Protein AF-A0A259DDN8-F1 (afdb_monomer)

Solvent-accessible surface area (backbone atoms only — not comparable to full-atom values): 17903 Å² total; per-residue (Å²): 86,25,64,41,49,62,50,30,28,42,37,48,50,50,50,39,52,51,39,33,55,50,41,48,50,46,29,45,45,40,40,53,10,26,25,65,38,74,22,71,96,44,23,45,40,29,26,29,70,79,30,34,65,46,43,90,65,46,92,84,32,67,34,80,52,90,50,92,94,44,67,43,50,29,64,57,54,54,55,56,53,42,50,54,56,19,49,27,58,32,50,27,47,35,7,41,55,71,43,56,25,68,71,40,52,55,53,44,46,54,52,41,42,62,68,30,43,27,32,44,37,7,12,51,70,21,88,63,2,48,36,32,73,64,64,37,62,54,54,49,27,6,55,51,30,25,26,27,23,7,34,30,9,44,43,44,8,56,76,70,41,64,60,92,49,68,96,76,50,91,79,64,54,58,32,65,68,53,37,46,52,51,44,52,51,49,56,61,52,40,44,56,50,36,18,47,50,47,71,47,100,46,72,51,17,53,43,6,38,51,21,48,52,45,5,13,52,30,0,17,50,34,16,22,52,52,46,19,74,76,67,77,50,74,46,70,67,45,29,41,52,8,30,53,11,2,44,31,15,32,26,11,19,19,62,35,34,11,62,70,36,28,28,51,48,5,28,50,21,5,47,52,22,51,40,29,56,53,50,50,33,60,75,72,64,57,40,41,63,63,35,27,29,18,30,27,19,48,8,6,50,51,10,25,40,42,25,26,55,26,22,34,53,94,55,52,10,74,53,59,89,89,70,42,55,69,59,37,30,52,35,24,47,50,50,50,50,51,40,49,52,50,21,34,51,44,37,47,52,49,52,50,56,41,37,77,73,75,38,43,58,53,54,72,64,39,46,70,70,13,37,11,44,67,74,66,74,45,66,70,71,83,134

Radius of gyration: 20.17 Å; Cα contacts (8 Å, |Δi|>4): 800; chains: 1; bounding box: 57×42×59 Å

pLDDT: mean 96.9, std 3.03, range [63.84, 98.94]

Foldseek 3Di:
DQFFAQLAVVVLVCLLVVLLVLLLVVLLQALVQFQAACCDVCLQFTGDRCCGNPPPQDQPDWDDAPDPPDTDRVVVVSVLVSVLLSVLLSLLCLLVGLWWASVLSSLLSVLCSVQFLRRLSSLCPYVNHNLVVLVQFQLQPLLNRQQLSLLLSQLNLVLSDDFVCVVNDDGGRNHLVVLVVVLVVCLVVLLCRFLCSNVDPDVLSVQLNLLSVQLLVLQLVLQQVLCCVVPVHGDSVLSSLSSLLSSSLCRSQRSFFGNVLSSVLSNVSSNQLSCLQPPVCVVVVTCRPNSSNSRRNRSSLSNSLSNLQGSDVVNVTPDDPPRDSVSNSVSSVVSSVCSSVSSNVSSNVSQVVSCVPPRTTDDSVCSVSHCQCSVPVHGPDDD

Secondary structure (DSSP, 8-state):
-TTS-GGGHHHHHHHHHHHHHHHHHHIIIIIHHHHHS--GGGTTT---STTGGGTT--TT-EEE-SSTT-EEEHHHHHHHHHHHHHHHHHHTHHHHTTTB-HHHHHHHHHHHIIIIIHHHHHHHHSTT-HHHHTT---SS-IIIIIIHHHHHHHHHHHHH-PPTTTTTS----S-HHHHHHHHHHHHHHHHHHHHHTT-SSSHHHHHHHHHHHHHHHHHHHHHHHHHHHHHSS--HHHHHHHHHHHHHHHGGGTTTS-HHHHHHHHHHHHHHHHHIIIIIHHHHT---TT-HIIIIIHHHHHHHHHHHHHT-GGGT----TT--HHHHHHHHHHHHHHHHHHHHHHHHHHHHHHHHHH-SB--HHHHHH-HHHHHHS--S---

Nearest PDB structures (foldseek):
  2nuu-assembly2_D  TM=9.849E-01  e=1.457E-35  Escherichia coli
  3c1j-assembly1_A  TM=9.682E-01  e=1.665E-28  Escherichia coli
  2npe-assembly1_A  TM=9.739E-01  e=3.542E-28  Escherichia coli
  2now-assembly1_A-3  TM=9.651E-01  e=2.272E-28  Escherichia coli
  6eu6-assembly1_A  TM=9.118E-01  e=1.190E-18  Candidatus Kuenenia stuttgartensis

Mean predicted aligned error: 3.01 Å

Sequence (383 aa):
GGLVRAKNMLSVLTQVMAIFCLISILWAVYGYSLAFGDGGSMNWAIGDLSKMFLAGITGDSTAATFTDGVVIPELTFVAFQLTFAAITVALIVGGLAERVKFSALMVFAALWFTFSYLPIAHMVWATGGYLFEAGDLDFAGGTVVHINAGIAALVGAIVLGKRIGFGRDAMPPHNLAMTMIGASLLWVGWFGFNAGSNLEATGGAALAFMNTILATAAAGLSWMFAEWMMRGKPSMLGLASGVVAGLVAITPAAGLVGTMGGIVLGAVAGVVCLWGVTGLKKMLGYDDSLDVFGIHGIGGIIGAIGTGIFVSPALGGVGVDGYTMGGQVVTQATGVIITIVWSGVVSFVAFKLIDMTMGLRVTEEQEREGLDTASHGERAYNA

Structure (mmCIF, N/CA/C/O backbone):
data_AF-A0A259DDN8-F1
#
_entry.id   AF-A0A259DDN8-F1
#
loop_
_atom_site.group_PDB
_atom_site.id
_atom_site.type_symbol
_atom_site.label_atom_id
_atom_site.label_alt_id
_atom_site.label_comp_id
_atom_site.label_asym_id
_atom_site.label_entity_id
_atom_site.label_seq_id
_atom_site.pdbx_PDB_ins_code
_atom_site.Cartn_x
_atom_site.Cartn_y
_atom_site.Cartn_z
_atom_site.occupancy
_atom_site.B_iso_or_equiv
_atom_site.auth_seq_id
_atom_site.auth_comp_id
_atom_site.auth_asym_id
_atom_site.auth_atom_id
_atom_site.pdbx_PDB_model_num
ATOM 1 N N . GLY A 1 1 ? -4.981 7.297 12.337 1.00 83.75 1 GLY A N 1
ATOM 2 C CA . GLY A 1 1 ? -5.162 8.278 13.422 1.00 83.75 1 GLY A CA 1
ATOM 3 C C . GLY A 1 1 ? -6.516 8.961 13.352 1.00 83.75 1 GLY A C 1
ATOM 4 O O . GLY A 1 1 ? -7.461 8.452 13.930 1.00 83.75 1 GLY A O 1
ATOM 5 N N . GLY A 1 2 ? -6.642 10.077 12.621 1.00 93.00 2 GLY A N 1
ATOM 6 C CA . GLY A 1 2 ? -7.834 10.956 12.608 1.00 93.00 2 GLY A CA 1
ATOM 7 C C . GLY A 1 2 ? -9.215 10.292 12.440 1.00 93.00 2 GLY A C 1
ATOM 8 O O . GLY A 1 2 ? -10.207 10.793 12.968 1.00 93.00 2 GLY A O 1
ATOM 9 N N . LEU A 1 3 ? -9.265 9.152 11.745 1.00 94.25 3 LEU A N 1
ATOM 10 C CA . LEU A 1 3 ? -10.489 8.417 11.413 1.00 94.25 3 LEU A CA 1
ATOM 11 C C . LEU A 1 3 ? -11.004 7.459 12.497 1.00 94.25 3 LEU A C 1
ATOM 13 O O . LEU A 1 3 ? -12.171 7.084 12.444 1.00 94.25 3 LEU A O 1
ATOM 17 N N . VAL A 1 4 ? -10.179 7.059 13.470 1.00 95.25 4 VAL A N 1
ATOM 18 C CA . VAL A 1 4 ? -10.660 6.231 14.593 1.00 95.25 4 VAL A CA 1
ATOM 19 C C . VAL A 1 4 ? -11.265 7.094 15.695 1.00 95.25 4 VAL A C 1
ATOM 21 O O . VAL A 1 4 ? -11.071 8.311 15.713 1.00 95.25 4 VAL A O 1
ATOM 24 N N . ARG A 1 5 ? -11.972 6.470 16.643 1.00 93.94 5 ARG A N 1
ATOM 25 C CA . ARG A 1 5 ? -12.426 7.130 17.880 1.00 93.94 5 ARG A CA 1
ATOM 26 C C . ARG A 1 5 ? -11.233 7.555 18.750 1.00 93.94 5 ARG A C 1
ATOM 28 O O . ARG A 1 5 ? -10.212 6.874 18.776 1.00 93.94 5 ARG A O 1
ATOM 35 N N . ALA A 1 6 ? -11.391 8.641 19.515 1.00 94.06 6 ALA A N 1
ATOM 36 C CA . ALA A 1 6 ? -10.307 9.269 20.286 1.00 94.06 6 ALA A CA 1
ATOM 37 C C . ALA A 1 6 ? -9.573 8.305 21.236 1.00 94.06 6 ALA A C 1
ATOM 39 O O . ALA A 1 6 ? -8.362 8.388 21.367 1.00 94.06 6 ALA A O 1
ATOM 40 N N . LYS A 1 7 ? -10.301 7.351 21.830 1.00 93.81 7 LYS A N 1
ATOM 41 C CA . LYS A 1 7 ? -9.785 6.318 22.748 1.00 93.81 7 LYS A CA 1
ATOM 42 C C . LYS A 1 7 ? -8.867 5.257 22.106 1.00 93.81 7 LYS A C 1
ATOM 44 O O . LYS A 1 7 ? -8.426 4.339 22.791 1.00 93.81 7 LYS A O 1
ATOM 49 N N . ASN A 1 8 ? -8.694 5.315 20.786 1.00 96.12 8 ASN A N 1
ATOM 50 C CA . ASN A 1 8 ? -7.909 4.371 19.985 1.00 96.12 8 ASN A CA 1
ATOM 51 C C . ASN A 1 8 ? -6.828 5.077 19.148 1.00 96.12 8 ASN A C 1
ATOM 53 O O . ASN A 1 8 ? -6.184 4.450 18.303 1.00 96.12 8 ASN A O 1
ATOM 57 N N . MET A 1 9 ? -6.684 6.395 19.306 1.00 94.44 9 MET A N 1
ATOM 58 C CA . MET A 1 9 ? -5.810 7.209 18.473 1.00 94.44 9 MET A CA 1
ATOM 59 C C . MET A 1 9 ? -4.339 6.841 18.692 1.00 94.44 9 MET A C 1
ATOM 61 O O . MET A 1 9 ? -3.621 6.606 17.716 1.00 94.44 9 MET A O 1
ATOM 65 N N . LEU A 1 10 ? -3.907 6.760 19.954 1.00 94.44 10 LEU A N 1
ATOM 66 C CA . LEU A 1 10 ? -2.529 6.424 20.308 1.00 94.44 10 LEU A CA 1
ATOM 67 C C . LEU A 1 10 ? -2.195 5.001 19.868 1.00 94.44 10 LEU A C 1
ATOM 69 O O . LEU A 1 10 ? -1.164 4.786 19.241 1.00 94.44 10 LEU A O 1
ATOM 73 N N . SER A 1 11 ? -3.100 4.049 20.091 1.00 96.75 11 SER A N 1
ATOM 74 C CA . SER A 1 11 ? -2.895 2.655 19.713 1.00 96.75 11 SER A CA 1
ATOM 75 C C . SER A 1 11 ? -2.641 2.501 18.214 1.00 96.75 11 SER A C 1
ATOM 77 O O . SER A 1 11 ? -1.692 1.825 17.828 1.00 96.75 11 SER A O 1
ATOM 79 N N . VAL A 1 12 ? -3.403 3.185 17.350 1.00 97.06 12 VAL A N 1
ATOM 80 C CA . VAL A 1 12 ? -3.161 3.131 15.896 1.00 97.06 12 VAL A CA 1
ATOM 81 C C . VAL A 1 12 ? -1.791 3.704 15.521 1.00 97.06 12 VAL A C 1
ATOM 83 O O . VAL A 1 12 ? -1.122 3.144 14.654 1.00 97.06 12 VAL A O 1
ATOM 86 N N . LEU A 1 13 ? -1.348 4.796 16.156 1.00 96.25 13 LEU A N 1
ATOM 87 C CA . LEU A 1 13 ? -0.009 5.343 15.906 1.00 96.25 13 LEU A CA 1
ATOM 88 C C . LEU A 1 13 ? 1.092 4.374 16.355 1.00 96.25 13 LEU A C 1
ATOM 90 O O . LEU A 1 13 ? 2.026 4.119 15.595 1.00 96.25 13 LEU A O 1
ATOM 94 N N . THR A 1 14 ? 0.951 3.798 17.550 1.00 97.81 14 THR A N 1
ATOM 95 C CA . THR A 1 14 ? 1.889 2.813 18.098 1.00 97.81 14 THR A CA 1
ATOM 96 C C . THR A 1 14 ? 1.974 1.578 17.209 1.00 97.81 14 THR A C 1
ATOM 98 O O . THR A 1 14 ? 3.069 1.108 16.920 1.00 97.81 14 THR A O 1
ATOM 101 N N . GLN A 1 15 ? 0.839 1.076 16.720 1.00 98.31 15 GLN A N 1
ATOM 102 C CA . GLN A 1 15 ? 0.773 -0.068 15.809 1.00 98.31 15 GLN A CA 1
ATOM 103 C C . GLN A 1 15 ? 1.524 0.193 14.501 1.00 98.31 15 GLN A C 1
ATOM 105 O O . GLN A 1 15 ? 2.359 -0.618 14.109 1.00 98.31 15 GLN A O 1
ATOM 110 N N . VAL A 1 16 ? 1.273 1.333 13.850 1.00 98.12 16 VAL A N 1
ATOM 111 C CA . VAL A 1 16 ? 1.953 1.697 12.595 1.00 98.12 16 VAL A CA 1
ATOM 112 C C . VAL A 1 16 ? 3.462 1.841 12.806 1.00 98.12 16 VAL A C 1
ATOM 114 O O . VAL A 1 16 ? 4.239 1.286 12.031 1.00 98.12 16 VAL A O 1
ATOM 117 N N . MET A 1 17 ? 3.889 2.527 13.872 1.00 98.38 17 MET A N 1
ATOM 118 C CA . MET A 1 17 ? 5.312 2.707 14.179 1.00 98.38 17 MET A CA 1
ATOM 119 C C . MET A 1 17 ? 5.999 1.377 14.517 1.00 98.38 17 MET A C 1
ATOM 121 O O . MET A 1 17 ? 7.073 1.080 13.998 1.00 98.38 17 MET A O 1
ATOM 125 N N . ALA A 1 18 ? 5.370 0.543 15.349 1.00 98.69 18 ALA A N 1
ATOM 126 C CA . ALA A 1 18 ? 5.92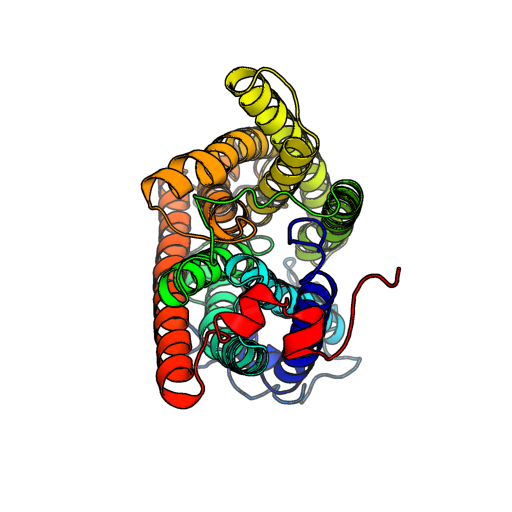0 -0.751 15.737 1.00 98.69 18 ALA A CA 1
ATOM 127 C C . ALA A 1 18 ? 6.062 -1.695 14.537 1.00 98.69 18 ALA A C 1
ATOM 129 O O . ALA A 1 18 ? 7.083 -2.371 14.416 1.00 98.69 18 ALA A O 1
ATOM 130 N N . ILE A 1 19 ? 5.078 -1.716 13.628 1.00 98.81 19 ILE A N 1
ATOM 131 C CA . ILE A 1 19 ? 5.169 -2.478 12.377 1.00 98.81 19 ILE A CA 1
ATOM 132 C C . ILE A 1 19 ? 6.316 -1.953 11.521 1.00 98.81 19 ILE A C 1
ATOM 134 O O . ILE A 1 19 ? 7.113 -2.756 11.047 1.00 98.81 19 ILE A O 1
ATOM 138 N N . PHE A 1 20 ? 6.458 -0.634 11.366 1.00 98.75 20 PHE A N 1
ATOM 139 C CA . PHE A 1 20 ? 7.572 -0.072 10.604 1.00 98.75 20 PHE A CA 1
ATOM 140 C C . PHE A 1 20 ? 8.924 -0.534 11.163 1.00 98.75 20 PHE A C 1
ATOM 142 O O . PHE A 1 20 ? 9.765 -1.029 10.412 1.00 98.75 20 PHE A O 1
ATOM 149 N N . CYS A 1 21 ? 9.119 -0.447 12.483 1.00 98.81 21 CYS A N 1
ATOM 150 C CA . CYS A 1 21 ? 10.328 -0.933 13.149 1.00 98.81 21 CYS A CA 1
ATOM 151 C C . CYS A 1 21 ? 10.549 -2.436 12.932 1.00 98.81 21 CYS A C 1
ATOM 153 O O . CYS A 1 21 ? 11.647 -2.841 12.556 1.00 98.81 21 CYS A O 1
ATOM 155 N N . LEU A 1 22 ? 9.518 -3.263 13.136 1.00 98.88 22 LEU A N 1
ATOM 156 C CA . LEU A 1 22 ? 9.605 -4.710 12.947 1.00 98.88 22 LEU A CA 1
ATOM 157 C C . LEU A 1 22 ? 10.006 -5.057 11.509 1.00 98.88 22 LEU A C 1
ATOM 159 O O . LEU A 1 22 ? 10.971 -5.792 11.305 1.00 98.88 22 LEU A O 1
ATOM 163 N N . ILE A 1 23 ? 9.291 -4.522 10.518 1.00 98.88 23 ILE A N 1
ATOM 164 C CA . ILE A 1 23 ? 9.532 -4.843 9.110 1.00 98.88 23 ILE A CA 1
ATOM 165 C C . ILE A 1 23 ? 10.890 -4.323 8.651 1.00 98.88 23 ILE A C 1
ATOM 167 O O . ILE A 1 23 ? 11.571 -5.025 7.916 1.00 98.88 23 ILE A O 1
ATOM 171 N N . SER A 1 24 ? 11.343 -3.168 9.144 1.00 98.88 24 SER A N 1
ATOM 172 C CA . SER A 1 24 ? 12.691 -2.660 8.848 1.00 98.88 24 SER A CA 1
ATOM 173 C C . SER A 1 24 ? 13.785 -3.638 9.284 1.00 98.88 24 SER A C 1
ATOM 175 O O . SER A 1 24 ? 14.728 -3.893 8.536 1.00 98.88 24 SER A O 1
ATOM 177 N N . ILE A 1 25 ? 13.643 -4.227 10.477 1.00 98.81 25 ILE A N 1
ATOM 178 C CA . ILE A 1 25 ? 14.584 -5.236 10.973 1.00 98.81 25 ILE A CA 1
ATOM 179 C C . ILE A 1 25 ? 14.466 -6.531 10.165 1.00 98.81 25 ILE A C 1
ATOM 181 O O . ILE A 1 25 ? 15.482 -7.050 9.715 1.00 98.81 25 ILE A O 1
ATOM 185 N N . LEU A 1 26 ? 13.254 -7.042 9.926 1.00 98.88 26 LEU A N 1
ATOM 186 C CA . LEU A 1 26 ? 13.069 -8.268 9.137 1.00 98.88 26 LEU A CA 1
ATOM 187 C C . LEU A 1 26 ? 13.558 -8.110 7.688 1.00 98.88 26 LEU A C 1
ATOM 189 O O . LEU A 1 26 ? 14.102 -9.059 7.125 1.00 98.88 26 LEU A O 1
ATOM 193 N N . TRP A 1 27 ? 13.425 -6.917 7.105 1.00 98.88 27 TRP A N 1
ATOM 194 C CA . TRP A 1 27 ? 13.951 -6.572 5.785 1.00 98.88 27 TRP A CA 1
ATOM 195 C C . TRP A 1 27 ? 15.469 -6.716 5.725 1.00 98.88 27 TRP A C 1
ATOM 197 O O . TRP A 1 27 ? 15.979 -7.401 4.842 1.00 98.88 27 TRP A O 1
ATOM 207 N N . ALA A 1 28 ? 16.176 -6.137 6.699 1.00 98.62 28 ALA A N 1
ATOM 208 C CA . ALA A 1 28 ? 17.627 -6.255 6.796 1.00 98.62 28 ALA A CA 1
ATOM 209 C C . ALA A 1 28 ? 18.081 -7.689 7.117 1.00 98.62 28 ALA A C 1
ATOM 211 O O . ALA A 1 28 ? 19.097 -8.142 6.598 1.00 98.62 28 ALA A O 1
ATOM 212 N N . VAL A 1 29 ? 17.333 -8.414 7.958 1.00 98.81 29 VAL A N 1
ATOM 213 C CA . VAL A 1 29 ? 17.660 -9.796 8.331 1.00 98.81 29 VAL A CA 1
ATOM 214 C C . VAL A 1 29 ? 17.507 -10.731 7.135 1.00 98.81 29 VAL A C 1
ATOM 216 O O . VAL A 1 29 ? 18.455 -11.432 6.820 1.00 98.81 29 VAL A O 1
ATOM 219 N N . TYR A 1 30 ? 16.365 -10.761 6.451 1.00 98.81 30 TYR A N 1
ATOM 220 C CA . TYR A 1 30 ? 16.167 -11.683 5.321 1.00 98.81 30 TYR A CA 1
ATOM 221 C C . TYR A 1 30 ? 15.308 -11.120 4.187 1.00 98.81 30 TYR A C 1
ATOM 223 O O . TYR A 1 30 ? 15.367 -11.638 3.075 1.00 98.81 30 TYR A O 1
ATOM 231 N N . GLY A 1 31 ? 14.490 -10.098 4.444 1.00 98.81 31 GLY A N 1
ATOM 232 C CA . GLY A 1 31 ? 13.472 -9.659 3.493 1.00 98.81 31 GLY A CA 1
ATOM 233 C C . GLY A 1 31 ? 14.042 -9.151 2.176 1.00 98.81 31 GLY A C 1
ATOM 234 O O . GLY A 1 31 ? 13.570 -9.568 1.127 1.00 98.81 31 GLY A O 1
ATOM 235 N 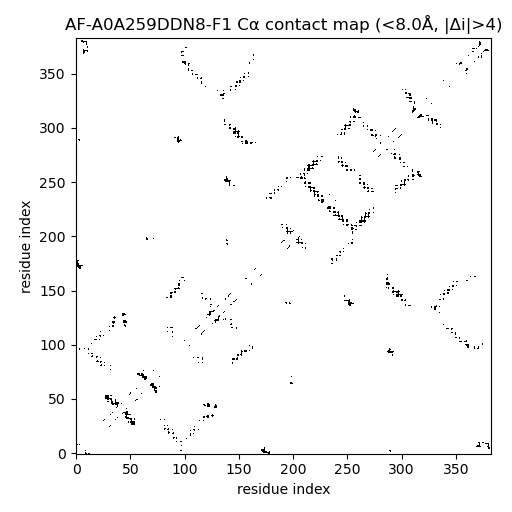N . TYR A 1 32 ? 15.098 -8.335 2.218 1.00 98.81 32 TYR A N 1
ATOM 236 C CA . TYR A 1 32 ? 15.747 -7.857 0.997 1.00 98.81 32 TYR A CA 1
ATOM 237 C C . TYR A 1 32 ? 16.252 -9.017 0.127 1.00 98.81 32 TYR A C 1
ATOM 239 O O . TYR A 1 32 ? 16.003 -9.047 -1.075 1.00 98.81 32 TYR A O 1
ATOM 247 N N . SER A 1 33 ? 16.897 -10.007 0.752 1.00 98.62 33 SER A N 1
ATOM 248 C CA . SER A 1 33 ? 17.417 -11.193 0.062 1.00 98.62 33 SER A CA 1
ATOM 249 C C . SER A 1 33 ? 16.301 -12.017 -0.581 1.00 98.62 33 SER A C 1
ATOM 251 O O . SER A 1 33 ? 16.396 -12.379 -1.745 1.00 98.62 33 SER A O 1
ATOM 253 N N . LEU A 1 34 ? 15.204 -12.261 0.139 1.00 98.75 34 LEU A N 1
ATOM 254 C CA . LEU A 1 34 ? 14.088 -13.052 -0.388 1.00 98.75 34 LEU A CA 1
ATOM 255 C C . LEU A 1 34 ? 13.237 -12.305 -1.427 1.00 98.75 34 LEU A C 1
ATOM 257 O O . LEU A 1 34 ? 12.504 -12.958 -2.162 1.00 98.75 34 LEU A O 1
ATOM 261 N N . ALA A 1 35 ? 13.288 -10.971 -1.472 1.00 98.62 35 ALA A N 1
ATOM 262 C CA . ALA A 1 35 ? 12.562 -10.175 -2.464 1.00 98.62 35 ALA A CA 1
ATOM 263 C C . ALA A 1 35 ? 13.371 -9.885 -3.739 1.00 98.62 35 ALA A C 1
ATOM 265 O O . ALA A 1 35 ? 12.761 -9.643 -4.773 1.00 98.62 35 ALA A O 1
ATOM 266 N N . PHE A 1 36 ? 14.709 -9.838 -3.658 1.00 98.19 36 PHE A N 1
ATOM 267 C CA . PHE A 1 36 ? 15.575 -9.377 -4.758 1.00 98.19 36 PHE A CA 1
ATOM 268 C C . PHE A 1 36 ? 16.856 -10.211 -4.968 1.00 98.19 36 PHE A C 1
ATOM 270 O O . PHE A 1 36 ? 17.714 -9.833 -5.767 1.00 98.19 36 PHE A O 1
ATOM 277 N N . GLY A 1 37 ? 17.041 -11.310 -4.234 1.00 96.50 37 GLY A N 1
ATOM 278 C CA . GLY A 1 37 ? 18.105 -12.293 -4.473 1.00 96.50 37 GLY A CA 1
ATOM 279 C C . GLY A 1 37 ? 17.742 -13.277 -5.589 1.00 96.50 37 GLY A C 1
ATOM 280 O O . GLY A 1 37 ? 16.603 -13.313 -6.036 1.00 96.50 37 GLY A O 1
ATOM 281 N N . ASP A 1 38 ? 18.691 -14.105 -6.025 1.00 95.75 38 ASP A N 1
ATOM 282 C CA . ASP A 1 38 ? 18.448 -15.117 -7.064 1.00 95.75 38 ASP A CA 1
ATOM 283 C C . ASP A 1 38 ? 17.903 -16.406 -6.438 1.00 95.75 38 ASP A C 1
ATOM 285 O O . ASP A 1 38 ? 18.618 -17.132 -5.753 1.00 95.75 38 ASP A O 1
ATOM 289 N N . GLY A 1 39 ? 16.628 -16.709 -6.674 1.00 96.25 39 GLY A N 1
ATOM 290 C CA . GLY A 1 39 ? 15.966 -17.897 -6.133 1.00 96.25 39 GLY A CA 1
ATOM 291 C C . GLY A 1 39 ? 16.354 -19.227 -6.786 1.00 96.25 39 GLY A C 1
ATOM 292 O O . GLY A 1 39 ? 15.803 -20.270 -6.415 1.00 96.25 39 GLY A O 1
ATOM 293 N N . GLY A 1 40 ? 17.229 -19.233 -7.797 1.00 96.00 40 GLY A N 1
ATOM 294 C CA . GLY A 1 40 ? 17.564 -20.425 -8.572 1.00 96.00 40 GLY A CA 1
ATOM 295 C C . GLY A 1 40 ? 16.314 -21.073 -9.179 1.00 96.00 40 GLY A C 1
ATOM 296 O O . GLY A 1 40 ? 15.573 -20.453 -9.937 1.00 96.00 40 GLY A O 1
ATOM 297 N N . SER A 1 41 ? 16.021 -22.327 -8.819 1.00 95.62 41 SER A N 1
ATOM 298 C CA . SER A 1 41 ? 14.815 -23.023 -9.304 1.00 95.62 41 SER A CA 1
ATOM 299 C C . SER A 1 41 ? 13.496 -22.421 -8.802 1.00 95.62 41 SER A C 1
ATOM 301 O O . SER A 1 41 ? 12.447 -22.672 -9.395 1.00 95.62 41 SER A O 1
ATOM 303 N N . MET A 1 42 ? 13.536 -21.629 -7.728 1.00 96.88 42 MET A N 1
ATOM 304 C CA . MET A 1 42 ? 12.381 -20.944 -7.143 1.00 96.88 42 MET A CA 1
ATOM 305 C C . MET A 1 42 ? 12.303 -19.465 -7.529 1.00 96.88 42 MET A C 1
ATOM 307 O O . MET A 1 42 ? 11.399 -18.777 -7.054 1.00 96.88 42 MET A O 1
ATOM 311 N N . ASN A 1 43 ? 13.181 -18.988 -8.422 1.00 97.31 43 ASN A N 1
ATOM 312 C CA . ASN A 1 43 ? 13.267 -17.571 -8.781 1.00 97.31 43 ASN A CA 1
ATOM 313 C C . ASN A 1 43 ? 11.966 -17.005 -9.376 1.00 97.31 43 ASN A C 1
ATOM 315 O O . ASN A 1 43 ? 11.746 -15.802 -9.345 1.00 97.31 43 ASN A O 1
ATOM 319 N N . TRP A 1 44 ? 11.060 -17.873 -9.837 1.00 97.38 44 TRP A N 1
ATOM 320 C CA . TRP A 1 44 ? 9.721 -17.478 -10.262 1.00 97.38 44 TRP A CA 1
ATOM 321 C C . TRP A 1 44 ? 8.874 -16.868 -9.130 1.00 97.38 44 TRP A C 1
ATOM 323 O O . TRP A 1 44 ? 7.957 -16.117 -9.436 1.00 97.38 44 TRP A O 1
ATOM 333 N N . ALA A 1 45 ? 9.144 -17.162 -7.850 1.00 97.25 45 ALA A N 1
ATOM 334 C CA . ALA A 1 45 ? 8.323 -16.707 -6.719 1.00 97.25 45 ALA A CA 1
ATOM 335 C C . ALA A 1 45 ? 9.079 -16.102 -5.537 1.00 97.25 45 ALA A C 1
ATOM 337 O O . ALA A 1 45 ? 8.470 -15.351 -4.780 1.00 97.25 45 ALA A O 1
ATOM 338 N N . ILE A 1 46 ? 10.339 -16.463 -5.305 1.00 98.50 46 ILE A N 1
ATOM 339 C CA . ILE A 1 46 ? 11.086 -15.985 -4.138 1.00 98.50 46 ILE A CA 1
ATOM 340 C C . ILE A 1 46 ? 12.589 -16.043 -4.404 1.00 98.50 46 ILE A C 1
ATOM 342 O O . ILE A 1 46 ? 13.056 -16.958 -5.082 1.00 98.50 46 ILE A O 1
ATOM 346 N N . GLY A 1 47 ? 13.330 -15.092 -3.843 1.00 98.25 47 GLY A N 1
ATOM 347 C CA . GLY A 1 47 ? 14.787 -15.063 -3.861 1.00 98.25 47 GLY A CA 1
ATOM 348 C C . GLY A 1 47 ? 15.414 -16.063 -2.889 1.00 98.25 47 GLY A C 1
ATOM 349 O O . GLY A 1 47 ? 14.737 -16.870 -2.244 1.00 98.25 47 GLY A O 1
ATOM 350 N N . ASP A 1 48 ? 16.736 -15.998 -2.764 1.00 97.12 48 ASP A N 1
ATOM 351 C CA . ASP A 1 48 ? 17.509 -16.829 -1.844 1.00 97.12 48 ASP A CA 1
ATOM 352 C C . ASP A 1 48 ? 17.884 -16.095 -0.545 1.00 97.12 48 ASP A C 1
ATOM 354 O O . ASP A 1 48 ? 17.409 -15.002 -0.229 1.00 97.12 48 ASP A O 1
ATOM 358 N N . LEU A 1 49 ? 18.754 -16.719 0.247 1.00 98.00 49 LEU A N 1
ATOM 359 C CA . LEU A 1 49 ? 19.280 -16.174 1.498 1.00 98.00 49 LEU A CA 1
ATOM 360 C C . LEU A 1 49 ? 20.729 -15.674 1.369 1.00 98.00 49 LEU A C 1
ATOM 362 O O . LEU A 1 49 ? 21.397 -15.483 2.386 1.00 98.00 49 LEU A O 1
ATOM 366 N N . SER A 1 50 ? 21.234 -15.470 0.148 1.00 97.12 50 SER A N 1
ATOM 367 C CA . SER A 1 50 ? 22.630 -15.073 -0.089 1.00 97.12 50 SER A CA 1
ATOM 368 C C . SER A 1 50 ? 22.971 -13.688 0.472 1.00 97.12 50 SER A C 1
ATOM 370 O O . SER A 1 50 ? 24.104 -13.462 0.894 1.00 97.12 50 SER A O 1
ATOM 372 N N . LYS A 1 51 ? 21.981 -12.787 0.544 1.00 97.38 51 LYS A N 1
ATOM 373 C CA . LYS A 1 51 ? 22.100 -11.415 1.067 1.00 97.38 51 LYS A CA 1
ATOM 374 C C . LYS A 1 51 ? 21.444 -11.238 2.440 1.00 97.38 51 LYS A C 1
ATOM 376 O O . LYS A 1 51 ? 21.131 -10.119 2.848 1.00 97.38 51 LYS A O 1
ATOM 381 N N . MET A 1 52 ? 21.199 -12.329 3.166 1.00 98.00 52 MET A N 1
ATOM 382 C CA . MET A 1 52 ? 20.723 -12.281 4.552 1.00 98.00 52 MET A CA 1
ATOM 383 C C . MET A 1 52 ? 21.682 -11.452 5.422 1.00 98.00 52 MET A C 1
ATOM 385 O O . MET A 1 52 ? 22.896 -11.505 5.248 1.00 98.00 52 MET A O 1
ATOM 389 N N . PHE A 1 53 ? 21.133 -10.649 6.336 1.00 98.31 53 PHE A N 1
ATOM 390 C CA . PHE A 1 53 ? 21.854 -9.626 7.110 1.00 98.31 53 PHE A CA 1
ATOM 391 C C . PHE A 1 53 ? 22.555 -8.563 6.251 1.00 98.31 53 PHE A C 1
ATOM 393 O O . PHE A 1 53 ? 23.538 -7.968 6.691 1.00 98.31 53 PHE A O 1
ATOM 400 N N . LEU A 1 54 ? 22.062 -8.334 5.028 1.00 97.94 54 LEU A N 1
ATOM 401 C CA . LEU A 1 54 ? 22.701 -7.494 4.010 1.00 97.94 54 LEU A CA 1
ATOM 402 C C . LEU A 1 54 ? 24.128 -7.964 3.666 1.00 97.94 54 LEU A C 1
ATOM 404 O O . LEU A 1 54 ? 24.992 -7.161 3.310 1.00 97.94 54 LEU A O 1
ATOM 408 N N . ALA A 1 55 ? 24.392 -9.271 3.788 1.00 98.06 55 ALA A N 1
ATOM 409 C CA . ALA A 1 55 ? 25.694 -9.851 3.493 1.00 98.06 55 ALA A CA 1
ATOM 410 C C . ALA A 1 55 ? 26.136 -9.530 2.056 1.00 98.06 55 ALA A C 1
ATOM 412 O O . ALA A 1 55 ? 25.367 -9.658 1.105 1.00 98.06 55 ALA A O 1
ATOM 413 N N . GLY A 1 56 ? 27.392 -9.104 1.910 1.00 95.56 56 GLY A N 1
ATOM 414 C CA . GLY A 1 56 ? 27.976 -8.740 0.615 1.00 95.56 56 GLY A CA 1
ATOM 415 C C . GLY A 1 56 ? 27.575 -7.360 0.081 1.00 95.56 56 GLY A C 1
ATOM 416 O O . GLY A 1 56 ? 28.114 -6.949 -0.944 1.00 95.56 56 GLY A O 1
ATOM 417 N N . ILE A 1 57 ? 26.695 -6.621 0.768 1.00 96.94 57 ILE A N 1
ATOM 418 C CA . ILE A 1 57 ? 26.315 -5.258 0.384 1.00 96.94 57 ILE A CA 1
ATOM 419 C C . ILE A 1 57 ? 27.234 -4.261 1.096 1.00 96.94 57 ILE A C 1
ATOM 421 O O . ILE A 1 57 ? 27.209 -4.124 2.320 1.00 96.94 57 ILE A O 1
ATOM 425 N N . THR A 1 58 ? 28.059 -3.559 0.326 1.00 94.81 58 THR A N 1
ATOM 426 C CA . THR A 1 58 ? 28.988 -2.531 0.808 1.00 94.81 58 THR A CA 1
ATOM 427 C C . THR A 1 58 ? 28.639 -1.167 0.207 1.00 94.81 58 THR A C 1
ATOM 429 O O . THR A 1 58 ? 27.684 -1.038 -0.559 1.00 94.81 58 THR A O 1
ATOM 432 N N . GLY A 1 59 ? 29.416 -0.131 0.542 1.00 91.88 59 GLY A N 1
ATOM 433 C CA . GLY A 1 59 ? 29.272 1.191 -0.078 1.00 91.88 59 GLY A CA 1
ATOM 434 C C . GLY A 1 59 ? 29.555 1.209 -1.586 1.00 91.88 59 GLY A C 1
ATOM 435 O O . GLY A 1 59 ? 29.080 2.115 -2.264 1.00 91.88 59 GLY A O 1
ATOM 436 N N . ASP A 1 60 ? 30.269 0.203 -2.099 1.00 94.94 60 ASP A N 1
ATOM 437 C CA . ASP A 1 60 ? 30.611 0.068 -3.520 1.00 94.94 60 ASP A CA 1
ATOM 438 C C . ASP A 1 60 ? 29.656 -0.879 -4.268 1.00 94.94 60 ASP A C 1
ATOM 440 O O . ASP A 1 60 ? 29.697 -0.960 -5.496 1.00 94.94 60 ASP A O 1
ATOM 444 N N . SER A 1 61 ? 28.796 -1.611 -3.549 1.00 97.06 61 SER A N 1
ATOM 445 C CA . SER A 1 61 ? 27.791 -2.478 -4.163 1.00 97.06 61 SER A CA 1
ATOM 446 C C . SER A 1 61 ? 26.756 -1.642 -4.907 1.00 97.06 61 SER A C 1
ATOM 448 O O . SER A 1 61 ? 26.324 -0.586 -4.435 1.00 97.06 61 SER A O 1
ATOM 450 N N . THR A 1 62 ? 26.331 -2.125 -6.069 1.00 97.31 62 THR A N 1
ATOM 451 C CA . THR A 1 62 ? 25.411 -1.406 -6.952 1.00 97.31 62 THR A CA 1
ATOM 452 C C . THR A 1 62 ? 24.209 -2.266 -7.328 1.00 97.31 62 THR A C 1
ATOM 454 O O . THR A 1 62 ? 24.302 -3.489 -7.397 1.00 97.31 62 THR A O 1
ATOM 457 N N . ALA A 1 63 ? 23.072 -1.612 -7.548 1.00 96.12 63 ALA A N 1
ATOM 458 C CA . ALA A 1 63 ? 21.851 -2.198 -8.080 1.00 96.12 63 ALA A CA 1
ATOM 459 C C . ALA A 1 63 ? 21.568 -1.599 -9.463 1.00 96.12 63 ALA A C 1
ATOM 461 O O . ALA A 1 63 ? 21.741 -0.393 -9.667 1.00 96.12 63 ALA A O 1
ATOM 462 N N . ALA A 1 64 ? 21.145 -2.446 -10.400 1.00 94.19 64 ALA A N 1
ATOM 463 C CA . ALA A 1 64 ? 20.749 -2.013 -11.734 1.00 94.19 64 ALA A CA 1
ATOM 464 C C . ALA A 1 64 ? 19.484 -1.143 -11.684 1.00 94.19 64 ALA A C 1
ATOM 466 O O . ALA A 1 64 ? 18.631 -1.314 -10.810 1.00 94.19 64 ALA A O 1
ATOM 467 N N . THR A 1 65 ? 19.378 -0.217 -12.632 1.00 93.75 65 THR A N 1
ATOM 468 C CA . THR A 1 65 ? 18.152 0.540 -12.904 1.00 93.75 65 THR A CA 1
ATOM 469 C C . THR A 1 65 ? 17.521 0.053 -14.215 1.00 93.75 65 THR A C 1
ATOM 471 O O . THR A 1 65 ? 17.807 -1.054 -14.668 1.00 93.75 65 THR A O 1
ATOM 474 N N . PHE A 1 66 ? 16.632 0.844 -14.821 1.00 86.12 66 PHE A N 1
ATOM 475 C CA . PHE A 1 66 ? 15.930 0.465 -16.054 1.00 86.12 66 PHE A CA 1
ATOM 476 C C . PHE A 1 66 ? 16.764 0.676 -17.320 1.00 86.12 66 PHE A C 1
ATOM 478 O O . PHE A 1 66 ? 16.435 0.123 -18.367 1.00 86.12 66 PHE A O 1
ATOM 485 N N . THR A 1 67 ? 17.817 1.491 -17.244 1.00 90.12 67 THR A N 1
ATOM 486 C CA . THR A 1 67 ? 18.722 1.745 -18.365 1.00 90.12 67 THR A CA 1
ATOM 487 C C . THR A 1 67 ? 19.948 0.839 -18.272 1.00 90.12 67 THR A C 1
ATOM 489 O O . THR A 1 67 ? 20.676 0.874 -17.280 1.00 90.12 67 THR A O 1
ATOM 492 N N . ASP A 1 68 ? 20.226 0.076 -19.332 1.00 89.88 68 ASP A N 1
ATOM 493 C CA . ASP A 1 68 ? 21.401 -0.798 -19.399 1.00 89.88 68 ASP A CA 1
ATOM 494 C C . ASP A 1 68 ? 22.701 -0.039 -19.085 1.00 89.88 68 ASP A C 1
ATOM 496 O O . ASP A 1 68 ? 23.042 0.967 -19.713 1.00 89.88 68 ASP A O 1
ATOM 500 N N . GLY A 1 69 ? 23.447 -0.542 -18.100 1.00 92.69 69 GLY A N 1
ATOM 501 C CA . GLY A 1 69 ? 24.707 0.052 -17.647 1.00 92.69 69 GLY A CA 1
ATOM 502 C C . GLY A 1 69 ? 24.560 1.244 -16.694 1.00 92.69 69 GLY A C 1
ATOM 503 O O . GLY A 1 69 ? 25.577 1.764 -16.232 1.00 92.69 69 GLY A O 1
ATOM 504 N N . VAL A 1 70 ? 23.336 1.661 -16.360 1.00 95.31 70 VAL A N 1
ATOM 505 C CA . VAL A 1 70 ? 23.065 2.639 -15.301 1.00 95.31 70 VAL A CA 1
ATOM 506 C C . VAL A 1 70 ? 22.771 1.898 -13.999 1.00 95.31 70 VAL A C 1
ATOM 508 O O . VAL A 1 70 ? 22.054 0.899 -13.960 1.00 95.31 70 VAL A O 1
ATOM 511 N N . VAL A 1 71 ? 23.392 2.369 -12.918 1.00 96.62 71 VAL A N 1
ATOM 512 C CA . VAL A 1 71 ? 23.305 1.742 -11.599 1.00 96.62 71 VAL A CA 1
ATOM 513 C C . VAL A 1 71 ? 23.196 2.790 -10.497 1.00 96.62 71 VAL A C 1
ATOM 515 O O . VAL A 1 71 ? 23.670 3.920 -10.639 1.00 96.62 71 VAL A O 1
ATOM 518 N N . ILE A 1 72 ? 22.619 2.389 -9.367 1.00 97.38 72 ILE A N 1
ATOM 519 C CA . ILE A 1 72 ? 22.591 3.153 -8.114 1.00 97.38 72 ILE A CA 1
ATOM 520 C C . ILE A 1 72 ? 23.288 2.365 -6.999 1.00 97.38 72 ILE A C 1
ATOM 522 O O . ILE A 1 72 ? 23.408 1.144 -7.110 1.00 97.38 72 ILE A O 1
ATOM 526 N N . PRO A 1 73 ? 23.735 3.007 -5.903 1.00 97.81 73 PRO A N 1
ATOM 527 C CA . PRO A 1 73 ? 24.231 2.276 -4.741 1.00 97.81 73 PRO A CA 1
ATOM 528 C C . PRO A 1 73 ? 23.182 1.282 -4.234 1.00 97.81 73 PRO A C 1
ATOM 530 O O . PRO A 1 73 ? 22.025 1.647 -4.016 1.00 97.81 73 PRO A O 1
ATOM 533 N N . GLU A 1 74 ? 23.580 0.032 -4.010 1.00 97.81 74 GLU A N 1
ATOM 534 C CA . GLU A 1 74 ? 22.648 -1.030 -3.624 1.00 97.81 74 GLU A CA 1
ATOM 535 C C . GLU A 1 74 ? 21.982 -0.725 -2.276 1.00 97.81 74 GLU A C 1
ATOM 537 O O . GLU A 1 74 ? 20.784 -0.938 -2.120 1.00 97.81 74 GLU A O 1
ATOM 542 N N . LEU A 1 75 ? 22.703 -0.111 -1.329 1.00 97.44 75 LEU A N 1
ATOM 543 C CA . LEU A 1 75 ? 22.118 0.350 -0.062 1.00 97.44 75 LEU A CA 1
ATOM 544 C C . LEU A 1 75 ? 20.985 1.370 -0.253 1.00 97.44 75 LEU A C 1
ATOM 546 O O . LEU A 1 75 ? 20.038 1.378 0.534 1.00 97.44 75 LEU A O 1
ATOM 550 N N . THR A 1 76 ? 21.044 2.203 -1.296 1.00 97.56 76 THR A N 1
ATOM 551 C CA . THR A 1 76 ? 19.944 3.119 -1.633 1.00 97.56 76 THR A CA 1
ATOM 552 C C . THR A 1 76 ? 18.720 2.332 -2.088 1.00 97.56 76 THR A C 1
ATOM 554 O O . THR A 1 76 ? 17.615 2.628 -1.637 1.00 97.56 76 THR A O 1
ATOM 557 N N . PHE A 1 77 ? 18.902 1.298 -2.915 1.00 98.38 77 PHE A N 1
ATOM 558 C CA . PHE A 1 77 ? 17.809 0.423 -3.347 1.00 98.38 77 PHE A CA 1
ATOM 559 C C . PHE A 1 77 ? 17.215 -0.377 -2.175 1.00 98.38 77 PHE A C 1
ATOM 561 O O . PHE A 1 77 ? 15.995 -0.403 -2.008 1.00 98.38 77 PHE A O 1
ATOM 568 N N . VAL A 1 78 ? 18.065 -0.931 -1.299 1.00 98.50 78 VAL A N 1
ATOM 569 C CA . VAL A 1 78 ? 17.660 -1.609 -0.054 1.00 98.50 78 VAL A CA 1
ATOM 570 C C . VAL A 1 78 ? 16.772 -0.698 0.790 1.00 98.50 78 VAL A C 1
ATOM 572 O O . VAL A 1 78 ? 15.700 -1.120 1.227 1.00 98.50 78 VAL A O 1
ATOM 575 N N . ALA A 1 79 ? 17.210 0.542 1.027 1.00 98.19 79 ALA A N 1
ATOM 576 C CA . ALA A 1 79 ? 16.487 1.505 1.850 1.00 98.19 79 ALA A CA 1
ATOM 577 C C . ALA A 1 79 ? 15.187 1.973 1.184 1.00 98.19 79 ALA A C 1
ATOM 579 O O . ALA A 1 79 ? 14.167 2.089 1.860 1.00 98.19 79 ALA A O 1
ATOM 580 N N . PHE A 1 80 ? 15.203 2.203 -0.131 1.00 98.50 80 PHE A N 1
ATOM 581 C CA . PHE A 1 80 ? 14.018 2.584 -0.892 1.00 98.50 80 PHE A CA 1
ATOM 582 C C . PHE A 1 80 ? 12.936 1.505 -0.779 1.00 98.50 80 PHE A C 1
ATOM 584 O O . PHE A 1 80 ? 11.845 1.784 -0.282 1.00 98.50 80 PHE A O 1
ATOM 591 N N . GLN A 1 81 ? 13.264 0.254 -1.102 1.00 98.69 81 GLN A N 1
ATOM 592 C CA . GLN A 1 81 ? 12.316 -0.863 -1.079 1.00 98.69 81 GLN A CA 1
ATOM 593 C C . GLN A 1 81 ? 11.842 -1.247 0.331 1.00 98.69 81 GLN A C 1
ATOM 595 O O . GLN A 1 81 ? 10.690 -1.651 0.513 1.00 98.69 81 GLN A O 1
ATOM 600 N N . LEU A 1 82 ? 12.677 -1.042 1.358 1.00 98.69 82 LEU A N 1
ATOM 601 C CA . LEU A 1 82 ? 12.273 -1.191 2.761 1.00 98.69 82 LEU A CA 1
ATOM 602 C C . LEU A 1 82 ? 11.044 -0.337 3.079 1.00 98.69 82 LEU A C 1
ATOM 604 O O . LEU A 1 82 ? 10.143 -0.797 3.784 1.00 98.69 82 LEU A O 1
ATOM 608 N N . THR A 1 83 ? 10.985 0.897 2.565 1.00 98.00 83 THR A N 1
ATOM 609 C CA . THR A 1 83 ? 9.856 1.791 2.856 1.00 98.00 83 THR A CA 1
ATOM 610 C C . THR A 1 83 ? 8.543 1.253 2.290 1.00 98.00 83 THR A C 1
ATOM 612 O O . THR A 1 83 ? 7.531 1.295 2.992 1.00 98.00 83 THR A O 1
ATOM 615 N N . PHE A 1 84 ? 8.560 0.654 1.093 1.00 98.62 84 PHE A N 1
ATOM 616 C CA . PHE A 1 84 ? 7.397 -0.008 0.493 1.00 98.62 84 PHE A CA 1
ATOM 617 C C . PHE A 1 84 ? 6.962 -1.186 1.358 1.00 98.62 84 PHE A C 1
ATOM 619 O O . PHE A 1 84 ? 5.788 -1.275 1.722 1.00 98.62 84 PHE A O 1
ATOM 626 N N . ALA A 1 85 ? 7.906 -2.029 1.781 1.00 98.75 85 ALA A N 1
ATOM 627 C CA . ALA A 1 85 ? 7.624 -3.173 2.641 1.00 98.75 85 ALA A CA 1
ATOM 628 C C . ALA A 1 85 ? 6.950 -2.759 3.951 1.00 98.75 85 ALA A C 1
ATOM 630 O O . ALA A 1 85 ? 5.875 -3.254 4.298 1.00 98.75 85 ALA A O 1
ATOM 631 N N . ALA A 1 86 ? 7.556 -1.811 4.663 1.00 98.62 86 ALA A N 1
ATOM 632 C CA . ALA A 1 86 ? 7.070 -1.359 5.955 1.00 98.62 86 ALA A CA 1
ATOM 633 C C . ALA A 1 86 ? 5.696 -0.674 5.856 1.00 98.62 86 ALA A C 1
ATOM 635 O O . ALA A 1 86 ? 4.803 -0.966 6.655 1.00 98.62 86 ALA A O 1
ATOM 636 N N . ILE A 1 87 ? 5.498 0.193 4.854 1.00 97.75 87 ILE A N 1
ATOM 637 C CA . ILE A 1 87 ? 4.217 0.875 4.626 1.00 97.75 87 ILE A CA 1
ATOM 638 C C . ILE A 1 87 ? 3.127 -0.133 4.259 1.00 97.75 87 ILE A C 1
ATOM 640 O O . ILE A 1 87 ? 2.030 -0.054 4.809 1.00 97.75 87 ILE A O 1
ATOM 644 N N . THR A 1 88 ? 3.419 -1.110 3.396 1.00 98.75 88 THR A N 1
ATOM 645 C CA . THR A 1 88 ? 2.436 -2.114 2.956 1.00 98.75 88 THR A CA 1
ATOM 646 C C . THR A 1 88 ? 1.836 -2.871 4.131 1.00 98.75 88 THR A C 1
ATOM 648 O O . THR A 1 88 ? 0.617 -2.970 4.256 1.00 98.75 88 THR A O 1
ATOM 651 N N . VAL A 1 89 ? 2.682 -3.367 5.036 1.00 98.75 89 VAL A N 1
ATOM 652 C CA . VAL A 1 89 ? 2.210 -4.111 6.209 1.00 98.75 89 VAL A CA 1
ATOM 653 C C . VAL A 1 89 ? 1.452 -3.186 7.167 1.00 98.75 89 VAL A C 1
ATOM 655 O O . VAL A 1 89 ? 0.419 -3.570 7.717 1.00 98.75 89 VAL A O 1
ATOM 658 N N . ALA A 1 90 ? 1.912 -1.942 7.335 1.00 98.38 90 ALA A N 1
ATOM 659 C CA . ALA A 1 90 ? 1.254 -0.964 8.195 1.00 98.38 90 ALA A CA 1
ATOM 660 C C . ALA A 1 90 ? -0.138 -0.543 7.684 1.00 98.38 90 ALA A C 1
ATOM 662 O O . ALA A 1 90 ? -1.022 -0.271 8.498 1.00 98.38 90 ALA A O 1
ATOM 663 N N . LEU A 1 91 ? -0.375 -0.536 6.365 1.00 98.19 91 LEU A N 1
ATOM 664 C CA . LEU A 1 91 ? -1.691 -0.230 5.783 1.00 98.19 91 LEU A CA 1
ATOM 665 C C . LEU A 1 91 ? -2.781 -1.189 6.282 1.00 98.19 91 LEU A C 1
ATOM 667 O O . LEU A 1 91 ? -3.914 -0.763 6.516 1.00 98.19 91 LEU A O 1
ATOM 671 N N . ILE A 1 92 ? -2.438 -2.459 6.519 1.00 98.62 92 ILE A N 1
ATOM 672 C CA . ILE A 1 92 ? -3.389 -3.501 6.939 1.00 98.62 92 ILE A CA 1
ATOM 673 C C . ILE A 1 92 ? -4.062 -3.146 8.274 1.00 98.62 92 ILE A C 1
ATOM 675 O O . ILE A 1 92 ? -5.234 -3.471 8.486 1.00 98.62 92 ILE A O 1
ATOM 679 N N . VAL A 1 93 ? -3.368 -2.405 9.148 1.00 98.12 93 VAL A N 1
ATOM 680 C CA . VAL A 1 93 ? -3.892 -1.928 10.441 1.00 98.12 93 VAL A CA 1
ATOM 681 C C . VAL A 1 93 ? -5.225 -1.205 10.280 1.00 98.12 93 VAL A C 1
ATOM 683 O O . VAL A 1 93 ? -6.109 -1.347 11.127 1.00 98.12 93 VAL A O 1
ATOM 686 N N . GLY A 1 94 ? -5.414 -0.469 9.182 1.00 97.25 94 GLY A N 1
ATOM 687 C CA . GLY A 1 94 ? -6.648 0.271 8.944 1.00 97.25 94 GLY A CA 1
ATOM 688 C C . GLY A 1 94 ? -7.895 -0.616 8.875 1.00 97.25 94 GLY A C 1
ATOM 689 O O . GLY A 1 94 ? -8.949 -0.186 9.334 1.00 97.25 94 GLY A O 1
ATOM 690 N N . GLY A 1 95 ? -7.788 -1.868 8.417 1.00 97.12 95 GLY A N 1
ATOM 691 C CA . GLY A 1 95 ? -8.916 -2.810 8.420 1.00 97.12 95 GLY A CA 1
ATOM 692 C C . GLY A 1 95 ? -9.210 -3.411 9.794 1.00 97.12 95 GLY A C 1
ATOM 693 O O . GLY A 1 95 ? -10.351 -3.768 10.104 1.00 97.12 95 GLY A O 1
ATOM 694 N N . LEU A 1 96 ? -8.194 -3.462 10.655 1.00 97.81 96 LEU A N 1
ATOM 695 C CA . LEU A 1 96 ? -8.211 -4.135 11.957 1.00 97.81 96 LEU A CA 1
ATOM 696 C C . LEU A 1 96 ? -8.419 -3.174 13.136 1.00 97.81 96 LEU A C 1
ATOM 698 O O . LEU A 1 96 ? -8.588 -3.608 14.280 1.00 97.81 96 LEU A O 1
ATOM 702 N N . ALA A 1 97 ? -8.417 -1.870 12.857 1.00 96.31 97 ALA A N 1
ATOM 703 C CA . ALA A 1 97 ? -8.375 -0.826 13.864 1.00 96.31 97 ALA A CA 1
ATOM 704 C C . ALA A 1 97 ? -9.473 -0.981 14.929 1.00 96.31 97 ALA A C 1
ATOM 706 O O . ALA A 1 97 ? -10.602 -1.401 14.642 1.00 96.31 97 ALA A O 1
ATOM 707 N N . GLU A 1 98 ? -9.115 -0.574 16.149 1.00 96.56 98 GLU A N 1
ATOM 708 C CA . GLU A 1 98 ? -9.950 -0.502 17.356 1.00 96.56 98 GLU A CA 1
ATOM 709 C C . GLU A 1 98 ? -10.324 -1.825 18.036 1.00 96.56 98 GLU A C 1
ATOM 711 O O . GLU A 1 98 ? -10.927 -1.772 19.104 1.00 96.56 98 GLU A O 1
ATOM 716 N N . ARG A 1 99 ? -9.976 -2.991 17.472 1.00 97.56 99 ARG A N 1
ATOM 717 C CA . ARG A 1 99 ? -10.338 -4.286 18.088 1.00 97.56 99 ARG A CA 1
ATOM 718 C C . ARG A 1 99 ? -9.285 -5.392 18.008 1.00 97.56 99 ARG A C 1
ATOM 720 O O . ARG A 1 99 ? -9.480 -6.460 18.586 1.00 97.56 99 ARG A O 1
ATOM 727 N N . VAL A 1 100 ? -8.189 -5.174 17.288 1.00 98.31 100 VAL A N 1
ATOM 728 C CA . VAL A 1 100 ? -7.111 -6.165 17.185 1.00 98.31 100 VAL A CA 1
ATOM 729 C C . VAL A 1 100 ? -6.230 -6.147 18.431 1.00 98.31 100 VAL A C 1
ATOM 731 O O . VAL A 1 100 ? -5.889 -5.086 18.952 1.00 98.31 100 VAL A O 1
ATOM 734 N N . LYS A 1 101 ? -5.840 -7.330 18.903 1.00 98.31 101 LYS A N 1
ATOM 735 C CA . LYS A 1 101 ? -4.860 -7.489 19.978 1.00 98.31 101 LYS A CA 1
ATOM 736 C C . LYS A 1 101 ? -3.465 -7.141 19.453 1.00 98.31 101 LYS A C 1
ATOM 738 O O . LYS A 1 101 ? -3.014 -7.717 18.466 1.00 98.31 101 LYS A O 1
ATOM 743 N N . PHE A 1 102 ? -2.754 -6.244 20.137 1.00 98.50 102 PHE A N 1
ATOM 744 C CA . PHE A 1 102 ? -1.450 -5.740 19.681 1.00 98.50 102 PHE A CA 1
ATOM 745 C C . PHE A 1 102 ? -0.423 -6.855 19.409 1.00 98.50 102 PHE A C 1
ATOM 747 O O . PHE A 1 102 ? 0.184 -6.885 18.343 1.00 98.50 102 PHE A O 1
ATOM 754 N N . SER A 1 103 ? -0.275 -7.825 20.317 1.00 98.31 103 SER A N 1
ATOM 755 C CA . SER A 1 103 ? 0.664 -8.943 20.122 1.00 98.31 103 SER A CA 1
ATOM 756 C C . SER A 1 103 ? 0.325 -9.789 18.889 1.00 98.31 103 SER A C 1
ATOM 758 O O . SER A 1 103 ? 1.220 -10.193 18.154 1.00 98.31 103 SER A O 1
ATOM 760 N N . ALA A 1 104 ? -0.968 -10.026 18.647 1.00 98.50 104 ALA A N 1
ATOM 761 C CA . ALA A 1 104 ? -1.453 -10.777 17.495 1.00 98.50 104 ALA A CA 1
ATOM 762 C C . ALA A 1 104 ? -1.167 -10.036 16.186 1.00 98.50 104 ALA A C 1
ATOM 764 O O . ALA A 1 104 ? -0.735 -10.650 15.214 1.00 98.50 104 ALA A O 1
ATOM 765 N N . LEU A 1 105 ? -1.329 -8.710 16.182 1.00 98.69 105 LEU A N 1
ATOM 766 C CA . LEU A 1 105 ? -0.978 -7.865 15.046 1.00 98.69 105 LEU A CA 1
ATOM 767 C C . LEU A 1 105 ? 0.521 -7.931 14.719 1.00 98.69 105 LEU A C 1
ATOM 769 O O . LEU A 1 105 ? 0.870 -8.033 13.549 1.00 98.69 105 LEU A O 1
ATOM 773 N N . MET A 1 106 ? 1.403 -7.918 15.724 1.00 98.81 106 MET A N 1
ATOM 774 C CA . MET A 1 106 ? 2.853 -8.003 15.497 1.00 98.81 106 MET A CA 1
ATOM 775 C C . MET A 1 106 ? 3.275 -9.360 14.916 1.00 98.81 106 MET A C 1
ATOM 777 O O . MET A 1 106 ? 4.095 -9.410 14.001 1.00 98.81 106 MET A O 1
ATOM 781 N N . VAL A 1 107 ? 2.684 -10.460 15.398 1.00 98.81 107 VAL A N 1
ATOM 782 C CA . VAL A 1 107 ? 2.921 -11.801 14.832 1.00 98.81 107 VAL A CA 1
ATOM 783 C C . VAL A 1 107 ? 2.370 -11.892 13.409 1.00 98.81 107 VAL A C 1
ATOM 785 O O . VAL A 1 107 ? 3.057 -12.384 12.516 1.00 98.81 107 VAL A O 1
ATOM 788 N N . PHE A 1 108 ? 1.163 -11.371 13.173 1.00 98.81 108 PHE A N 1
ATOM 789 C CA . PHE A 1 108 ? 0.576 -11.311 11.836 1.00 98.81 108 PHE A CA 1
ATOM 790 C C . PHE A 1 108 ? 1.456 -10.512 10.872 1.00 98.81 108 PHE A C 1
ATOM 792 O O . PHE A 1 108 ? 1.711 -10.982 9.770 1.00 98.81 108 PHE A O 1
ATOM 799 N N . ALA A 1 109 ? 1.952 -9.346 11.292 1.00 98.88 109 ALA A N 1
ATOM 800 C CA . ALA A 1 109 ? 2.817 -8.496 10.484 1.00 98.88 109 ALA A CA 1
ATOM 801 C C . ALA A 1 109 ? 4.072 -9.246 10.021 1.00 98.88 109 ALA A C 1
ATOM 803 O O . ALA A 1 109 ? 4.389 -9.202 8.836 1.00 98.88 109 ALA A O 1
ATOM 804 N N . ALA A 1 110 ? 4.735 -9.987 10.918 1.00 98.88 110 ALA A N 1
ATOM 805 C CA . ALA A 1 110 ? 5.889 -10.809 10.559 1.00 98.88 110 ALA A CA 1
ATOM 806 C C . ALA A 1 110 ? 5.517 -11.923 9.567 1.00 98.88 110 ALA A C 1
ATOM 808 O O . ALA A 1 110 ? 6.136 -12.030 8.515 1.00 98.88 110 ALA A O 1
ATOM 809 N N . LEU A 1 111 ? 4.483 -12.720 9.866 1.00 98.88 111 LEU A N 1
ATOM 810 C CA . LEU A 1 111 ? 4.074 -13.842 9.012 1.00 98.88 111 LEU A CA 1
ATOM 811 C C . LEU A 1 111 ? 3.625 -13.374 7.625 1.00 98.88 111 LEU A C 1
ATOM 813 O O . LEU A 1 111 ? 4.038 -13.925 6.609 1.00 98.88 111 LEU A O 1
ATOM 817 N N . TRP A 1 112 ? 2.777 -12.352 7.572 1.00 98.88 112 TRP A N 1
ATOM 818 C CA . TRP A 1 112 ? 2.244 -11.841 6.318 1.00 98.88 112 TRP A CA 1
ATOM 819 C C . TRP A 1 112 ? 3.326 -11.158 5.481 1.00 98.88 112 TRP A C 1
ATOM 821 O O . TRP A 1 112 ? 3.356 -11.334 4.266 1.00 98.88 112 TRP A O 1
ATOM 831 N N . PHE A 1 113 ? 4.256 -10.440 6.115 1.00 98.94 113 PHE A N 1
ATOM 832 C CA . PHE A 1 113 ? 5.437 -9.926 5.432 1.00 98.94 113 PHE A CA 1
ATOM 833 C C . PHE A 1 113 ? 6.220 -11.060 4.761 1.00 98.94 113 PHE A C 1
ATOM 835 O O . PHE A 1 113 ? 6.449 -11.006 3.556 1.00 98.94 113 PHE A O 1
ATOM 842 N N . THR A 1 114 ? 6.551 -12.123 5.501 1.00 98.88 114 THR A N 1
ATOM 843 C CA . THR A 1 114 ? 7.341 -13.239 4.967 1.00 98.88 114 THR A CA 1
ATOM 844 C C . THR A 1 114 ? 6.629 -13.990 3.846 1.00 98.88 114 THR A C 1
ATOM 846 O O . THR A 1 114 ? 7.242 -14.293 2.829 1.00 98.88 114 THR A O 1
ATOM 849 N N . PHE A 1 115 ? 5.349 -14.316 4.032 1.00 98.81 115 PHE A N 1
ATOM 850 C CA . PHE A 1 115 ? 4.644 -15.258 3.159 1.00 98.81 115 PHE A CA 1
ATOM 851 C C . PHE A 1 115 ? 3.757 -14.593 2.103 1.00 98.81 115 PHE A C 1
ATOM 853 O O . PHE A 1 115 ? 3.386 -15.254 1.139 1.00 98.81 115 PHE A O 1
ATOM 860 N N . SER A 1 116 ? 3.412 -13.311 2.255 1.00 98.75 116 SER A N 1
ATOM 861 C CA . SER A 1 116 ? 2.608 -12.564 1.278 1.00 98.75 116 SER A CA 1
ATOM 862 C C . SER A 1 116 ? 3.406 -11.448 0.622 1.00 98.75 116 SER A C 1
ATOM 864 O O . SER A 1 116 ? 3.497 -11.413 -0.599 1.00 98.75 116 SER A O 1
ATOM 866 N N . TYR A 1 117 ? 3.997 -10.536 1.401 1.00 98.94 117 TYR A N 1
ATOM 867 C CA . TYR A 1 117 ? 4.693 -9.388 0.816 1.00 98.94 117 TYR A CA 1
ATOM 868 C C . TYR A 1 117 ? 5.898 -9.816 -0.025 1.00 98.94 117 TYR A C 1
ATOM 870 O O . TYR A 1 117 ? 5.964 -9.449 -1.193 1.00 98.94 117 TYR A O 1
ATOM 878 N N . LEU A 1 118 ? 6.814 -10.613 0.540 1.00 98.88 118 LEU A N 1
ATOM 879 C CA . LEU A 1 118 ? 8.054 -10.985 -0.151 1.00 98.88 118 LEU A CA 1
ATOM 880 C C . LEU A 1 118 ? 7.806 -11.760 -1.455 1.00 98.88 118 LEU A C 1
ATOM 882 O O . LEU A 1 118 ? 8.371 -11.347 -2.464 1.00 98.88 118 LEU A O 1
ATOM 886 N N . PRO A 1 119 ? 6.933 -12.791 -1.508 1.00 98.81 119 PRO A N 1
ATOM 887 C CA . PRO A 1 119 ? 6.691 -13.497 -2.763 1.00 98.81 119 PRO A CA 1
ATOM 888 C C . PRO A 1 119 ? 6.009 -12.634 -3.826 1.00 98.81 119 PRO A C 1
ATOM 890 O O . PRO A 1 119 ? 6.353 -12.721 -4.999 1.00 98.81 119 PRO A O 1
ATOM 893 N N . ILE A 1 120 ? 5.057 -11.774 -3.438 1.00 98.81 120 ILE A N 1
ATOM 894 C CA . ILE A 1 120 ? 4.428 -10.851 -4.393 1.00 98.81 120 ILE A CA 1
ATOM 895 C C . ILE A 1 120 ? 5.452 -9.830 -4.909 1.00 98.81 120 ILE A C 1
ATOM 897 O O . ILE A 1 120 ? 5.506 -9.598 -6.112 1.00 98.81 120 ILE A O 1
ATOM 901 N N . ALA A 1 121 ? 6.276 -9.245 -4.034 1.00 98.81 121 ALA A N 1
ATOM 902 C CA . ALA A 1 121 ? 7.316 -8.302 -4.441 1.00 98.81 121 ALA A CA 1
ATOM 903 C C . ALA A 1 121 ? 8.321 -8.956 -5.401 1.00 98.81 121 ALA A C 1
ATOM 905 O O . ALA A 1 121 ? 8.630 -8.379 -6.438 1.00 98.81 121 ALA A O 1
ATOM 906 N N . HIS A 1 122 ? 8.761 -10.182 -5.103 1.00 98.81 122 HIS A N 1
ATOM 907 C CA . HIS A 1 122 ? 9.670 -10.934 -5.967 1.00 98.81 122 HIS A CA 1
ATOM 908 C C . HIS A 1 122 ? 9.032 -11.249 -7.322 1.00 98.81 122 HIS A C 1
ATOM 910 O O . HIS A 1 122 ? 9.615 -10.954 -8.359 1.00 98.81 122 HIS A O 1
ATOM 916 N N . MET A 1 123 ? 7.805 -11.785 -7.332 1.00 98.69 123 MET A N 1
ATOM 917 C CA . MET A 1 123 ? 7.099 -12.111 -8.576 1.00 98.69 123 MET A CA 1
ATOM 918 C C . MET A 1 123 ? 6.942 -10.907 -9.502 1.00 98.69 123 MET A C 1
ATOM 920 O O . MET A 1 123 ? 7.007 -11.092 -10.713 1.00 98.69 123 MET A O 1
ATOM 924 N N . VAL A 1 124 ? 6.689 -9.720 -8.948 1.00 98.50 124 VAL A N 1
ATOM 925 C CA . VAL A 1 124 ? 6.350 -8.517 -9.720 1.00 98.50 124 VAL A CA 1
ATOM 926 C C . VAL A 1 124 ? 7.581 -7.681 -10.080 1.00 98.50 124 VAL A C 1
ATOM 928 O O . VAL A 1 124 ? 7.611 -7.101 -11.160 1.00 98.50 124 VAL A O 1
ATOM 931 N N . TRP A 1 125 ? 8.592 -7.595 -9.208 1.00 98.12 125 TRP A N 1
ATOM 932 C CA . TRP A 1 125 ? 9.702 -6.646 -9.375 1.00 98.12 125 TRP A CA 1
ATOM 933 C C . TRP A 1 125 ? 11.083 -7.268 -9.561 1.00 98.12 125 TRP A C 1
ATOM 935 O O . TRP A 1 125 ? 11.981 -6.570 -10.032 1.00 98.12 125 TRP A O 1
ATOM 945 N N . ALA A 1 126 ? 11.298 -8.526 -9.174 1.00 96.88 126 ALA A N 1
ATOM 946 C CA . ALA A 1 126 ? 12.604 -9.152 -9.346 1.00 96.88 126 ALA A CA 1
ATOM 947 C C . ALA A 1 126 ? 12.754 -9.713 -10.764 1.00 96.88 126 ALA A C 1
ATOM 949 O O . ALA A 1 126 ? 11.829 -10.319 -11.309 1.00 96.88 126 ALA A O 1
ATOM 950 N N . THR A 1 127 ? 13.948 -9.573 -11.344 1.00 93.69 127 THR A N 1
ATOM 951 C CA . THR A 1 127 ? 14.303 -10.255 -12.595 1.00 93.69 127 THR A CA 1
ATOM 952 C C . THR A 1 127 ? 14.115 -11.768 -12.442 1.00 93.69 127 THR A C 1
ATOM 954 O O . THR A 1 127 ? 14.608 -12.371 -11.486 1.00 93.69 127 THR A O 1
ATOM 957 N N . GLY A 1 128 ? 13.407 -12.398 -13.383 1.00 95.31 128 GLY A N 1
ATOM 958 C CA . GLY A 1 128 ? 13.031 -13.811 -13.322 1.00 95.31 128 GLY A CA 1
ATOM 959 C C . GLY A 1 128 ? 11.809 -14.129 -12.450 1.00 95.31 128 GLY A C 1
ATOM 960 O O . GLY A 1 128 ? 11.394 -15.291 -12.405 1.00 95.31 128 GLY A O 1
ATOM 961 N N . GLY A 1 129 ? 11.208 -13.130 -11.795 1.00 98.12 129 GLY A N 1
ATOM 962 C CA . GLY A 1 129 ? 9.922 -13.256 -11.114 1.00 98.12 129 GLY A CA 1
ATOM 963 C C . GLY A 1 129 ? 8.788 -13.543 -12.101 1.00 98.12 129 GLY A C 1
ATOM 964 O O . GLY A 1 129 ? 8.763 -13.030 -13.215 1.00 98.12 129 GLY A O 1
ATOM 965 N N . TYR A 1 130 ? 7.821 -14.373 -11.709 1.00 98.50 130 TYR A N 1
ATOM 966 C CA . TYR A 1 130 ? 6.801 -14.882 -12.632 1.00 98.50 130 TYR A CA 1
ATOM 967 C C . TYR A 1 130 ? 5.977 -13.789 -13.333 1.00 98.50 130 TYR A C 1
ATOM 969 O O . TYR A 1 130 ? 5.728 -13.890 -14.532 1.00 98.50 130 TYR A O 1
ATOM 977 N N . LEU A 1 131 ? 5.537 -12.760 -12.600 1.00 98.38 131 LEU A N 1
ATOM 978 C CA . LEU A 1 131 ? 4.725 -11.675 -13.161 1.00 98.38 131 LEU A CA 1
ATOM 979 C C . LEU A 1 131 ? 5.579 -10.685 -13.954 1.00 98.38 131 LEU A C 1
ATOM 981 O O . LEU A 1 131 ? 5.143 -10.235 -15.012 1.00 98.38 131 LEU A O 1
ATOM 985 N N . PHE A 1 132 ? 6.805 -10.430 -13.496 1.00 97.44 132 PHE A N 1
ATOM 986 C CA . PHE A 1 132 ? 7.800 -9.649 -14.223 1.00 97.44 132 PHE A CA 1
ATOM 987 C C . PHE A 1 132 ? 8.050 -10.243 -15.620 1.00 97.44 132 PHE A C 1
ATOM 989 O O . PHE A 1 132 ? 7.867 -9.566 -16.629 1.00 97.44 132 PHE A O 1
ATOM 996 N N . GLU A 1 133 ? 8.355 -11.542 -15.700 1.00 97.38 133 GLU A N 1
ATOM 997 C CA . GLU A 1 133 ? 8.607 -12.243 -16.970 1.00 97.38 133 GLU A CA 1
ATOM 998 C C . GLU A 1 133 ? 7.343 -12.410 -17.831 1.00 97.38 133 GLU A C 1
ATOM 1000 O O . GLU A 1 133 ? 7.422 -12.516 -19.055 1.00 97.38 133 GLU A O 1
ATOM 1005 N N . ALA A 1 134 ? 6.156 -12.414 -17.216 1.00 97.12 134 ALA A N 1
ATOM 1006 C CA . ALA A 1 134 ? 4.883 -12.420 -17.939 1.00 97.12 134 ALA A CA 1
ATOM 1007 C C . ALA A 1 134 ? 4.530 -11.055 -18.565 1.00 97.12 134 ALA A C 1
ATOM 1009 O O . ALA A 1 134 ? 3.554 -10.970 -19.318 1.00 97.12 134 ALA A O 1
ATOM 1010 N N . GLY A 1 135 ? 5.299 -10.000 -18.269 1.00 97.19 135 GLY A N 1
ATOM 1011 C CA . GLY A 1 135 ? 5.068 -8.638 -18.751 1.00 97.19 135 GLY A CA 1
ATOM 1012 C C . GLY A 1 135 ? 4.016 -7.863 -17.954 1.00 97.19 135 GLY A C 1
ATOM 1013 O O . GLY A 1 135 ? 3.376 -6.966 -18.509 1.00 97.19 135 GLY A O 1
ATOM 1014 N N . ASP A 1 136 ? 3.781 -8.226 -16.687 1.00 98.06 136 ASP A N 1
ATOM 1015 C CA . ASP A 1 136 ? 2.941 -7.439 -15.779 1.00 98.06 136 ASP A CA 1
ATOM 1016 C C . ASP A 1 136 ? 3.596 -6.083 -15.499 1.00 98.06 136 ASP A C 1
ATOM 1018 O O . ASP A 1 136 ? 4.790 -5.980 -15.225 1.00 98.06 136 ASP A O 1
ATOM 1022 N N . LEU A 1 137 ? 2.801 -5.022 -15.591 1.00 98.38 137 LEU A N 1
ATOM 1023 C CA . LEU A 1 137 ? 3.247 -3.653 -15.394 1.00 98.38 137 LEU A CA 1
ATOM 1024 C C . LEU A 1 137 ? 2.784 -3.149 -14.034 1.00 98.38 137 LEU A C 1
ATOM 1026 O O . LEU A 1 137 ? 1.607 -2.830 -13.840 1.00 98.38 137 LEU A O 1
ATOM 1030 N N . ASP A 1 138 ? 3.733 -3.008 -13.115 1.00 98.38 138 ASP A N 1
ATOM 1031 C CA . ASP A 1 138 ? 3.495 -2.408 -11.810 1.00 98.38 138 ASP A CA 1
ATOM 1032 C C . ASP A 1 138 ? 4.629 -1.452 -11.421 1.00 98.38 138 ASP A C 1
ATOM 1034 O O . ASP A 1 138 ? 5.571 -1.809 -10.711 1.00 98.38 138 ASP A O 1
ATOM 1038 N N . PHE A 1 139 ? 4.514 -0.209 -11.893 1.00 98.50 139 PHE A N 1
ATOM 1039 C CA . PHE A 1 139 ? 5.570 0.797 -11.788 1.00 98.50 139 PHE A CA 1
ATOM 1040 C C . PHE A 1 139 ? 6.007 1.100 -10.347 1.00 98.50 139 PHE A C 1
ATOM 1042 O O . PHE A 1 139 ? 7.194 1.261 -10.088 1.00 98.50 139 PHE A O 1
ATOM 1049 N N . ALA A 1 140 ? 5.066 1.197 -9.405 1.00 98.19 140 ALA A N 1
ATOM 1050 C CA . ALA A 1 140 ? 5.370 1.550 -8.017 1.00 98.19 140 ALA A CA 1
ATOM 1051 C C . ALA A 1 140 ? 4.563 0.752 -6.977 1.00 98.19 140 ALA A C 1
ATOM 1053 O O . ALA A 1 140 ? 4.518 1.126 -5.815 1.00 98.19 140 ALA A O 1
ATOM 1054 N N . GLY A 1 141 ? 3.906 -0.353 -7.333 1.00 97.06 141 GLY A N 1
ATOM 1055 C CA . GLY A 1 141 ? 3.289 -1.242 -6.341 1.00 97.06 141 GLY A CA 1
ATOM 1056 C C . GLY A 1 141 ? 1.776 -1.116 -6.203 1.00 97.06 141 GLY A C 1
ATOM 1057 O O . GLY A 1 141 ? 1.239 -1.246 -5.103 1.00 97.06 141 GLY A O 1
ATOM 1058 N N . GLY A 1 142 ? 1.052 -0.903 -7.299 1.00 96.50 142 GLY A N 1
ATOM 1059 C CA . GLY A 1 142 ? -0.392 -1.117 -7.333 1.00 96.50 142 GLY A CA 1
ATOM 1060 C C . GLY A 1 142 ? -0.746 -2.528 -6.874 1.00 96.50 142 GLY A C 1
ATOM 1061 O O . GLY A 1 142 ? -1.568 -2.695 -5.972 1.00 96.50 142 GLY A O 1
ATOM 1062 N N . THR A 1 143 ? -0.056 -3.523 -7.421 1.00 96.94 143 THR A N 1
ATOM 1063 C CA . THR A 1 143 ? -0.211 -4.937 -7.089 1.00 96.94 143 THR A CA 1
ATOM 1064 C C . THR A 1 143 ? 0.523 -5.263 -5.789 1.00 96.94 143 THR A C 1
ATOM 1066 O O . THR A 1 143 ? -0.098 -5.754 -4.842 1.00 96.94 143 THR A O 1
ATOM 1069 N N . VAL A 1 144 ? 1.815 -4.920 -5.699 1.00 98.50 144 VAL A N 1
ATOM 1070 C CA . VAL A 1 144 ? 2.679 -5.307 -4.564 1.00 98.50 144 VAL A CA 1
ATOM 1071 C C . VAL A 1 144 ? 2.240 -4.704 -3.232 1.00 98.50 144 VAL A C 1
ATOM 1073 O O . VAL A 1 144 ? 2.249 -5.400 -2.210 1.00 98.50 144 VAL A O 1
ATOM 1076 N N . VAL A 1 145 ? 1.821 -3.435 -3.239 1.00 98.75 145 VAL A N 1
ATOM 1077 C CA . VAL A 1 145 ? 1.455 -2.687 -2.031 1.00 98.75 145 VAL A CA 1
ATOM 1078 C C . VAL A 1 145 ? -0.056 -2.647 -1.853 1.00 98.75 145 VAL A C 1
ATOM 1080 O O . VAL A 1 145 ? -0.582 -3.127 -0.848 1.00 98.75 145 VAL A O 1
ATOM 1083 N N . HIS A 1 146 ? -0.782 -2.059 -2.803 1.00 98.81 146 HIS A N 1
ATOM 1084 C CA . HIS A 1 146 ? -2.161 -1.641 -2.550 1.00 98.81 146 HIS A CA 1
ATOM 1085 C C . HIS A 1 146 ? -3.176 -2.782 -2.626 1.00 98.81 146 HIS A C 1
ATOM 1087 O O . HIS A 1 146 ? -3.956 -2.952 -1.686 1.00 98.81 146 HIS A O 1
ATOM 1093 N N . ILE A 1 147 ? -3.150 -3.591 -3.691 1.00 98.88 147 ILE A N 1
ATOM 1094 C CA . ILE A 1 147 ? -4.024 -4.769 -3.799 1.00 98.88 147 ILE A CA 1
ATOM 1095 C C . ILE A 1 147 ? -3.685 -5.753 -2.682 1.00 98.88 147 ILE A C 1
ATOM 1097 O O . ILE A 1 147 ? -4.581 -6.195 -1.964 1.00 98.88 147 ILE A O 1
ATOM 1101 N N . ASN A 1 148 ? -2.397 -6.038 -2.484 1.00 98.75 148 ASN A N 1
ATOM 1102 C CA . ASN A 1 148 ? -1.920 -6.959 -1.459 1.00 98.75 148 ASN A CA 1
ATOM 1103 C C . ASN A 1 148 ? -2.411 -6.556 -0.052 1.00 98.75 148 ASN A C 1
ATOM 1105 O O . ASN A 1 148 ? -3.129 -7.316 0.598 1.00 98.75 148 ASN A O 1
ATOM 1109 N N . ALA A 1 149 ? -2.117 -5.333 0.406 1.00 98.81 149 ALA A N 1
ATOM 1110 C CA . ALA A 1 149 ? -2.571 -4.866 1.718 1.00 98.81 149 ALA A CA 1
ATOM 1111 C C . ALA A 1 149 ? -4.099 -4.719 1.804 1.00 98.81 149 ALA A C 1
ATOM 1113 O O . ALA A 1 149 ? -4.690 -5.015 2.843 1.00 98.81 149 ALA A O 1
ATOM 1114 N N . GLY A 1 150 ? -4.754 -4.285 0.721 1.00 98.75 150 GLY A N 1
ATOM 1115 C CA . GLY A 1 150 ? -6.207 -4.131 0.657 1.00 98.75 150 GLY A CA 1
ATOM 1116 C C . GLY A 1 150 ? -6.949 -5.451 0.853 1.00 98.75 150 GLY A C 1
ATOM 1117 O O . GLY A 1 150 ? -7.919 -5.512 1.609 1.00 98.75 150 GLY A O 1
ATOM 1118 N N . ILE A 1 151 ? -6.471 -6.524 0.224 1.00 98.81 151 ILE A N 1
ATOM 1119 C CA . ILE A 1 151 ? -7.035 -7.867 0.382 1.00 98.81 151 ILE A CA 1
ATOM 1120 C C . ILE A 1 151 ? -6.751 -8.423 1.775 1.00 98.81 151 ILE A C 1
ATOM 1122 O O . ILE A 1 151 ? -7.663 -8.950 2.416 1.00 98.81 151 ILE A O 1
ATOM 1126 N N . ALA A 1 152 ? -5.538 -8.233 2.295 1.00 98.88 152 ALA A N 1
ATOM 1127 C CA . ALA A 1 152 ? -5.205 -8.636 3.656 1.00 98.88 152 ALA A CA 1
ATOM 1128 C C . ALA A 1 152 ? -6.087 -7.941 4.707 1.00 98.88 152 ALA A C 1
ATOM 1130 O O . ALA A 1 152 ? -6.582 -8.586 5.636 1.00 98.88 152 ALA A O 1
ATOM 1131 N N . ALA A 1 153 ? -6.346 -6.642 4.531 1.00 98.69 153 ALA A N 1
ATOM 1132 C CA . ALA A 1 153 ? -7.244 -5.869 5.379 1.00 98.69 153 ALA A CA 1
ATOM 1133 C C . ALA A 1 153 ? -8.697 -6.354 5.282 1.00 98.69 153 ALA A C 1
ATOM 1135 O O . ALA A 1 153 ? -9.356 -6.483 6.314 1.00 98.69 153 ALA A O 1
ATOM 1136 N N . LEU A 1 154 ? -9.188 -6.677 4.078 1.00 98.62 154 LEU A N 1
ATOM 1137 C CA . LEU A 1 154 ? -10.527 -7.239 3.884 1.00 98.62 154 LEU A CA 1
ATOM 1138 C C . LEU A 1 154 ? -10.682 -8.581 4.606 1.00 98.62 154 LEU A C 1
ATOM 1140 O O . LEU A 1 154 ? -11.619 -8.764 5.384 1.00 98.62 154 LEU A O 1
ATOM 1144 N N . VAL A 1 155 ? -9.757 -9.513 4.367 1.00 98.69 155 VAL A N 1
ATOM 1145 C CA . VAL A 1 155 ? -9.782 -10.838 4.998 1.00 98.69 155 VAL A CA 1
ATOM 1146 C C . VAL A 1 155 ? -9.700 -10.702 6.512 1.00 98.69 155 VAL A C 1
ATOM 1148 O O . VAL A 1 155 ? -10.496 -11.307 7.228 1.00 98.69 155 VAL A O 1
ATOM 1151 N N . GLY A 1 156 ? -8.799 -9.858 7.009 1.00 98.25 156 GLY A N 1
ATOM 1152 C CA . GLY A 1 156 ? -8.671 -9.595 8.434 1.00 98.25 156 GLY A CA 1
ATOM 1153 C C . GLY A 1 156 ? -9.925 -8.977 9.045 1.00 98.25 156 GLY A C 1
ATOM 1154 O O . GLY A 1 156 ? -10.369 -9.423 10.099 1.00 98.25 156 GLY A O 1
ATOM 1155 N N . ALA A 1 157 ? -10.56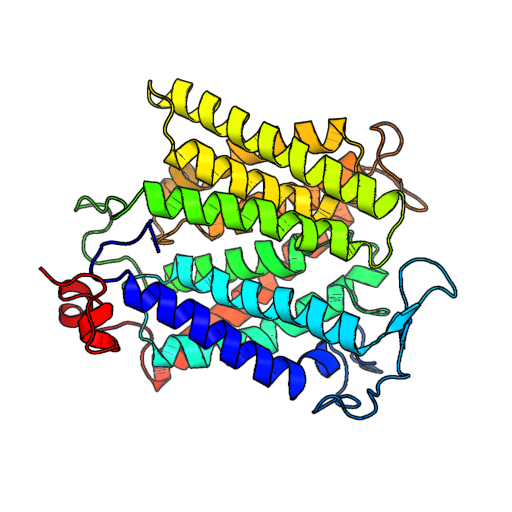5 -8.022 8.367 1.00 97.94 157 ALA A N 1
ATOM 1156 C CA . ALA A 1 157 ? -11.819 -7.426 8.820 1.00 97.94 157 ALA A CA 1
ATOM 1157 C C . ALA A 1 157 ? -12.961 -8.453 8.912 1.00 97.94 157 ALA A C 1
ATOM 1159 O O . ALA A 1 157 ? -13.774 -8.387 9.838 1.00 97.94 157 ALA A O 1
ATOM 1160 N N . ILE A 1 158 ? -13.009 -9.413 7.982 1.00 98.00 158 ILE A N 1
ATOM 1161 C CA . ILE A 1 158 ? -13.985 -10.510 7.986 1.00 98.00 158 ILE A CA 1
ATOM 1162 C C . ILE A 1 158 ? -13.686 -11.498 9.120 1.00 98.00 158 ILE A C 1
ATOM 1164 O O . ILE A 1 158 ? -14.590 -11.831 9.884 1.00 98.00 158 ILE A O 1
ATOM 1168 N N . VAL A 1 159 ? -12.434 -11.948 9.259 1.00 97.88 159 VAL A N 1
ATOM 1169 C CA . VAL A 1 159 ? -12.038 -12.948 10.266 1.00 97.88 159 VAL A CA 1
ATOM 1170 C C . VAL A 1 159 ? -12.157 -12.397 11.690 1.00 97.88 159 VAL A C 1
ATOM 1172 O O . VAL A 1 159 ? -12.659 -13.094 12.567 1.00 97.88 159 VAL A O 1
ATOM 1175 N N . LEU A 1 160 ? -11.744 -11.147 11.918 1.00 96.94 160 LEU A N 1
ATOM 1176 C CA . LEU A 1 160 ? -11.811 -10.477 13.223 1.00 96.94 160 LEU A CA 1
ATOM 1177 C C . LEU A 1 160 ? -13.250 -10.083 13.611 1.00 96.94 160 LEU A C 1
ATOM 1179 O O . LEU A 1 160 ? -13.576 -9.897 14.790 1.00 96.94 160 LEU A O 1
ATOM 1183 N N . GLY A 1 161 ? -14.117 -9.934 12.609 1.00 96.50 161 GLY A N 1
ATOM 1184 C CA . GLY A 1 161 ? -15.499 -9.512 12.763 1.00 96.50 161 GLY A CA 1
ATOM 1185 C C . GLY A 1 161 ? -15.668 -8.010 13.018 1.00 96.50 161 GLY A C 1
ATOM 1186 O O . GLY A 1 161 ? -14.719 -7.221 13.062 1.00 96.50 161 GLY A O 1
ATOM 1187 N N . LYS A 1 162 ? -16.932 -7.614 13.189 1.00 97.06 162 LYS A N 1
ATOM 1188 C CA . LYS A 1 162 ? -17.378 -6.216 13.317 1.00 97.06 162 LYS A CA 1
ATOM 1189 C C . LYS A 1 162 ? -17.039 -5.614 14.672 1.00 97.06 162 LYS A C 1
ATOM 1191 O O . LYS A 1 162 ? -17.171 -6.314 15.676 1.00 97.06 162 LYS A O 1
ATOM 1196 N N . ARG A 1 163 ? -16.693 -4.324 14.719 1.00 97.19 163 ARG A N 1
ATOM 1197 C CA . ARG A 1 163 ? -16.600 -3.550 15.968 1.00 97.19 163 ARG A CA 1
ATOM 1198 C C . ARG A 1 163 ? -17.936 -3.537 16.708 1.00 97.19 163 ARG A C 1
ATOM 1200 O O . ARG A 1 163 ? -19.007 -3.541 16.095 1.00 97.19 163 ARG A O 1
ATOM 1207 N N . ILE A 1 164 ? -17.877 -3.480 18.034 1.00 95.06 164 ILE A N 1
ATOM 1208 C CA . ILE A 1 164 ? -19.045 -3.298 18.895 1.00 95.06 164 ILE A CA 1
ATOM 1209 C C . ILE A 1 164 ? -19.724 -1.985 18.508 1.00 95.06 164 ILE A C 1
ATOM 1211 O O . ILE A 1 164 ? -19.095 -0.925 18.495 1.00 95.06 164 ILE A O 1
ATOM 1215 N N . GLY A 1 165 ? -21.012 -2.086 18.181 1.00 92.31 165 GLY A N 1
ATOM 1216 C CA . GLY A 1 165 ? -21.827 -0.959 17.737 1.00 92.31 165 GLY A CA 1
ATOM 1217 C C . GLY A 1 165 ? -21.843 -0.737 16.225 1.00 92.31 165 GLY A C 1
ATOM 1218 O O . GLY A 1 165 ? -22.565 0.140 15.765 1.00 92.31 165 GLY A O 1
ATOM 1219 N N . PHE A 1 166 ? -21.093 -1.492 15.414 1.00 93.00 166 PHE A N 1
ATOM 1220 C CA . PHE A 1 166 ? -21.050 -1.250 13.967 1.00 93.00 166 PHE A CA 1
ATOM 1221 C C . PHE A 1 166 ? -22.445 -1.382 13.331 1.00 93.00 166 PHE A C 1
ATOM 1223 O O . PHE A 1 166 ? -23.132 -2.390 13.502 1.00 93.00 166 PHE A O 1
ATOM 1230 N N . GLY A 1 167 ? -22.872 -0.343 12.607 1.00 88.44 167 GLY A N 1
ATOM 1231 C CA . GLY A 1 167 ? -24.209 -0.246 12.007 1.00 88.44 167 GLY A CA 1
ATOM 1232 C C . GLY A 1 167 ? -25.343 0.085 12.987 1.00 88.44 167 GLY A C 1
ATOM 1233 O O . GLY A 1 167 ? -26.488 0.194 12.554 1.00 88.44 167 GLY A O 1
ATOM 1234 N N . ARG A 1 168 ? -25.044 0.251 14.283 1.00 90.31 168 ARG A N 1
ATOM 1235 C CA . ARG A 1 168 ? -26.005 0.618 15.338 1.00 90.31 168 ARG A CA 1
ATOM 1236 C C . ARG A 1 168 ? -25.671 1.965 15.977 1.00 90.31 168 ARG A C 1
ATOM 1238 O O . ARG A 1 168 ? -26.557 2.796 16.132 1.00 90.31 168 ARG A O 1
ATOM 1245 N N . ASP A 1 169 ? -24.398 2.176 16.287 1.00 90.19 169 ASP A N 1
ATOM 1246 C CA . ASP A 1 169 ? -23.878 3.357 16.966 1.00 90.19 169 ASP A CA 1
ATOM 1247 C C . ASP A 1 169 ? -23.159 4.275 15.972 1.00 90.19 169 ASP A C 1
ATOM 1249 O O . ASP A 1 169 ? -22.528 3.822 15.010 1.00 90.19 169 ASP A O 1
ATOM 1253 N N . ALA A 1 170 ? -23.210 5.584 16.221 1.00 85.19 170 ALA A N 1
ATOM 1254 C CA . ALA A 1 170 ? -22.417 6.540 15.462 1.00 85.19 170 ALA A CA 1
ATOM 1255 C C . ALA A 1 170 ? -20.923 6.369 15.794 1.00 85.19 170 ALA A C 1
ATOM 1257 O O . ALA A 1 170 ? -20.517 6.465 16.951 1.00 85.19 170 ALA A O 1
ATOM 1258 N N . MET A 1 171 ? -20.097 6.162 14.766 1.00 90.06 171 MET A N 1
ATOM 1259 C CA . MET A 1 171 ? -18.635 6.056 14.880 1.00 90.06 171 MET A CA 1
ATOM 1260 C C . MET A 1 171 ? -17.942 7.159 14.063 1.00 90.06 171 MET A C 1
ATOM 1262 O O . MET A 1 171 ? -17.295 6.855 13.061 1.00 90.06 171 MET A O 1
ATOM 1266 N N . PRO A 1 172 ? -18.119 8.448 14.413 1.00 89.50 172 PRO A N 1
ATOM 1267 C CA . PRO A 1 172 ? -17.512 9.532 13.654 1.00 89.50 172 PRO A CA 1
ATOM 1268 C C . PRO A 1 172 ? -15.981 9.560 13.836 1.00 89.50 172 PRO A C 1
ATOM 1270 O O . PRO A 1 172 ? -15.489 9.211 14.915 1.00 89.50 172 PRO A O 1
ATOM 1273 N N . PRO A 1 173 ? -15.229 10.036 12.825 1.00 92.50 173 PRO A N 1
ATOM 1274 C CA . PRO A 1 173 ? -13.814 10.373 12.968 1.00 92.50 173 PRO A CA 1
ATOM 1275 C C . PRO A 1 173 ? -13.577 11.311 14.154 1.00 92.50 173 PRO A C 1
ATOM 1277 O O . PRO A 1 173 ? -14.293 12.304 14.299 1.00 92.50 173 PRO A O 1
ATOM 1280 N N . HIS A 1 174 ? -12.564 11.045 14.984 1.00 93.06 174 HIS A N 1
ATOM 1281 C CA . HIS A 1 174 ? -12.288 11.914 16.133 1.00 93.06 174 HIS A CA 1
ATOM 1282 C C . HIS A 1 174 ? -11.672 13.260 15.729 1.00 93.06 174 HIS A C 1
ATOM 1284 O O . HIS A 1 174 ? -11.900 14.259 16.406 1.00 93.06 174 HIS A O 1
ATOM 1290 N N . ASN A 1 175 ? -10.869 13.297 14.657 1.00 95.06 175 ASN A N 1
ATOM 1291 C CA . ASN A 1 175 ? -10.203 14.517 14.214 1.00 95.06 175 ASN A CA 1
ATOM 1292 C C . ASN A 1 175 ? -10.021 14.543 12.693 1.00 95.06 175 ASN A C 1
ATOM 1294 O O . ASN A 1 175 ? -9.109 13.960 12.096 1.00 95.06 175 ASN A O 1
ATOM 1298 N N . LEU A 1 176 ? -10.919 15.290 12.068 1.00 94.62 176 LEU A N 1
ATOM 1299 C CA . LEU A 1 176 ? -10.959 15.522 10.636 1.00 94.62 176 LEU A CA 1
ATOM 1300 C C . LEU A 1 176 ? -9.770 16.377 10.147 1.00 94.62 176 LEU A C 1
ATOM 1302 O O . LEU A 1 176 ? -9.184 16.064 9.113 1.00 94.62 176 LEU A O 1
ATOM 1306 N N . ALA A 1 177 ? -9.322 17.377 10.909 1.00 95.94 177 ALA A N 1
ATOM 1307 C CA . ALA A 1 177 ? -8.134 18.157 10.543 1.00 95.94 177 ALA A CA 1
ATOM 1308 C C . ALA A 1 177 ? -6.866 17.284 10.521 1.00 95.94 177 ALA A C 1
ATOM 1310 O O . ALA A 1 177 ? -6.070 17.360 9.589 1.00 95.94 177 ALA A O 1
ATOM 1311 N N . MET A 1 178 ? -6.717 16.381 11.492 1.00 95.12 178 MET A N 1
ATOM 1312 C CA . MET A 1 178 ? -5.620 15.411 11.513 1.00 95.12 178 MET A CA 1
ATOM 1313 C C . MET A 1 178 ? -5.692 14.418 10.347 1.00 95.12 178 MET A C 1
ATOM 1315 O O . MET A 1 178 ? -4.659 14.016 9.817 1.00 95.12 178 MET A O 1
ATOM 1319 N N . THR A 1 179 ? -6.900 14.041 9.923 1.00 95.62 179 THR A N 1
ATOM 1320 C CA . THR A 1 179 ? -7.089 13.231 8.710 1.00 95.62 179 THR A CA 1
ATOM 1321 C C . THR A 1 179 ? -6.540 13.959 7.482 1.00 95.62 179 THR A C 1
ATOM 1323 O O . THR A 1 179 ? -5.808 13.351 6.706 1.00 95.62 179 THR A O 1
ATOM 1326 N N . MET A 1 180 ? -6.797 15.266 7.348 1.00 96.00 180 MET A N 1
ATOM 1327 C CA . MET A 1 180 ? -6.215 16.062 6.258 1.00 96.00 180 MET A CA 1
ATOM 1328 C C . MET A 1 180 ? -4.707 16.183 6.338 1.00 96.00 180 MET A C 1
ATOM 1330 O O . MET A 1 180 ? -4.056 16.091 5.307 1.00 96.00 180 MET A O 1
ATOM 1334 N N . ILE A 1 181 ? -4.141 16.364 7.533 1.00 97.31 181 ILE A N 1
ATOM 1335 C CA . ILE A 1 181 ? -2.682 16.372 7.696 1.00 97.31 181 ILE A CA 1
ATOM 1336 C C . ILE A 1 181 ? -2.104 15.051 7.177 1.00 97.31 181 ILE A C 1
ATOM 1338 O O . ILE A 1 181 ? -1.168 15.067 6.383 1.00 97.31 181 ILE A O 1
ATOM 1342 N N . GLY A 1 182 ? -2.704 13.918 7.556 1.00 96.50 182 GLY A N 1
ATOM 1343 C CA . GLY A 1 182 ? -2.312 12.602 7.051 1.00 96.50 182 GLY A CA 1
ATOM 1344 C C . GLY A 1 182 ? -2.414 12.491 5.528 1.00 96.50 182 GLY A C 1
ATOM 1345 O O . GLY A 1 182 ? -1.448 12.090 4.891 1.00 96.50 182 GLY A O 1
ATOM 1346 N N . ALA A 1 183 ? -3.541 12.893 4.934 1.00 97.19 183 ALA A N 1
ATOM 1347 C CA . ALA A 1 183 ? -3.735 12.855 3.481 1.00 97.19 183 ALA A CA 1
ATOM 1348 C C . ALA A 1 183 ? -2.733 13.748 2.724 1.00 97.19 183 ALA A C 1
ATOM 1350 O O . ALA A 1 183 ? -2.180 13.331 1.709 1.00 97.19 183 ALA A O 1
ATOM 1351 N N . SER A 1 184 ? -2.441 14.944 3.241 1.00 97.19 184 SER A N 1
ATOM 1352 C CA . SER A 1 184 ? -1.446 15.854 2.662 1.00 97.19 184 SER A CA 1
ATOM 1353 C C . SER A 1 184 ? -0.026 15.293 2.749 1.00 97.19 184 SER A C 1
ATOM 1355 O O . SER A 1 184 ? 0.723 15.377 1.778 1.00 97.19 184 SER A O 1
ATOM 1357 N N . LEU A 1 185 ? 0.344 14.694 3.887 1.00 97.69 185 LEU A N 1
ATOM 1358 C CA . LEU A 1 185 ? 1.644 14.036 4.048 1.00 97.69 185 LEU A CA 1
ATOM 1359 C C . LEU A 1 185 ? 1.773 12.815 3.137 1.00 97.69 185 LEU A C 1
ATOM 1361 O O . LEU A 1 185 ? 2.839 12.611 2.563 1.00 97.69 185 LEU A O 1
ATOM 1365 N N . LEU A 1 186 ? 0.695 12.042 2.963 1.00 97.69 186 LEU A N 1
ATOM 1366 C CA . LEU A 1 186 ? 0.662 10.942 2.002 1.00 97.69 186 LEU A CA 1
ATOM 1367 C C . LEU A 1 186 ? 0.889 11.450 0.583 1.00 97.69 186 LEU A C 1
ATOM 1369 O O . LEU A 1 186 ? 1.725 10.886 -0.105 1.00 97.69 186 LEU A O 1
ATOM 1373 N N . TRP A 1 187 ? 0.224 12.528 0.159 1.00 97.69 187 TRP A N 1
ATOM 1374 C CA . TRP A 1 187 ? 0.418 13.081 -1.185 1.00 97.69 187 TRP A CA 1
ATOM 1375 C C . TRP A 1 187 ? 1.863 13.546 -1.409 1.00 97.69 187 TRP A C 1
ATOM 1377 O O . TRP A 1 187 ? 2.485 13.154 -2.393 1.00 97.69 187 TRP A O 1
ATOM 1387 N N . VAL A 1 188 ? 2.433 14.309 -0.471 1.00 97.62 188 VAL A N 1
ATOM 1388 C CA . VAL A 1 188 ? 3.836 14.749 -0.563 1.00 97.62 188 VAL A CA 1
ATOM 1389 C C . VAL A 1 188 ? 4.794 13.555 -0.570 1.00 97.62 188 VAL A C 1
ATOM 1391 O O . VAL A 1 188 ? 5.700 13.500 -1.398 1.00 97.62 188 VAL A O 1
ATOM 1394 N N . GLY A 1 189 ? 4.588 12.579 0.318 1.00 97.44 189 GLY A N 1
ATOM 1395 C CA . GLY A 1 189 ? 5.400 11.362 0.373 1.00 97.44 189 GLY A CA 1
ATOM 1396 C C . GLY A 1 189 ? 5.293 10.515 -0.897 1.00 97.44 189 GLY A C 1
ATOM 1397 O O . GLY A 1 189 ? 6.275 9.905 -1.319 1.00 97.44 189 GLY A O 1
ATOM 1398 N N . TRP A 1 190 ? 4.136 10.540 -1.563 1.00 98.31 190 TRP A N 1
ATOM 1399 C CA . TRP A 1 190 ? 3.903 9.785 -2.791 1.00 98.31 190 TRP A CA 1
ATOM 1400 C C . TRP A 1 190 ? 4.733 10.267 -3.978 1.00 98.31 190 TRP A C 1
ATOM 1402 O O . TRP A 1 190 ? 4.927 9.515 -4.929 1.00 98.31 190 TRP A O 1
ATOM 1412 N N . PHE A 1 191 ? 5.252 11.497 -3.937 1.00 95.81 191 PHE A N 1
ATOM 1413 C CA . PHE A 1 191 ? 6.212 11.954 -4.938 1.00 95.81 191 PHE A CA 1
ATOM 1414 C C . PHE A 1 191 ? 7.486 11.111 -4.898 1.00 95.81 191 PHE A C 1
ATOM 1416 O O . PHE A 1 191 ? 7.947 10.664 -5.943 1.00 95.81 191 PHE A O 1
ATOM 1423 N N . GLY A 1 192 ? 8.009 10.833 -3.700 1.00 95.75 192 GLY A N 1
ATOM 1424 C CA . GLY A 1 192 ? 9.132 9.913 -3.520 1.00 95.75 192 GLY A CA 1
ATOM 1425 C C . GLY A 1 192 ? 8.758 8.471 -3.858 1.00 95.75 192 GLY A C 1
ATOM 1426 O O . GLY A 1 192 ? 9.559 7.773 -4.464 1.00 95.75 192 GLY A O 1
ATOM 1427 N N . PHE A 1 193 ? 7.531 8.058 -3.529 1.00 97.56 193 PHE A N 1
ATOM 1428 C CA . PHE A 1 193 ? 7.013 6.719 -3.823 1.00 97.56 193 PHE A CA 1
ATOM 1429 C C . PHE A 1 193 ? 6.950 6.454 -5.334 1.00 97.56 193 PHE A C 1
ATOM 1431 O O . PHE A 1 193 ? 7.606 5.549 -5.822 1.00 97.56 193 PHE A O 1
ATOM 1438 N N . ASN A 1 194 ? 6.241 7.283 -6.104 1.00 98.31 194 ASN A N 1
ATOM 1439 C CA . ASN A 1 194 ? 6.086 7.061 -7.541 1.00 98.31 194 ASN A CA 1
ATOM 1440 C C . ASN A 1 194 ? 7.309 7.532 -8.332 1.00 98.31 194 ASN A C 1
ATOM 1442 O O . ASN A 1 194 ? 7.892 6.750 -9.069 1.00 98.3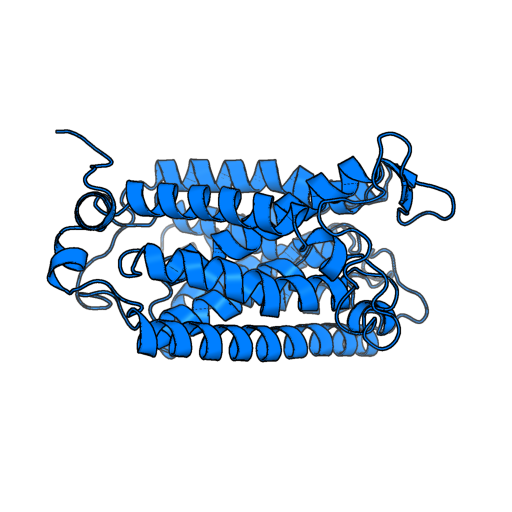1 194 ASN A O 1
ATOM 1446 N N . ALA A 1 195 ? 7.732 8.795 -8.210 1.00 97.62 195 ALA A N 1
ATOM 1447 C CA . ALA A 1 195 ? 8.837 9.290 -9.039 1.00 97.62 195 ALA A CA 1
ATOM 1448 C C . ALA A 1 195 ? 10.164 8.591 -8.703 1.00 97.62 195 ALA A C 1
ATOM 1450 O O . ALA A 1 195 ? 10.976 8.364 -9.598 1.00 97.62 195 ALA A O 1
ATOM 1451 N N . GLY A 1 196 ? 10.359 8.204 -7.436 1.00 97.31 196 GLY A N 1
ATOM 1452 C CA . GLY A 1 196 ? 11.513 7.417 -7.004 1.00 97.31 196 GLY A CA 1
ATOM 1453 C C . GLY A 1 196 ? 11.539 6.004 -7.584 1.00 97.31 196 GLY A C 1
ATOM 1454 O O . GLY A 1 196 ? 12.629 5.490 -7.812 1.00 97.31 196 GLY A O 1
ATOM 1455 N N . SER A 1 197 ? 10.388 5.414 -7.926 1.00 98.12 197 SER A N 1
ATOM 1456 C CA . SER A 1 197 ? 10.336 4.103 -8.590 1.00 98.12 197 SER A CA 1
ATOM 1457 C C . SER A 1 197 ? 10.889 4.111 -10.011 1.00 98.12 197 SER A C 1
ATOM 1459 O O . SER A 1 197 ? 11.107 3.046 -10.568 1.00 98.12 197 SER A O 1
ATOM 1461 N N . ASN A 1 198 ? 11.187 5.284 -10.582 1.00 96.81 198 ASN A N 1
ATOM 1462 C CA . ASN A 1 198 ? 11.977 5.387 -11.808 1.00 96.81 198 ASN A CA 1
ATOM 1463 C C . ASN A 1 198 ? 13.478 5.118 -11.575 1.00 96.81 198 ASN A C 1
ATOM 1465 O O . ASN A 1 198 ? 14.215 4.969 -12.541 1.00 96.81 198 ASN A O 1
ATOM 1469 N N . LEU A 1 199 ? 13.947 5.109 -10.318 1.00 97.00 199 LEU A N 1
ATOM 1470 C CA . LEU A 1 199 ? 15.332 4.854 -9.877 1.00 97.00 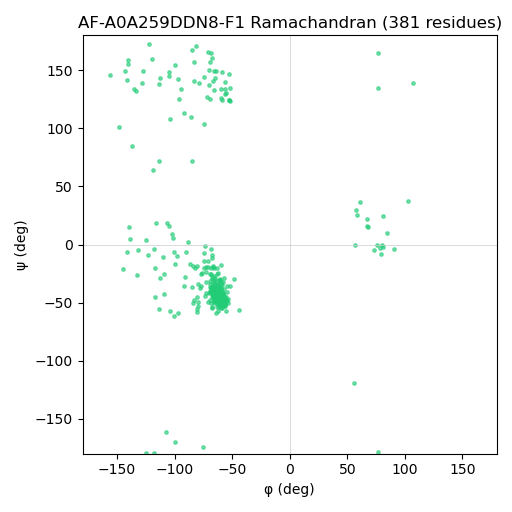199 LEU A CA 1
ATOM 1471 C C . LEU A 1 199 ? 16.415 5.774 -10.478 1.00 97.00 199 LEU A C 1
ATOM 1473 O O . LEU A 1 199 ? 17.588 5.678 -10.126 1.00 97.00 199 LEU A O 1
ATOM 1477 N N . GLU A 1 200 ? 16.020 6.710 -11.335 1.00 95.81 200 GLU A N 1
ATOM 1478 C CA . GLU A 1 200 ? 16.885 7.618 -12.077 1.00 95.81 200 GLU A CA 1
ATOM 1479 C C . GLU A 1 200 ? 16.229 9.002 -12.189 1.00 95.81 200 GLU A C 1
ATOM 1481 O O . GLU A 1 200 ? 15.006 9.120 -12.297 1.00 95.81 200 GLU A O 1
ATOM 1486 N N . ALA A 1 201 ? 17.033 10.066 -12.236 1.00 95.75 201 ALA A N 1
ATOM 1487 C CA . ALA A 1 201 ? 16.554 11.432 -12.448 1.00 95.75 201 ALA A CA 1
ATOM 1488 C C . ALA A 1 201 ? 16.388 11.741 -13.950 1.00 95.75 201 ALA A C 1
ATOM 1490 O O . ALA A 1 201 ? 17.181 12.478 -14.536 1.00 95.75 201 ALA A O 1
ATOM 1491 N N . THR A 1 202 ? 15.363 11.159 -14.581 1.00 95.44 202 THR A N 1
ATOM 1492 C CA . THR A 1 202 ? 15.120 11.260 -16.035 1.00 95.44 202 THR A CA 1
ATOM 1493 C C . THR A 1 202 ? 13.723 11.794 -16.369 1.00 95.44 202 THR A C 1
ATOM 1495 O O . THR A 1 202 ? 12.913 12.098 -15.489 1.00 95.44 202 THR A O 1
ATOM 1498 N N . GLY A 1 203 ? 13.414 11.905 -17.667 1.00 96.00 203 GLY A N 1
ATOM 1499 C CA . GLY A 1 203 ? 12.068 12.243 -18.138 1.00 96.00 203 GLY A CA 1
ATOM 1500 C C . GLY A 1 203 ? 10.985 11.268 -17.651 1.00 96.00 203 GLY A C 1
ATOM 1501 O O . GLY A 1 203 ? 9.854 11.699 -17.435 1.00 96.00 203 GLY A O 1
ATOM 1502 N N . GLY A 1 204 ? 11.330 9.997 -17.397 1.00 96.25 204 GLY A N 1
ATOM 1503 C CA . GLY A 1 204 ? 10.418 9.006 -16.813 1.00 96.25 204 GLY A CA 1
ATOM 1504 C C . GLY A 1 204 ? 10.006 9.364 -15.382 1.00 96.25 204 GLY A C 1
ATOM 1505 O O . GLY A 1 204 ? 8.817 9.386 -15.062 1.00 96.25 204 GLY A O 1
ATOM 1506 N N . ALA A 1 205 ? 10.965 9.785 -14.550 1.00 97.94 205 ALA A N 1
ATOM 1507 C CA . ALA A 1 205 ? 10.679 10.296 -13.208 1.00 97.94 205 ALA A CA 1
ATOM 1508 C C . ALA A 1 205 ? 9.799 11.554 -13.249 1.00 97.94 205 ALA A C 1
ATOM 1510 O O . ALA A 1 205 ? 8.862 11.680 -12.460 1.00 97.94 205 ALA A O 1
ATOM 1511 N N . ALA A 1 206 ? 10.057 12.470 -14.190 1.00 98.19 206 ALA A N 1
ATOM 1512 C CA . ALA A 1 206 ? 9.244 13.673 -14.366 1.00 98.19 206 ALA A CA 1
ATOM 1513 C C . ALA A 1 206 ? 7.798 13.344 -14.783 1.00 98.19 206 ALA A C 1
ATOM 1515 O O . ALA A 1 206 ? 6.855 13.935 -14.251 1.00 98.19 206 ALA A O 1
ATOM 1516 N N . LEU A 1 207 ? 7.613 12.373 -15.685 1.00 98.44 207 LEU A N 1
ATOM 1517 C CA . LEU A 1 207 ? 6.295 11.875 -16.083 1.00 98.44 207 LEU A CA 1
ATOM 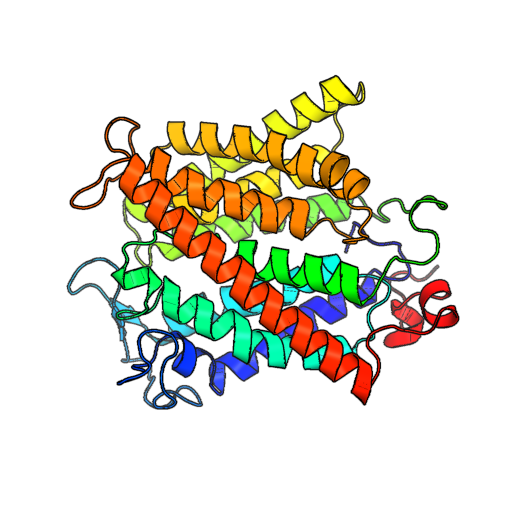1518 C C . LEU A 1 207 ? 5.552 11.260 -14.890 1.00 98.44 207 LEU A C 1
ATOM 1520 O O . LEU A 1 207 ? 4.414 11.646 -14.616 1.00 98.44 207 LEU A O 1
ATOM 1524 N N . ALA A 1 208 ? 6.214 10.379 -14.134 1.00 98.62 208 ALA A N 1
ATOM 1525 C CA . ALA A 1 208 ? 5.656 9.768 -12.930 1.00 98.62 208 ALA A CA 1
ATOM 1526 C C . ALA A 1 208 ? 5.230 10.805 -11.889 1.00 98.62 208 ALA A C 1
ATOM 1528 O O . ALA A 1 208 ? 4.134 10.714 -11.327 1.00 98.62 208 ALA A O 1
ATOM 1529 N N . PHE A 1 209 ? 6.051 11.832 -11.673 1.00 98.50 209 PHE A N 1
ATOM 1530 C CA . PHE A 1 209 ? 5.727 12.937 -10.778 1.00 98.50 209 PHE A CA 1
ATOM 1531 C C . PHE A 1 209 ? 4.470 13.684 -11.247 1.00 98.50 209 PHE A C 1
ATOM 1533 O O . PHE A 1 209 ? 3.527 13.873 -10.474 1.00 98.50 209 PHE A O 1
ATOM 1540 N N . MET A 1 210 ? 4.422 14.074 -12.524 1.00 98.62 210 MET A N 1
ATOM 1541 C CA . MET A 1 210 ? 3.307 14.834 -13.095 1.00 98.62 210 MET A CA 1
ATOM 1542 C C . MET A 1 210 ? 1.992 14.046 -13.053 1.00 98.62 210 MET A C 1
ATOM 1544 O O . MET A 1 210 ? 0.954 14.573 -12.644 1.00 98.62 210 MET A O 1
ATOM 1548 N N . ASN A 1 211 ? 2.043 12.760 -13.396 1.00 98.81 211 ASN A N 1
ATOM 1549 C CA . ASN A 1 211 ? 0.895 11.863 -13.320 1.00 98.81 211 ASN A CA 1
ATOM 1550 C C . ASN A 1 211 ? 0.404 11.691 -11.879 1.00 98.81 211 ASN A C 1
ATOM 1552 O O . ASN A 1 211 ? -0.802 11.725 -11.638 1.00 98.81 211 ASN A O 1
ATOM 1556 N N . THR A 1 212 ? 1.319 11.600 -10.911 1.00 98.81 212 THR A N 1
ATOM 1557 C CA . THR A 1 212 ? 0.980 11.517 -9.481 1.00 98.81 212 THR A CA 1
ATOM 1558 C C . THR A 1 212 ? 0.222 12.752 -8.999 1.00 98.81 212 THR A C 1
ATOM 1560 O O . THR A 1 212 ? -0.724 12.626 -8.226 1.00 98.81 212 THR A O 1
ATOM 1563 N N . ILE A 1 213 ? 0.576 13.952 -9.471 1.00 98.69 213 ILE A N 1
ATOM 1564 C CA . ILE A 1 213 ? -0.169 15.178 -9.146 1.00 98.69 213 ILE A CA 1
ATOM 1565 C C . ILE A 1 213 ? -1.560 15.145 -9.786 1.00 98.69 213 ILE A C 1
ATOM 1567 O O . ILE A 1 213 ? -2.570 15.332 -9.105 1.00 98.69 213 ILE A O 1
ATOM 1571 N N . LEU A 1 214 ? -1.619 14.940 -11.101 1.00 98.75 214 LEU A N 1
ATOM 1572 C CA . LEU A 1 214 ? -2.834 15.201 -11.869 1.00 98.75 214 LEU A CA 1
ATOM 1573 C C . LEU A 1 214 ? -3.892 14.105 -11.728 1.00 98.75 214 LEU A C 1
ATOM 1575 O O . LEU A 1 214 ? -5.074 14.432 -11.613 1.00 98.75 214 LEU A O 1
ATOM 1579 N N . ALA A 1 215 ? -3.495 12.832 -11.656 1.00 98.81 215 ALA A N 1
ATOM 1580 C CA . ALA A 1 215 ? -4.425 11.738 -11.373 1.00 98.81 215 ALA A CA 1
ATOM 1581 C C . ALA A 1 215 ? -5.066 11.908 -9.987 1.00 98.81 215 ALA A C 1
ATOM 1583 O O . ALA A 1 215 ? -6.278 11.771 -9.825 1.00 98.81 215 ALA A O 1
ATOM 1584 N N . THR A 1 216 ? -4.267 12.301 -8.997 1.00 98.62 216 THR A N 1
ATOM 1585 C CA . THR A 1 216 ? -4.724 12.555 -7.626 1.00 98.62 216 THR A CA 1
ATOM 1586 C C . THR A 1 216 ? -5.683 13.734 -7.539 1.00 98.62 216 THR A C 1
ATOM 1588 O O . THR A 1 216 ? -6.735 13.633 -6.906 1.00 98.62 216 THR A O 1
ATOM 1591 N N . ALA A 1 217 ? -5.370 14.842 -8.217 1.00 98.75 217 ALA A N 1
ATOM 1592 C CA . ALA A 1 217 ? -6.269 15.988 -8.296 1.00 98.75 217 ALA A CA 1
ATOM 1593 C C . ALA A 1 217 ? -7.606 15.612 -8.963 1.00 98.75 217 ALA A C 1
ATOM 1595 O O . ALA A 1 217 ? -8.673 15.972 -8.461 1.00 98.75 217 ALA A O 1
ATOM 1596 N N . ALA A 1 218 ? -7.562 14.837 -10.051 1.00 98.88 218 ALA A N 1
ATOM 1597 C CA . ALA A 1 218 ? -8.754 14.351 -10.742 1.00 98.88 218 ALA A CA 1
ATOM 1598 C C . ALA A 1 218 ? -9.601 13.412 -9.864 1.00 98.88 218 ALA A C 1
ATOM 1600 O O . ALA A 1 218 ? -10.828 13.526 -9.840 1.00 98.88 218 ALA A O 1
ATOM 1601 N N . ALA A 1 219 ? -8.968 12.525 -9.096 1.00 98.81 219 ALA A N 1
ATOM 1602 C CA . ALA A 1 219 ? -9.645 11.634 -8.157 1.00 98.81 219 ALA A CA 1
ATOM 1603 C C . ALA A 1 219 ? -10.300 12.394 -6.995 1.00 98.81 219 ALA A C 1
ATOM 1605 O O . ALA A 1 219 ? -11.460 12.150 -6.671 1.00 98.81 219 ALA A O 1
ATOM 1606 N N . GLY A 1 220 ? -9.598 13.374 -6.416 1.00 98.56 220 GLY A N 1
ATOM 1607 C CA . GLY A 1 220 ? -10.153 14.243 -5.378 1.00 98.56 220 GLY A CA 1
ATOM 1608 C C . GLY A 1 220 ? -11.388 15.008 -5.862 1.00 98.56 220 GLY A C 1
ATOM 1609 O O . GLY A 1 220 ? -12.425 15.004 -5.197 1.00 98.56 220 GLY A O 1
ATOM 1610 N N . LEU A 1 221 ? -11.309 15.617 -7.051 1.00 98.56 221 LEU A N 1
ATOM 1611 C CA . LEU A 1 221 ? -12.431 16.348 -7.645 1.00 98.56 221 LEU A CA 1
ATOM 1612 C C . LEU A 1 221 ? -13.601 15.428 -8.003 1.00 98.56 221 LEU A C 1
ATOM 1614 O O . LEU A 1 221 ? -14.738 15.721 -7.642 1.00 98.56 221 LEU A O 1
ATOM 1618 N N . SER A 1 222 ? -13.343 14.315 -8.692 1.00 98.50 222 SER A N 1
ATOM 1619 C CA . SER A 1 222 ? -14.391 13.372 -9.105 1.00 98.50 222 SER A CA 1
ATOM 1620 C C . SER A 1 222 ? -15.111 12.747 -7.911 1.00 98.50 222 SER A C 1
ATOM 1622 O O . SER A 1 222 ? -16.341 12.698 -7.915 1.00 98.50 222 SER A O 1
ATOM 1624 N N . TRP A 1 223 ? -14.382 12.364 -6.857 1.00 98.50 223 TRP A N 1
ATOM 1625 C CA . TRP A 1 223 ? -14.979 11.908 -5.604 1.00 98.50 223 TRP A CA 1
ATOM 1626 C C . TRP A 1 223 ? -15.847 13.001 -4.989 1.00 98.50 223 TRP A C 1
ATOM 1628 O O . TRP A 1 223 ? -17.013 12.759 -4.679 1.00 98.50 223 TRP A O 1
ATOM 1638 N N . MET A 1 224 ? -15.301 14.210 -4.821 1.00 97.81 224 MET A N 1
ATOM 1639 C CA . MET A 1 224 ? -16.021 15.330 -4.217 1.00 97.81 224 MET A CA 1
ATOM 1640 C C . MET A 1 224 ? -17.312 15.642 -4.980 1.00 97.81 224 MET A C 1
ATOM 1642 O O . MET A 1 224 ? -18.354 15.814 -4.353 1.00 97.81 224 MET A O 1
ATOM 1646 N N . PHE A 1 225 ? -17.273 15.686 -6.314 1.00 98.19 225 PHE A N 1
ATOM 1647 C CA . PHE A 1 225 ? -18.459 15.934 -7.131 1.00 98.19 225 PHE A CA 1
ATOM 1648 C C . PHE A 1 225 ? -19.467 14.787 -7.053 1.00 98.19 225 PHE A C 1
ATOM 1650 O O . PHE A 1 225 ? -20.656 15.046 -6.873 1.00 98.19 225 PHE A O 1
ATOM 1657 N N . ALA A 1 226 ? -19.020 13.532 -7.143 1.00 97.44 226 ALA A N 1
ATOM 1658 C CA . ALA A 1 226 ? -19.901 12.373 -7.035 1.00 97.44 226 ALA A CA 1
ATOM 1659 C C . ALA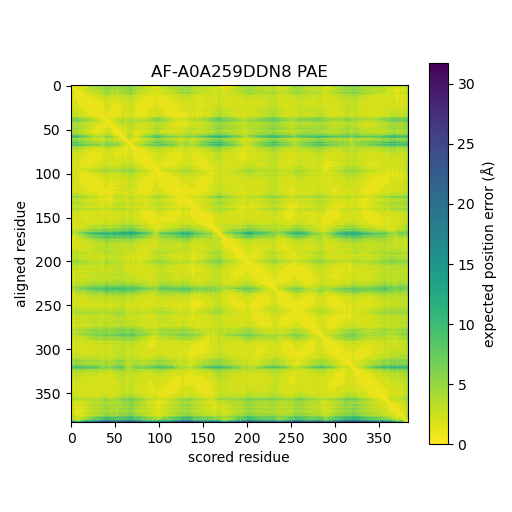 A 1 226 ? -20.590 12.313 -5.665 1.00 97.44 226 ALA A C 1
ATOM 1661 O O . ALA A 1 226 ? -21.812 12.186 -5.581 1.00 97.44 226 ALA A O 1
ATOM 1662 N N . GLU A 1 227 ? -19.830 12.497 -4.586 1.00 96.25 227 GLU A N 1
ATOM 1663 C CA . GLU A 1 227 ? -20.373 12.547 -3.234 1.00 96.25 227 GLU A CA 1
ATOM 1664 C C . GLU A 1 227 ? -21.327 13.730 -3.055 1.00 96.25 227 GLU A C 1
ATOM 1666 O O . GLU A 1 227 ? -22.403 13.566 -2.478 1.00 96.25 227 GLU A O 1
ATOM 1671 N N . TRP A 1 228 ? -20.974 14.907 -3.578 1.00 97.38 228 TRP A N 1
ATOM 1672 C CA . TRP A 1 228 ? -21.828 16.087 -3.508 1.00 97.38 228 TRP A CA 1
ATOM 1673 C C . TRP A 1 228 ? -23.165 15.841 -4.217 1.00 97.38 228 TRP A C 1
ATOM 1675 O O . TRP A 1 228 ? -24.215 16.109 -3.635 1.00 97.38 228 TRP A O 1
ATOM 1685 N N . MET A 1 229 ? -23.164 15.244 -5.409 1.00 96.56 229 MET A N 1
ATOM 1686 C CA . MET A 1 229 ? -24.403 14.882 -6.107 1.00 96.56 229 MET A CA 1
ATOM 1687 C C . MET A 1 229 ? -25.258 13.885 -5.309 1.00 96.56 229 MET A C 1
ATOM 1689 O O . MET A 1 229 ? -26.480 14.003 -5.290 1.00 96.56 229 MET A O 1
ATOM 1693 N N . MET A 1 230 ? -24.636 12.926 -4.618 1.00 93.50 230 MET A N 1
ATOM 1694 C CA . MET A 1 230 ? -25.347 11.900 -3.845 1.00 93.50 230 MET A CA 1
ATOM 1695 C C . MET A 1 230 ? -25.848 12.390 -2.478 1.00 93.50 230 MET A C 1
ATOM 1697 O O . MET A 1 230 ? -26.867 11.908 -1.986 1.00 93.50 230 MET A O 1
ATOM 1701 N N . AR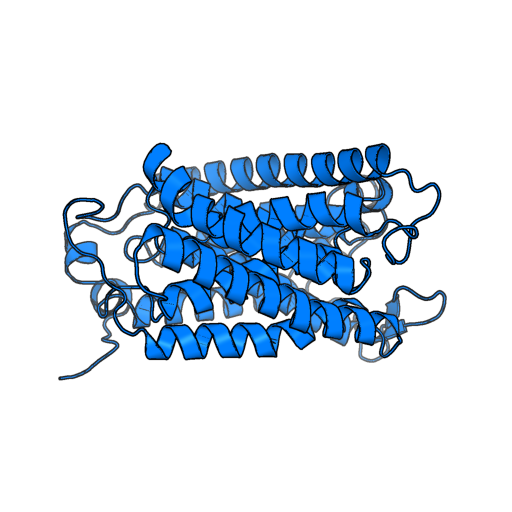G A 1 231 ? -25.110 13.295 -1.822 1.00 92.31 231 ARG A N 1
ATOM 1702 C CA . ARG A 1 231 ? -25.312 13.678 -0.409 1.00 92.31 231 ARG A CA 1
ATOM 1703 C C . ARG A 1 231 ? -25.673 15.152 -0.205 1.00 92.31 231 ARG A C 1
ATOM 1705 O O . ARG A 1 231 ? -25.922 15.567 0.924 1.00 92.31 231 ARG A O 1
ATOM 1712 N N . GLY A 1 232 ? -25.688 15.954 -1.267 1.00 94.81 232 GLY A N 1
ATOM 1713 C CA . GLY A 1 232 ? -26.082 17.365 -1.263 1.00 94.81 232 GLY A CA 1
ATOM 1714 C C . GLY A 1 232 ? -25.024 18.349 -0.751 1.00 94.81 232 GLY A C 1
ATOM 1715 O O . GLY A 1 232 ? -25.217 19.557 -0.888 1.00 94.81 232 GLY A O 1
ATOM 1716 N N . LYS A 1 233 ? -23.894 17.878 -0.202 1.00 93.88 233 LYS A N 1
ATOM 1717 C CA . LYS A 1 233 ? -22.780 18.729 0.251 1.00 93.88 233 LYS A CA 1
ATOM 1718 C C . LYS A 1 233 ? -21.421 18.096 -0.072 1.00 93.88 233 LYS A C 1
ATOM 1720 O O . LYS A 1 233 ? -21.292 16.887 0.114 1.00 93.88 233 LYS A O 1
ATOM 1725 N N . PRO A 1 234 ? -20.409 18.884 -0.482 1.00 93.88 234 PRO A N 1
ATOM 1726 C CA . PRO A 1 234 ? -19.038 18.396 -0.558 1.00 93.88 234 PRO A CA 1
ATOM 1727 C C . PRO A 1 234 ? -18.493 18.186 0.859 1.00 93.88 234 PRO A C 1
ATOM 1729 O O . PRO A 1 234 ? -18.713 19.021 1.743 1.00 93.88 234 PRO A O 1
ATOM 1732 N N . SER A 1 235 ? -17.783 17.081 1.090 1.00 93.50 235 SER A N 1
ATOM 1733 C CA . SER A 1 235 ? -17.137 16.815 2.373 1.00 93.50 235 SER A CA 1
ATOM 1734 C C . SER A 1 235 ? -15.617 16.849 2.245 1.00 93.50 235 SER A C 1
ATOM 1736 O O . SER A 1 235 ? -15.038 16.406 1.253 1.00 93.50 235 SER A O 1
ATOM 1738 N N . MET A 1 236 ? -14.952 17.368 3.278 1.00 94.25 236 MET A N 1
ATOM 1739 C CA . MET A 1 236 ? -13.494 17.326 3.345 1.00 94.25 236 MET A CA 1
ATOM 1740 C C . MET A 1 236 ? -12.998 15.872 3.398 1.00 94.25 236 MET A C 1
ATOM 1742 O O . MET A 1 236 ? -12.020 15.542 2.734 1.00 94.25 236 MET A O 1
ATOM 1746 N N . LEU A 1 237 ? -13.681 15.003 4.157 1.00 94.06 237 LEU A N 1
ATOM 1747 C CA . LEU A 1 237 ? -13.302 13.595 4.271 1.00 94.06 237 LEU A CA 1
ATOM 1748 C C . LEU A 1 237 ? -13.346 12.908 2.904 1.00 94.06 237 LEU A C 1
ATOM 1750 O O . LEU A 1 237 ? -12.406 12.209 2.548 1.00 94.06 237 LEU A O 1
ATOM 1754 N N . GLY A 1 238 ? -14.399 13.160 2.125 1.00 95.06 238 GLY A N 1
ATOM 1755 C CA . GLY A 1 238 ? -14.521 12.659 0.763 1.00 95.06 238 GLY A CA 1
ATOM 1756 C C . GLY A 1 238 ? -13.390 13.152 -0.135 1.00 95.06 238 GLY A C 1
ATOM 1757 O O . GLY A 1 238 ? -12.786 12.352 -0.840 1.00 95.06 238 GLY A O 1
ATOM 1758 N N . LEU A 1 239 ? -13.026 14.436 -0.055 1.00 96.12 239 LEU A N 1
ATOM 1759 C CA . LEU A 1 239 ? -11.876 14.964 -0.794 1.00 96.12 239 LEU A CA 1
ATOM 1760 C C . LEU A 1 239 ? -10.563 14.263 -0.395 1.00 96.12 239 LEU A C 1
ATOM 1762 O O . LEU A 1 239 ? -9.790 13.881 -1.271 1.00 96.12 239 LEU A O 1
ATOM 1766 N N . ALA A 1 240 ? -10.328 14.047 0.904 1.00 97.38 240 ALA A N 1
ATOM 1767 C CA . ALA A 1 240 ? -9.158 13.329 1.413 1.00 97.38 240 ALA A CA 1
ATOM 1768 C C . ALA A 1 240 ? -9.107 11.877 0.909 1.00 97.38 240 ALA A C 1
ATOM 1770 O O . ALA A 1 240 ? -8.069 11.417 0.438 1.00 97.38 240 ALA A O 1
ATOM 1771 N N . SER A 1 241 ? -10.235 11.165 0.973 1.00 97.31 241 SER A N 1
ATOM 1772 C CA . SER A 1 241 ? -10.367 9.796 0.469 1.00 97.31 241 SER A CA 1
ATOM 1773 C C . SER A 1 241 ? -10.164 9.721 -1.044 1.00 97.31 241 SER A C 1
ATOM 1775 O O . SER A 1 241 ? -9.460 8.831 -1.511 1.00 97.31 241 SER A O 1
ATOM 1777 N N . GLY A 1 242 ? -10.711 10.676 -1.803 1.00 98.12 242 GLY A N 1
ATOM 1778 C CA . GLY A 1 242 ? -10.515 10.779 -3.249 1.00 98.12 242 GLY A CA 1
ATOM 1779 C C . GLY A 1 242 ? -9.058 11.021 -3.632 1.00 98.12 242 GLY A C 1
ATOM 1780 O O . GLY A 1 242 ? -8.556 10.370 -4.542 1.00 98.12 242 GLY A O 1
ATOM 1781 N N . VAL A 1 243 ? -8.352 11.883 -2.895 1.00 98.19 243 VAL A N 1
ATOM 1782 C CA . VAL A 1 243 ? -6.903 12.083 -3.056 1.00 98.19 243 VAL A CA 1
ATOM 1783 C C . VAL A 1 243 ? -6.154 10.760 -2.870 1.00 98.19 243 VAL A C 1
ATOM 1785 O O . VAL A 1 243 ? -5.420 10.346 -3.762 1.00 98.19 243 VAL A O 1
ATOM 1788 N N . VAL A 1 244 ? -6.385 10.034 -1.772 1.00 98.38 244 VAL A N 1
ATOM 1789 C CA . VAL A 1 244 ? -5.707 8.742 -1.552 1.00 98.38 244 VAL A CA 1
ATOM 1790 C C . VAL A 1 244 ? -6.093 7.711 -2.621 1.00 98.38 244 VAL A C 1
ATOM 1792 O O . VAL A 1 244 ? -5.225 6.989 -3.101 1.00 98.38 244 VAL A O 1
ATOM 1795 N N . ALA A 1 245 ? -7.354 7.670 -3.061 1.00 98.69 245 ALA A N 1
ATOM 1796 C CA . ALA A 1 245 ? -7.793 6.777 -4.134 1.00 98.69 245 ALA A CA 1
ATOM 1797 C C . ALA A 1 245 ? -7.070 7.048 -5.465 1.00 98.69 245 ALA A C 1
ATOM 1799 O O . ALA A 1 245 ? -6.677 6.104 -6.149 1.00 98.69 245 ALA A O 1
ATOM 1800 N N . GLY A 1 246 ? -6.863 8.318 -5.823 1.00 98.69 246 GLY A N 1
ATOM 1801 C CA . GLY A 1 246 ? -6.113 8.695 -7.023 1.00 98.69 246 GLY A CA 1
ATOM 1802 C C . GLY A 1 246 ? -4.636 8.343 -6.937 1.00 98.69 246 GLY A C 1
ATOM 1803 O O . GLY A 1 246 ? -4.092 7.802 -7.896 1.00 98.69 246 GLY A O 1
ATOM 1804 N N . LEU A 1 247 ? -4.023 8.588 -5.775 1.00 98.81 247 LEU A N 1
ATOM 1805 C CA . LEU A 1 247 ? -2.641 8.205 -5.493 1.00 98.81 247 LEU A CA 1
ATOM 1806 C C . LEU A 1 247 ? -2.441 6.696 -5.669 1.00 98.81 247 LEU A C 1
ATOM 1808 O O . LEU A 1 247 ? -1.548 6.278 -6.396 1.00 98.81 247 LEU A O 1
ATOM 1812 N N . VAL A 1 248 ? -3.332 5.889 -5.088 1.00 98.81 248 VAL A N 1
ATOM 1813 C CA . VAL A 1 248 ? -3.335 4.427 -5.239 1.00 98.81 248 VAL A CA 1
ATOM 1814 C C . VAL A 1 248 ? -3.490 4.005 -6.699 1.00 98.81 248 VAL A C 1
ATOM 1816 O O . VAL A 1 248 ? -2.746 3.149 -7.173 1.00 98.81 248 VAL A O 1
ATOM 1819 N N . ALA A 1 249 ? -4.474 4.560 -7.407 1.00 98.81 249 ALA A N 1
ATOM 1820 C CA . ALA A 1 249 ? -4.798 4.114 -8.758 1.00 98.81 249 ALA A CA 1
ATOM 1821 C C . ALA A 1 249 ? -3.708 4.466 -9.776 1.00 98.81 249 ALA A C 1
ATOM 1823 O O . ALA A 1 249 ? -3.508 3.722 -10.731 1.00 98.81 249 ALA A O 1
ATOM 1824 N N . ILE A 1 250 ? -2.988 5.575 -9.584 1.00 98.88 250 ILE A N 1
ATOM 1825 C CA . ILE A 1 250 ? -1.893 5.944 -10.483 1.00 98.88 250 ILE A CA 1
ATOM 1826 C C . ILE A 1 250 ? -0.586 5.214 -10.161 1.00 98.88 250 ILE A C 1
ATOM 1828 O O . ILE A 1 250 ? 0.246 5.105 -11.051 1.00 98.88 250 ILE A O 1
ATOM 1832 N N . THR A 1 251 ? -0.404 4.670 -8.951 1.00 98.88 251 THR A N 1
ATOM 1833 C CA . THR A 1 251 ? 0.807 3.933 -8.537 1.00 98.88 251 THR A CA 1
ATOM 1834 C C . THR A 1 251 ? 1.335 2.935 -9.584 1.00 98.88 251 THR A C 1
ATOM 1836 O O . THR A 1 251 ? 2.488 3.081 -9.992 1.00 98.88 251 THR A O 1
ATOM 1839 N N . PRO A 1 252 ? 0.556 1.954 -10.088 1.00 98.69 252 PRO A N 1
ATOM 1840 C CA . PRO A 1 252 ? 1.076 0.991 -11.068 1.00 98.69 252 PRO A CA 1
ATOM 1841 C C . PRO A 1 252 ? 1.319 1.604 -12.456 1.00 98.69 252 PRO A C 1
ATOM 1843 O O . PRO A 1 252 ? 1.980 0.990 -13.287 1.00 98.69 252 PRO A O 1
ATOM 1846 N N . ALA A 1 253 ? 0.782 2.796 -12.724 1.00 98.62 253 ALA A N 1
ATOM 1847 C CA . ALA A 1 253 ? 0.753 3.444 -14.033 1.00 98.62 253 ALA A CA 1
ATOM 1848 C C . ALA A 1 253 ? 1.671 4.674 -14.137 1.00 98.62 253 ALA A C 1
ATOM 1850 O O . ALA A 1 253 ? 1.851 5.195 -15.238 1.00 98.62 253 ALA A O 1
ATOM 1851 N N . ALA A 1 254 ? 2.221 5.175 -13.026 1.00 98.56 254 ALA A N 1
ATOM 1852 C CA . ALA A 1 254 ? 2.689 6.557 -12.931 1.00 98.56 254 ALA A CA 1
ATOM 1853 C C . ALA A 1 254 ? 3.732 6.919 -13.996 1.00 98.56 254 ALA A C 1
ATOM 1855 O O . ALA A 1 254 ? 3.563 7.935 -14.664 1.00 98.56 254 ALA A O 1
ATOM 1856 N N . GLY A 1 255 ? 4.757 6.091 -14.207 1.00 97.88 255 GLY A N 1
ATOM 1857 C CA . GLY A 1 255 ? 5.770 6.310 -15.247 1.00 97.88 255 GLY A CA 1
ATOM 1858 C C . GLY A 1 255 ? 5.439 5.719 -16.621 1.00 97.88 255 GLY A C 1
ATOM 1859 O O . GLY A 1 255 ? 6.263 5.811 -17.522 1.00 97.88 255 GLY A O 1
ATOM 1860 N N . LEU A 1 256 ? 4.266 5.102 -16.790 1.00 98.12 256 LEU A N 1
ATOM 1861 C CA . LEU A 1 256 ? 3.926 4.297 -17.970 1.00 98.12 256 LEU A CA 1
ATOM 1862 C C . LEU A 1 256 ? 2.825 4.921 -18.834 1.00 98.12 256 LEU A C 1
ATOM 1864 O O . LEU A 1 256 ? 2.772 4.707 -20.045 1.00 98.12 256 LEU A O 1
ATOM 1868 N N . VAL A 1 257 ? 1.921 5.689 -18.229 1.00 98.56 257 VAL A N 1
ATOM 1869 C CA . VAL A 1 257 ? 0.765 6.258 -18.931 1.00 98.56 257 VAL A CA 1
ATOM 1870 C C . VAL A 1 257 ? 0.995 7.717 -19.309 1.00 98.56 257 VAL A C 1
ATOM 1872 O O . VAL A 1 257 ? 1.729 8.451 -18.647 1.00 98.56 257 VAL A O 1
ATOM 1875 N N . GLY A 1 258 ? 0.315 8.177 -20.357 1.00 98.19 258 GLY A N 1
ATOM 1876 C CA . GLY A 1 258 ? 0.288 9.597 -20.694 1.00 98.19 258 GLY A CA 1
ATOM 1877 C C . GLY A 1 258 ? -0.494 10.409 -19.663 1.00 98.19 258 GLY A C 1
ATOM 1878 O O . GLY A 1 258 ? -1.401 9.900 -19.003 1.00 98.19 258 GLY A O 1
ATOM 1879 N N . THR A 1 259 ? -0.210 11.708 -19.572 1.00 98.19 259 THR A N 1
ATOM 1880 C CA . THR A 1 259 ? -0.817 12.597 -18.566 1.00 98.19 259 THR A CA 1
ATOM 1881 C C . THR A 1 259 ? -2.340 12.652 -18.618 1.00 98.19 259 THR A C 1
ATOM 1883 O O . THR A 1 259 ? -3.000 12.595 -17.580 1.00 98.19 259 THR A O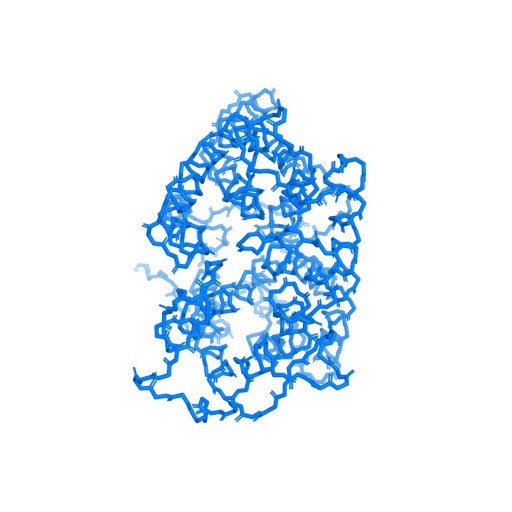 1
ATOM 1886 N N . MET A 1 260 ? -2.925 12.697 -19.817 1.00 98.31 260 MET A N 1
ATOM 1887 C CA . MET A 1 260 ? -4.384 12.677 -19.957 1.00 98.31 260 MET A CA 1
ATOM 1888 C C . MET A 1 260 ? -4.983 11.318 -19.573 1.00 98.31 260 MET A C 1
ATOM 1890 O O . MET A 1 260 ? -6.039 11.284 -18.945 1.00 98.31 260 MET A O 1
ATOM 1894 N N . GLY A 1 261 ? -4.295 10.211 -19.877 1.00 98.25 261 GLY A N 1
ATOM 1895 C CA . GLY A 1 261 ? -4.685 8.876 -19.413 1.00 98.25 261 GLY A CA 1
ATOM 1896 C C . GLY A 1 261 ? -4.663 8.775 -17.886 1.00 98.25 261 GLY A C 1
ATOM 1897 O O . GLY A 1 261 ? -5.625 8.296 -17.291 1.00 98.25 261 GLY A O 1
ATOM 1898 N N . GLY A 1 262 ? -3.629 9.327 -17.242 1.00 98.69 262 GLY A N 1
ATOM 1899 C CA . GLY A 1 262 ? -3.532 9.418 -15.783 1.00 98.69 262 GLY A CA 1
ATOM 1900 C C . GLY A 1 262 ? -4.676 10.216 -15.146 1.00 98.69 262 GLY A C 1
ATOM 1901 O O . GLY A 1 262 ? -5.257 9.772 -14.156 1.00 98.69 262 GLY A O 1
ATOM 1902 N N . ILE A 1 263 ? -5.069 11.352 -15.737 1.00 98.88 263 ILE A N 1
ATOM 1903 C CA . ILE A 1 263 ? -6.235 12.139 -15.287 1.00 98.88 263 ILE A CA 1
ATOM 1904 C C . ILE A 1 263 ? -7.521 11.308 -15.356 1.00 98.88 263 ILE A C 1
ATOM 1906 O O . ILE A 1 263 ? -8.294 11.294 -14.397 1.00 98.88 263 ILE A O 1
ATOM 1910 N N . VAL A 1 264 ? -7.757 10.614 -16.476 1.00 98.81 264 VAL A N 1
ATOM 1911 C CA . VAL A 1 264 ? -8.951 9.773 -16.653 1.00 98.81 264 VAL A CA 1
ATOM 1912 C C . VAL A 1 264 ? -8.956 8.631 -15.640 1.00 98.81 264 VAL A C 1
ATOM 1914 O O . VAL A 1 264 ? -9.973 8.410 -14.983 1.00 98.81 264 VAL A O 1
ATOM 1917 N N . LEU A 1 265 ? -7.823 7.949 -15.463 1.00 98.81 265 LEU A N 1
ATOM 1918 C CA . LEU A 1 265 ? -7.673 6.872 -14.488 1.00 98.81 265 LEU A CA 1
ATOM 1919 C C . LEU A 1 265 ? -7.976 7.355 -13.063 1.00 98.81 265 LEU A C 1
ATOM 1921 O O . LEU A 1 265 ? -8.765 6.729 -12.357 1.00 98.81 265 LEU A O 1
ATOM 1925 N N . GLY A 1 266 ? -7.425 8.507 -12.670 1.00 98.81 266 GLY A N 1
ATOM 1926 C CA . GLY A 1 266 ? -7.708 9.137 -11.381 1.00 98.81 266 GLY A CA 1
ATOM 1927 C C . GLY A 1 266 ? -9.188 9.480 -11.200 1.00 98.81 266 GLY A C 1
ATOM 1928 O O . GLY A 1 266 ? -9.782 9.149 -10.174 1.00 98.81 266 GLY A O 1
ATOM 1929 N N . ALA A 1 267 ? -9.823 10.083 -12.209 1.00 98.88 267 ALA A N 1
ATOM 1930 C CA . ALA A 1 267 ? -11.246 10.419 -12.160 1.00 98.88 267 ALA A CA 1
ATOM 1931 C C . ALA A 1 267 ? -12.146 9.177 -12.011 1.00 98.88 267 ALA A C 1
ATOM 1933 O O . ALA A 1 267 ? -13.102 9.187 -11.236 1.00 98.88 267 ALA A O 1
ATOM 1934 N N . VAL A 1 268 ? -11.830 8.090 -12.724 1.00 98.81 268 VAL A N 1
ATOM 1935 C CA . VAL A 1 268 ? -12.545 6.811 -12.593 1.00 98.81 268 VAL A CA 1
ATOM 1936 C C . VAL A 1 268 ? -12.343 6.229 -11.195 1.00 98.81 268 VAL A C 1
ATOM 1938 O O . VAL A 1 268 ? -13.319 5.851 -10.545 1.00 98.81 268 VAL A O 1
ATOM 1941 N N . ALA A 1 269 ? -11.106 6.207 -10.698 1.00 98.75 269 ALA A N 1
ATOM 1942 C CA . ALA A 1 269 ? -10.792 5.693 -9.370 1.00 98.75 269 ALA A CA 1
ATOM 1943 C C . ALA A 1 269 ? -11.518 6.460 -8.256 1.00 98.75 269 ALA A C 1
ATOM 1945 O O . ALA A 1 269 ? -12.059 5.833 -7.348 1.00 98.75 269 ALA A O 1
ATOM 1946 N N . GLY A 1 270 ? -11.615 7.791 -8.344 1.00 98.50 270 GLY A N 1
ATOM 1947 C CA . GLY A 1 270 ? -12.352 8.600 -7.369 1.00 98.50 270 GLY A CA 1
ATOM 1948 C C . GLY A 1 270 ? -13.820 8.174 -7.231 1.00 98.50 270 GLY A C 1
ATOM 1949 O O . GLY A 1 270 ? -14.319 8.001 -6.120 1.00 98.50 270 GLY A O 1
ATOM 1950 N N . VAL A 1 271 ? -14.505 7.920 -8.349 1.00 98.44 271 VAL A N 1
ATOM 1951 C CA . VAL A 1 271 ? -15.909 7.470 -8.340 1.00 98.44 271 VAL A CA 1
ATOM 1952 C C . VAL A 1 271 ? -16.042 6.011 -7.894 1.00 98.44 271 VAL A C 1
ATOM 1954 O O . VAL A 1 271 ? -16.913 5.684 -7.083 1.00 98.44 271 VAL A O 1
ATOM 1957 N N . VAL A 1 272 ? -15.190 5.118 -8.403 1.00 98.62 272 VAL A N 1
ATOM 1958 C CA . VAL A 1 272 ? -15.277 3.679 -8.108 1.00 98.62 272 VAL A CA 1
ATOM 1959 C C . VAL A 1 272 ? -14.914 3.388 -6.652 1.00 98.62 272 VAL A C 1
ATOM 1961 O O . VAL A 1 272 ? -15.611 2.612 -5.998 1.00 98.62 272 VAL A O 1
ATOM 1964 N N . CYS A 1 273 ? -13.892 4.042 -6.100 1.00 98.56 273 CYS A N 1
ATOM 1965 C CA . CYS A 1 273 ? -13.536 3.889 -4.692 1.00 98.56 273 CYS A CA 1
ATOM 1966 C C . CYS A 1 273 ? -14.601 4.504 -3.768 1.00 98.56 273 CYS A C 1
ATOM 1968 O O . CYS A 1 273 ? -14.909 3.906 -2.738 1.00 98.56 273 CYS A O 1
ATOM 1970 N N . LEU A 1 274 ? -15.266 5.607 -4.151 1.00 98.00 274 LEU A N 1
ATOM 1971 C CA . LEU A 1 274 ? -16.438 6.112 -3.416 1.00 98.00 274 LEU A CA 1
ATOM 1972 C C . LEU A 1 274 ? -17.538 5.045 -3.331 1.00 98.00 274 LEU A C 1
ATOM 1974 O O . LEU A 1 274 ? -18.106 4.806 -2.259 1.00 98.00 274 LEU A O 1
ATOM 1978 N N . TRP A 1 275 ? -17.829 4.369 -4.444 1.00 97.38 275 TRP A N 1
ATOM 1979 C CA . TRP A 1 275 ? -18.753 3.237 -4.443 1.00 97.38 275 TRP A CA 1
ATOM 1980 C C . TRP A 1 275 ? -18.230 2.060 -3.603 1.00 97.38 275 TRP A C 1
ATOM 1982 O O . TRP A 1 275 ? -19.009 1.448 -2.871 1.00 97.38 275 TRP A O 1
ATOM 1992 N N . GLY A 1 276 ? -16.926 1.783 -3.636 1.00 96.62 276 GLY A N 1
ATOM 1993 C CA . GLY A 1 276 ? -16.269 0.754 -2.829 1.00 96.62 276 GLY A CA 1
ATOM 1994 C C . GLY A 1 276 ? -16.488 0.948 -1.324 1.00 96.62 276 GLY A C 1
ATOM 1995 O O . GLY A 1 276 ? -16.958 0.041 -0.633 1.00 96.62 276 GLY A O 1
ATOM 1996 N N . VAL A 1 277 ? -16.220 2.153 -0.814 1.00 94.94 277 VAL A N 1
ATOM 1997 C CA . VAL A 1 277 ? -16.324 2.450 0.627 1.00 94.94 277 VAL A CA 1
ATOM 1998 C C . VAL A 1 277 ? -17.768 2.614 1.112 1.00 94.94 277 VAL A C 1
ATOM 2000 O O . VAL A 1 277 ? -18.059 2.404 2.288 1.00 94.94 277 VAL A O 1
ATOM 2003 N N . THR A 1 278 ? -18.703 2.969 0.222 1.00 92.69 278 THR A N 1
ATOM 2004 C CA . THR A 1 278 ? -20.107 3.214 0.598 1.00 92.69 278 THR A CA 1
ATOM 2005 C C . THR A 1 278 ? -21.051 2.078 0.207 1.00 92.69 278 THR A C 1
ATOM 2007 O O . THR A 1 278 ? -21.751 1.530 1.059 1.00 92.69 278 THR A O 1
ATOM 2010 N N . GLY A 1 279 ? -21.101 1.729 -1.076 1.00 91.81 279 GLY A N 1
ATOM 2011 C CA . GLY A 1 279 ? -22.032 0.764 -1.652 1.00 91.81 279 GLY A CA 1
ATOM 2012 C C . GLY A 1 279 ? -21.586 -0.675 -1.430 1.00 91.81 279 GLY A C 1
ATOM 2013 O O . GLY A 1 279 ? -22.311 -1.449 -0.805 1.00 91.81 279 GLY A O 1
ATOM 2014 N N . LEU A 1 280 ? -20.383 -1.021 -1.897 1.00 93.06 280 LEU A N 1
ATOM 2015 C CA . LEU A 1 280 ? -19.849 -2.385 -1.814 1.00 93.06 280 LEU A CA 1
ATOM 2016 C C . LEU A 1 280 ? -19.707 -2.844 -0.358 1.00 93.06 280 LEU A C 1
ATOM 2018 O O . LEU A 1 280 ? -20.202 -3.913 0.002 1.00 93.06 280 LEU A O 1
ATOM 2022 N N . LYS A 1 281 ? -19.128 -1.997 0.501 1.00 92.12 281 LYS A N 1
ATOM 2023 C CA . LYS A 1 281 ? -19.026 -2.253 1.944 1.00 92.12 281 LYS A CA 1
ATOM 2024 C C . LYS A 1 281 ? -20.377 -2.519 2.599 1.00 92.12 281 LYS A C 1
ATOM 2026 O O . LYS A 1 281 ? -20.514 -3.473 3.362 1.00 92.12 281 LYS A O 1
ATOM 2031 N N . LYS A 1 282 ? -21.398 -1.714 2.286 1.00 90.69 282 LYS A N 1
ATOM 2032 C CA . LYS A 1 282 ? -22.757 -1.912 2.810 1.00 90.69 282 LYS A CA 1
ATOM 2033 C C . LYS A 1 282 ? -23.376 -3.216 2.304 1.00 90.69 282 LYS A C 1
ATOM 2035 O O . LYS A 1 282 ? -24.029 -3.903 3.082 1.00 90.69 282 LYS A O 1
ATOM 2040 N N . MET A 1 283 ? -23.175 -3.545 1.028 1.00 92.75 283 MET A N 1
ATOM 2041 C CA . MET A 1 283 ? -23.715 -4.753 0.399 1.00 92.75 283 MET A CA 1
ATOM 2042 C C . MET A 1 283 ? -23.124 -6.031 1.003 1.00 92.75 283 MET A C 1
ATOM 2044 O O . MET A 1 283 ? -23.860 -6.969 1.288 1.00 92.75 283 MET A O 1
ATOM 2048 N N . LEU A 1 284 ? -21.809 -6.056 1.222 1.00 92.56 284 LEU A N 1
ATOM 2049 C CA . LEU A 1 284 ? -21.104 -7.215 1.776 1.00 92.56 284 LEU A CA 1
ATOM 2050 C C . LEU A 1 284 ? -21.097 -7.232 3.312 1.00 92.56 284 LEU A C 1
ATOM 2052 O O . LEU A 1 284 ? -20.839 -8.263 3.928 1.00 92.56 284 LEU A O 1
ATOM 2056 N N . GLY A 1 285 ? -21.394 -6.098 3.945 1.00 91.62 285 GLY A N 1
ATOM 2057 C CA . GLY A 1 285 ? -21.605 -5.990 5.381 1.00 91.62 285 GLY A CA 1
ATOM 2058 C C . GLY A 1 285 ? -20.358 -6.231 6.232 1.00 91.62 285 GLY A C 1
ATOM 2059 O O . GLY A 1 285 ? -20.524 -6.574 7.401 1.00 91.62 285 GLY A O 1
ATOM 2060 N N . TYR A 1 286 ? -19.145 -6.073 5.694 1.00 94.06 286 TYR A N 1
ATOM 2061 C CA . TYR A 1 286 ? -17.893 -6.152 6.459 1.00 94.06 286 TYR A CA 1
ATOM 2062 C C . TYR A 1 286 ? -17.567 -4.819 7.160 1.00 94.06 286 TYR A C 1
ATOM 2064 O O . TYR A 1 286 ? -18.026 -3.751 6.752 1.00 94.06 286 TYR A O 1
ATOM 2072 N N . ASP A 1 287 ? -16.758 -4.878 8.221 1.00 95.88 287 ASP A N 1
ATOM 2073 C CA . ASP A 1 287 ? -16.280 -3.702 8.966 1.00 95.88 287 ASP A CA 1
ATOM 2074 C C . ASP A 1 287 ? -14.765 -3.532 8.799 1.00 95.88 287 ASP A C 1
ATOM 2076 O O . ASP A 1 287 ? -13.969 -3.799 9.697 1.00 95.88 287 ASP A O 1
ATOM 2080 N N . ASP A 1 288 ? -14.372 -3.127 7.596 1.00 94.50 288 ASP A N 1
ATOM 2081 C CA . ASP A 1 288 ? -13.039 -2.598 7.309 1.00 94.50 288 ASP A CA 1
ATOM 2082 C C . ASP A 1 288 ? -12.967 -1.180 7.885 1.00 94.50 288 ASP A C 1
ATOM 2084 O O . ASP A 1 288 ? -13.610 -0.265 7.362 1.00 94.50 288 ASP A O 1
ATOM 2088 N N . SER A 1 289 ? -12.297 -1.012 9.029 1.00 92.88 289 SER A N 1
ATOM 2089 C CA . SER A 1 289 ? -12.530 0.152 9.891 1.00 92.88 289 SER A CA 1
ATOM 2090 C C . SER A 1 289 ? -12.256 1.489 9.213 1.00 92.88 289 SER A C 1
ATOM 2092 O O . SER A 1 289 ? -13.010 2.436 9.441 1.00 92.88 289 SER A O 1
ATOM 2094 N N . LEU A 1 290 ? -11.185 1.549 8.419 1.00 95.75 290 LEU A N 1
ATOM 2095 C CA . LEU A 1 290 ? -10.685 2.750 7.749 1.00 95.75 290 LEU A CA 1
ATOM 2096 C C . LEU A 1 290 ? -10.745 2.645 6.218 1.00 95.75 290 LEU A C 1
ATOM 2098 O O . LEU A 1 290 ? -10.066 3.404 5.532 1.00 95.75 290 LEU A O 1
ATOM 2102 N N . ASP A 1 291 ? -11.547 1.711 5.701 1.00 96.31 291 ASP A N 1
ATOM 2103 C CA . ASP A 1 291 ? -11.793 1.523 4.269 1.00 96.31 291 ASP A CA 1
ATOM 2104 C C . ASP A 1 291 ? -10.537 1.190 3.441 1.00 96.31 291 ASP A C 1
ATOM 2106 O O . ASP A 1 291 ? -10.408 1.593 2.282 1.00 96.31 291 ASP A O 1
ATOM 2110 N N . VAL A 1 292 ? -9.610 0.414 4.013 1.00 97.81 292 VAL A N 1
ATOM 2111 C CA . VAL A 1 292 ? -8.360 0.025 3.342 1.00 97.81 292 VAL A CA 1
ATOM 2112 C C . VAL A 1 292 ? -8.644 -0.758 2.063 1.00 97.81 292 VAL A C 1
ATOM 2114 O O . VAL A 1 292 ? -8.052 -0.477 1.028 1.00 97.81 292 VAL A O 1
ATOM 2117 N N . PHE A 1 293 ? -9.585 -1.699 2.081 1.00 98.38 293 PHE A N 1
ATOM 2118 C CA . PHE A 1 293 ? -9.981 -2.438 0.887 1.00 98.38 293 PHE A CA 1
ATOM 2119 C C . PHE A 1 293 ? -10.673 -1.535 -0.136 1.00 98.38 293 PHE A C 1
ATOM 2121 O O . PHE A 1 293 ? -10.354 -1.593 -1.321 1.00 98.38 293 PHE A O 1
ATOM 2128 N N . GLY A 1 294 ? -11.593 -0.676 0.307 1.00 97.31 294 GLY A N 1
ATOM 2129 C CA . GLY A 1 294 ? -12.354 0.191 -0.595 1.00 97.31 294 GLY A CA 1
ATOM 2130 C C . GLY A 1 294 ? -11.512 1.280 -1.273 1.00 97.31 294 GLY A C 1
ATOM 2131 O O . GLY A 1 294 ? -11.869 1.705 -2.367 1.00 97.31 294 GLY A O 1
ATOM 2132 N N . ILE A 1 295 ? -10.397 1.695 -0.661 1.00 98.19 295 ILE A N 1
ATOM 2133 C CA . ILE A 1 295 ? -9.447 2.656 -1.237 1.00 98.19 295 ILE A CA 1
ATOM 2134 C C . ILE A 1 295 ? -8.262 1.946 -1.900 1.00 98.19 295 ILE A C 1
ATOM 2136 O O . ILE A 1 295 ? -8.044 2.121 -3.095 1.00 98.19 295 ILE A O 1
ATOM 2140 N N . HIS A 1 296 ? -7.504 1.134 -1.158 1.00 98.69 296 HIS A N 1
ATOM 2141 C CA . HIS A 1 296 ? -6.274 0.503 -1.649 1.00 98.69 296 HIS A CA 1
ATOM 2142 C C . HIS A 1 296 ? -6.544 -0.744 -2.490 1.00 98.69 296 HIS A C 1
ATOM 2144 O O . HIS A 1 296 ? -5.979 -0.880 -3.569 1.00 98.69 296 HIS A O 1
ATOM 2150 N N . GLY A 1 297 ? -7.434 -1.630 -2.036 1.00 98.50 297 GLY A N 1
ATOM 2151 C CA . GLY A 1 297 ? -7.781 -2.844 -2.780 1.00 98.50 297 GLY A CA 1
ATOM 2152 C C . GLY A 1 297 ? -8.452 -2.517 -4.115 1.00 98.50 297 GLY A C 1
ATOM 2153 O O . GLY A 1 297 ? -7.934 -2.849 -5.176 1.00 98.50 297 GLY A O 1
ATOM 2154 N N . ILE A 1 298 ? -9.581 -1.808 -4.067 1.00 98.62 298 ILE A N 1
ATOM 2155 C CA . ILE A 1 298 ? -10.335 -1.413 -5.264 1.00 98.62 298 ILE A CA 1
ATOM 2156 C C . ILE A 1 298 ? -9.542 -0.427 -6.125 1.00 98.62 298 ILE A C 1
ATOM 2158 O O . ILE A 1 298 ? -9.448 -0.629 -7.334 1.00 98.62 298 ILE A O 1
ATOM 2162 N N . GLY A 1 299 ? -8.933 0.603 -5.528 1.00 98.69 299 GLY A N 1
ATOM 2163 C CA . GLY A 1 299 ? -8.122 1.568 -6.272 1.00 98.69 299 GLY A CA 1
ATOM 2164 C C . GLY A 1 299 ? -6.924 0.913 -6.952 1.00 98.69 299 GLY A C 1
ATOM 2165 O O . GLY A 1 299 ? -6.645 1.221 -8.105 1.00 98.69 299 GLY A O 1
ATOM 2166 N N . GLY A 1 300 ? -6.266 -0.037 -6.280 1.00 98.69 300 GLY A N 1
ATOM 2167 C CA . GLY A 1 300 ? -5.150 -0.795 -6.835 1.00 98.69 300 GLY A CA 1
ATOM 2168 C C . GLY A 1 300 ? -5.582 -1.664 -8.014 1.00 98.69 300 GLY A C 1
ATOM 2169 O O . GLY A 1 300 ? -4.916 -1.649 -9.042 1.00 98.69 300 GLY A O 1
ATOM 2170 N N . ILE A 1 301 ? -6.732 -2.347 -7.917 1.00 98.88 301 ILE A N 1
ATOM 2171 C CA . ILE A 1 301 ? -7.305 -3.140 -9.021 1.00 98.88 301 ILE A CA 1
ATOM 2172 C C . ILE A 1 301 ? -7.615 -2.246 -10.227 1.00 98.88 301 ILE A C 1
ATOM 2174 O O . ILE A 1 301 ? -7.233 -2.567 -11.351 1.00 98.88 301 ILE A O 1
ATOM 2178 N N . ILE A 1 302 ? -8.288 -1.114 -10.004 1.00 98.75 302 ILE A N 1
ATOM 2179 C CA . ILE A 1 302 ? -8.604 -0.155 -11.071 1.00 98.75 302 ILE A CA 1
ATOM 2180 C C . ILE A 1 302 ? -7.326 0.403 -11.696 1.00 98.75 302 ILE A C 1
ATOM 2182 O O . ILE A 1 302 ? -7.241 0.489 -12.919 1.00 98.75 302 ILE A O 1
ATOM 2186 N N . GLY A 1 303 ? -6.331 0.728 -10.871 1.00 98.81 303 GLY A N 1
ATOM 2187 C CA . GLY A 1 303 ? -5.019 1.173 -11.314 1.00 98.81 303 GLY A CA 1
ATOM 2188 C C . GLY A 1 303 ? -4.325 0.144 -12.194 1.00 98.81 303 GLY A C 1
ATOM 2189 O O . GLY A 1 303 ? -3.987 0.453 -13.329 1.00 98.81 303 GLY A O 1
ATOM 2190 N N . ALA A 1 304 ? -4.179 -1.092 -11.711 1.00 98.75 304 ALA A N 1
ATOM 2191 C CA . ALA A 1 304 ? -3.466 -2.160 -12.405 1.00 98.75 304 ALA A CA 1
ATOM 2192 C C . ALA A 1 304 ? -4.111 -2.503 -13.755 1.00 98.75 304 ALA A C 1
ATOM 2194 O O . ALA A 1 304 ? -3.416 -2.583 -14.765 1.00 98.75 304 ALA A O 1
ATOM 2195 N N . ILE A 1 305 ? -5.441 -2.640 -13.808 1.00 98.81 305 ILE A N 1
ATOM 2196 C CA . ILE A 1 305 ? -6.159 -2.863 -15.072 1.00 98.81 305 ILE A CA 1
ATOM 2197 C C . ILE A 1 305 ? -6.060 -1.630 -15.981 1.00 98.81 305 ILE A C 1
ATOM 2199 O O . ILE A 1 305 ? -5.846 -1.755 -17.189 1.00 98.81 305 ILE A O 1
ATOM 2203 N N . GLY A 1 306 ? -6.178 -0.432 -15.402 1.00 98.69 306 GLY A N 1
ATOM 2204 C CA . GLY A 1 306 ? -6.033 0.841 -16.099 1.00 98.69 306 GLY A CA 1
ATOM 2205 C C . GLY A 1 306 ? -4.660 1.019 -16.744 1.00 98.69 306 GLY A C 1
ATOM 2206 O O . GLY A 1 306 ? -4.597 1.505 -17.873 1.00 98.69 306 GLY A O 1
ATOM 2207 N N . THR A 1 307 ? -3.579 0.567 -16.099 1.00 98.81 307 THR A N 1
ATOM 2208 C CA . THR A 1 307 ? -2.221 0.557 -16.666 1.00 98.81 307 THR A CA 1
ATOM 2209 C C . THR A 1 307 ? -2.205 -0.162 -18.010 1.00 98.81 307 THR A C 1
ATOM 2211 O O . THR A 1 307 ? -1.715 0.393 -18.991 1.00 98.81 307 THR A O 1
ATOM 2214 N N . GLY A 1 308 ? -2.831 -1.341 -18.101 1.00 98.38 308 GLY A N 1
ATOM 2215 C CA . GLY A 1 308 ? -2.879 -2.111 -19.345 1.00 98.38 308 GLY A CA 1
ATOM 2216 C C . GLY A 1 308 ? -3.620 -1.411 -20.490 1.00 98.38 308 GLY A C 1
ATOM 2217 O O . GLY A 1 308 ? -3.312 -1.638 -21.660 1.00 98.38 308 GLY A O 1
ATOM 2218 N N . ILE A 1 309 ? -4.551 -0.507 -20.174 1.00 98.69 309 ILE A N 1
ATOM 2219 C CA . ILE A 1 309 ? -5.277 0.309 -21.157 1.00 98.69 309 ILE A CA 1
ATOM 2220 C C . ILE A 1 309 ? -4.462 1.547 -21.549 1.00 98.69 309 ILE A C 1
ATOM 2222 O O . ILE A 1 309 ? -4.293 1.842 -22.732 1.00 98.69 309 ILE A O 1
ATOM 2226 N N . PHE A 1 310 ? -3.969 2.290 -20.559 1.00 98.62 310 PHE A N 1
ATOM 2227 C CA . PHE A 1 310 ? -3.406 3.626 -20.756 1.00 98.62 310 PHE A CA 1
ATOM 2228 C C . PHE A 1 310 ? -1.900 3.645 -21.037 1.00 98.62 310 PHE A C 1
ATOM 2230 O O . PHE A 1 310 ? -1.382 4.701 -21.400 1.00 98.62 310 PHE A O 1
ATOM 2237 N N . VAL A 1 311 ? -1.204 2.504 -20.952 1.00 98.56 311 VAL A N 1
ATOM 2238 C CA . VAL A 1 311 ? 0.164 2.364 -21.487 1.00 98.56 311 VAL A CA 1
ATOM 2239 C C . VAL A 1 311 ? 0.191 2.438 -23.023 1.00 98.56 311 VAL A C 1
ATOM 2241 O O . VAL A 1 311 ? 1.248 2.617 -23.619 1.00 98.56 311 VAL A O 1
ATOM 2244 N N . SER A 1 312 ? -0.977 2.371 -23.676 1.00 98.12 312 SER A N 1
ATOM 2245 C CA . SER A 1 312 ? -1.143 2.533 -25.122 1.00 98.12 312 SER A CA 1
ATOM 2246 C C . SER A 1 312 ? -0.486 3.813 -25.664 1.00 98.12 312 SER A C 1
ATOM 2248 O O . SER A 1 312 ? -0.906 4.915 -25.286 1.00 98.12 312 SER A O 1
ATOM 2250 N N . PRO A 1 313 ? 0.437 3.709 -26.642 1.00 96.44 313 PRO A N 1
ATOM 2251 C CA . PRO A 1 313 ? 1.014 4.876 -27.314 1.00 96.44 313 PRO A CA 1
ATOM 2252 C C . PRO A 1 313 ? -0.030 5.773 -27.985 1.00 96.44 313 PRO A C 1
ATOM 2254 O O . PRO A 1 313 ? 0.104 6.994 -27.996 1.00 96.44 313 PRO A O 1
ATOM 2257 N N . ALA A 1 314 ? -1.127 5.189 -28.483 1.00 96.50 314 ALA A N 1
ATOM 2258 C CA . ALA A 1 314 ? -2.227 5.943 -29.091 1.00 96.50 314 ALA A CA 1
ATOM 2259 C C . ALA A 1 314 ? -2.977 6.839 -28.085 1.00 96.50 314 ALA A C 1
ATOM 2261 O O . ALA A 1 314 ? -3.651 7.785 -28.488 1.00 96.50 314 ALA A O 1
ATOM 2262 N N . LEU A 1 315 ? -2.859 6.551 -26.785 1.00 96.94 315 LEU A N 1
ATOM 2263 C CA . LEU A 1 315 ? -3.408 7.353 -25.687 1.00 96.94 315 LEU A CA 1
ATOM 2264 C C . LEU A 1 315 ? -2.327 8.204 -24.991 1.00 96.94 315 LEU A C 1
ATOM 2266 O O . LEU A 1 315 ? -2.595 8.815 -23.956 1.00 96.94 315 LEU A O 1
ATOM 2270 N N . GLY A 1 316 ? -1.115 8.253 -25.555 1.00 96.31 316 GLY A N 1
ATOM 2271 C CA . GLY A 1 316 ? 0.031 8.987 -25.020 1.00 96.31 316 GLY A CA 1
ATOM 2272 C C . GLY A 1 316 ? 0.839 8.240 -23.955 1.00 96.31 316 GLY A C 1
ATOM 2273 O O . GLY A 1 316 ? 1.669 8.870 -23.305 1.00 96.31 316 GLY A O 1
ATOM 2274 N N . GLY A 1 317 ? 0.588 6.943 -23.742 1.00 97.81 317 GLY A N 1
ATOM 2275 C CA . GLY A 1 317 ? 1.425 6.082 -22.902 1.00 97.81 317 GLY A CA 1
ATOM 2276 C C . GLY A 1 317 ? 2.781 5.772 -23.537 1.00 97.81 317 GLY A C 1
ATOM 2277 O O . GLY A 1 317 ? 2.988 5.999 -24.729 1.00 97.81 317 GLY A O 1
ATOM 2278 N N . VAL A 1 318 ? 3.710 5.252 -22.734 1.00 96.94 318 VAL A N 1
ATOM 2279 C CA . VAL A 1 318 ? 5.092 4.980 -23.175 1.00 96.94 318 VAL A CA 1
ATOM 2280 C C . VAL A 1 318 ? 5.197 3.771 -24.110 1.00 96.94 318 VAL A C 1
ATOM 2282 O O . VAL A 1 318 ? 6.154 3.669 -24.872 1.00 96.94 318 VAL A O 1
ATOM 2285 N N . GLY A 1 319 ? 4.187 2.896 -24.108 1.00 95.75 319 GLY A N 1
ATOM 2286 C CA . GLY A 1 319 ? 4.190 1.639 -24.847 1.00 95.75 319 GLY A CA 1
ATOM 2287 C C . GLY A 1 319 ? 5.036 0.550 -24.194 1.00 95.75 319 GLY A C 1
ATOM 2288 O O . GLY A 1 319 ? 5.845 0.801 -23.308 1.00 95.75 319 GLY A O 1
ATOM 2289 N N . VAL A 1 320 ? 4.821 -0.679 -24.653 1.00 94.00 320 VAL A N 1
ATOM 2290 C CA . VAL A 1 320 ? 5.664 -1.845 -24.365 1.00 94.00 320 VAL A CA 1
ATOM 2291 C C . VAL A 1 320 ? 5.791 -2.681 -25.633 1.00 94.00 320 VAL A C 1
ATOM 2293 O O . VAL A 1 320 ? 4.957 -2.574 -26.543 1.00 94.00 320 VAL A O 1
ATOM 2296 N N . ASP A 1 321 ? 6.829 -3.504 -25.714 1.00 92.38 321 ASP A N 1
ATOM 2297 C CA . ASP A 1 321 ? 7.062 -4.348 -26.882 1.00 92.38 321 ASP A CA 1
ATOM 2298 C C . ASP A 1 321 ? 5.892 -5.310 -27.119 1.00 92.38 321 ASP A C 1
ATOM 2300 O O . ASP A 1 321 ? 5.362 -5.935 -26.203 1.00 92.38 321 ASP A O 1
ATOM 2304 N N . GLY A 1 322 ? 5.444 -5.404 -28.375 1.00 91.62 322 GLY A N 1
ATOM 2305 C CA . GLY A 1 322 ? 4.313 -6.259 -28.746 1.00 91.62 322 GLY A CA 1
ATOM 2306 C C . GLY A 1 322 ? 2.955 -5.824 -28.174 1.00 91.62 322 GLY A C 1
ATOM 2307 O O . GLY A 1 322 ? 2.017 -6.623 -28.191 1.00 91.62 322 GLY A O 1
ATOM 2308 N N . TYR A 1 323 ? 2.824 -4.582 -27.686 1.00 96.19 323 TYR A N 1
ATOM 2309 C CA . TYR A 1 323 ? 1.610 -4.108 -27.022 1.00 96.19 323 TYR A CA 1
ATOM 2310 C C . TYR A 1 323 ? 0.337 -4.331 -27.850 1.00 96.19 323 TYR A C 1
ATOM 2312 O O . TYR A 1 323 ? 0.164 -3.811 -28.955 1.00 96.19 323 TYR A O 1
ATOM 2320 N N . THR A 1 324 ? -0.622 -5.019 -27.234 1.00 97.19 324 THR A N 1
ATOM 2321 C CA . THR A 1 324 ? -2.033 -4.960 -27.608 1.00 97.19 324 THR A CA 1
ATOM 2322 C C . THR A 1 324 ? -2.839 -4.668 -26.354 1.00 97.19 324 THR A C 1
ATOM 2324 O O . THR A 1 324 ? -2.578 -5.239 -25.298 1.00 97.19 324 THR A O 1
ATOM 2327 N N . MET A 1 325 ? -3.848 -3.803 -26.460 1.00 97.88 325 MET A N 1
ATOM 2328 C CA . MET A 1 325 ? -4.650 -3.416 -25.295 1.00 97.88 325 MET A CA 1
ATOM 2329 C C . MET A 1 325 ? -5.319 -4.622 -24.627 1.00 97.88 325 MET A C 1
ATOM 2331 O O . MET A 1 325 ? -5.286 -4.750 -23.409 1.00 97.88 325 MET A O 1
ATOM 2335 N N . GLY A 1 326 ? -5.880 -5.539 -25.424 1.00 97.81 326 GLY A N 1
ATOM 2336 C CA . GLY A 1 326 ? -6.486 -6.766 -24.907 1.00 97.81 326 GLY A CA 1
ATOM 2337 C C . GLY A 1 326 ? -5.471 -7.693 -24.236 1.00 97.81 326 GLY A C 1
ATOM 2338 O O . GLY A 1 326 ? -5.740 -8.181 -23.144 1.00 97.81 326 GLY A O 1
ATOM 2339 N N . GLY A 1 327 ? -4.301 -7.894 -24.854 1.00 98.00 327 GLY A N 1
ATOM 2340 C CA . GLY A 1 327 ? -3.238 -8.724 -24.287 1.00 98.00 327 GLY A CA 1
ATOM 2341 C C . GLY A 1 327 ? -2.723 -8.168 -22.964 1.00 98.00 327 GLY A C 1
ATOM 2342 O O . GLY A 1 327 ? -2.732 -8.880 -21.965 1.00 98.00 327 GLY A O 1
ATOM 2343 N N . GLN A 1 328 ? -2.386 -6.876 -22.923 1.00 98.50 328 GLN A N 1
ATOM 2344 C CA . GLN A 1 328 ? -1.873 -6.261 -21.702 1.00 98.50 328 GLN A CA 1
ATOM 2345 C C . GLN A 1 328 ? -2.912 -6.273 -20.578 1.00 98.50 328 GLN A C 1
ATOM 2347 O O . GLN A 1 328 ? -2.575 -6.597 -19.448 1.00 98.50 328 GLN A O 1
ATOM 2352 N N . VAL A 1 329 ? -4.188 -5.984 -20.863 1.00 98.50 329 VAL A N 1
ATOM 2353 C CA . VAL A 1 329 ? -5.253 -6.067 -19.847 1.00 98.50 329 VAL A CA 1
ATOM 2354 C C . VAL A 1 329 ? -5.383 -7.482 -19.275 1.00 98.50 329 VAL A C 1
ATOM 2356 O O . VAL A 1 329 ? -5.603 -7.622 -18.074 1.00 98.50 329 VAL A O 1
ATOM 2359 N N . VAL A 1 330 ? -5.222 -8.528 -20.093 1.00 98.56 330 VAL A N 1
ATOM 2360 C CA . VAL A 1 330 ? -5.220 -9.923 -19.616 1.00 98.56 330 VAL A CA 1
ATOM 2361 C C . VAL A 1 330 ? -4.009 -10.206 -18.726 1.00 98.56 330 VAL A C 1
ATOM 2363 O O . VAL A 1 330 ? -4.172 -10.839 -17.680 1.00 98.56 330 VAL A O 1
ATOM 2366 N N . THR A 1 331 ? -2.823 -9.710 -19.085 1.00 98.44 331 THR A N 1
ATOM 2367 C CA . THR A 1 331 ? -1.625 -9.824 -18.240 1.00 98.44 331 THR A CA 1
ATOM 2368 C C . THR A 1 331 ? -1.844 -9.149 -16.884 1.00 98.44 331 THR A C 1
ATOM 2370 O O . THR A 1 331 ? -1.747 -9.821 -15.857 1.00 98.44 331 THR A O 1
ATOM 2373 N N . GLN A 1 332 ? -2.289 -7.885 -16.870 1.00 98.75 332 GLN A N 1
ATOM 2374 C CA . GLN A 1 332 ? -2.596 -7.160 -15.629 1.00 98.75 332 GLN A CA 1
ATOM 2375 C C . GLN A 1 332 ? -3.659 -7.879 -14.788 1.00 98.75 332 GLN A C 1
ATOM 2377 O O . GLN A 1 332 ? -3.540 -7.993 -13.571 1.00 98.75 332 GLN A O 1
ATOM 2382 N N . ALA A 1 333 ? -4.719 -8.387 -15.425 1.00 98.81 333 ALA A N 1
ATOM 2383 C CA . ALA A 1 333 ? -5.767 -9.129 -14.731 1.00 98.81 333 ALA A CA 1
ATOM 2384 C C . ALA A 1 333 ? -5.233 -10.416 -14.089 1.00 98.81 333 ALA A C 1
ATOM 2386 O O . ALA A 1 333 ? -5.672 -10.783 -13.000 1.00 98.81 333 ALA A O 1
ATOM 2387 N N . THR A 1 334 ? -4.270 -11.078 -14.731 1.00 98.62 334 THR A N 1
ATOM 2388 C CA . THR A 1 334 ? -3.606 -12.267 -14.189 1.00 98.62 334 THR A CA 1
ATOM 2389 C C . THR A 1 334 ? -2.802 -11.919 -12.936 1.00 98.62 334 THR A C 1
ATOM 2391 O O . THR A 1 334 ? -2.979 -12.585 -11.913 1.00 98.62 334 THR A O 1
ATOM 2394 N N . GLY A 1 335 ? -2.015 -10.835 -12.966 1.00 98.69 335 GLY A N 1
ATOM 2395 C CA . GLY A 1 335 ? -1.305 -10.312 -11.792 1.00 98.69 335 GLY A CA 1
ATOM 2396 C C . GLY A 1 335 ? -2.249 -9.981 -10.636 1.00 98.69 335 GLY A C 1
ATOM 2397 O O . GLY A 1 335 ? -2.088 -10.490 -9.525 1.00 98.69 335 GLY A O 1
ATOM 2398 N N . VAL A 1 336 ? -3.323 -9.237 -10.920 1.00 98.88 336 VAL A N 1
ATOM 2399 C CA . VAL A 1 336 ? -4.376 -8.906 -9.945 1.00 98.88 336 VAL A CA 1
ATOM 2400 C C . VAL A 1 336 ? -4.974 -10.165 -9.305 1.00 98.88 336 VAL A C 1
ATOM 2402 O O . VAL A 1 336 ? -5.092 -10.235 -8.081 1.00 98.88 336 VAL A O 1
ATOM 2405 N N . ILE A 1 337 ? -5.352 -11.169 -10.104 1.00 98.88 337 ILE A N 1
ATOM 2406 C CA . ILE A 1 337 ? -5.955 -12.413 -9.600 1.00 98.88 337 ILE A CA 1
ATOM 2407 C C . ILE A 1 337 ? -4.968 -13.177 -8.717 1.00 98.88 337 ILE A C 1
ATOM 2409 O O . ILE A 1 337 ? -5.348 -13.614 -7.628 1.00 98.88 337 ILE A O 1
ATOM 2413 N N . ILE A 1 338 ? -3.713 -13.314 -9.153 1.00 98.75 338 ILE A N 1
ATOM 2414 C CA . ILE A 1 338 ? -2.669 -13.989 -8.377 1.00 98.75 338 ILE A CA 1
ATOM 2415 C C . ILE A 1 338 ? -2.500 -13.305 -7.023 1.00 98.75 338 ILE A C 1
ATOM 2417 O O . ILE A 1 338 ? -2.537 -13.981 -5.997 1.00 98.75 338 ILE A O 1
ATOM 2421 N N . THR A 1 339 ? -2.418 -11.976 -6.986 1.00 98.81 339 THR A N 1
ATOM 2422 C CA . THR A 1 339 ? -2.268 -11.236 -5.729 1.00 98.81 339 THR A CA 1
ATOM 2423 C C . THR A 1 339 ? -3.489 -11.344 -4.827 1.00 98.81 339 THR A C 1
ATOM 2425 O O . THR A 1 339 ? -3.326 -11.537 -3.622 1.00 98.81 339 THR A O 1
ATOM 2428 N N . ILE A 1 340 ? -4.707 -11.279 -5.375 1.00 98.88 340 ILE A N 1
ATOM 2429 C CA . ILE A 1 340 ? -5.938 -11.469 -4.594 1.00 98.88 340 ILE A CA 1
ATOM 2430 C C . ILE A 1 340 ? -5.952 -12.852 -3.939 1.00 98.88 340 ILE A C 1
ATOM 2432 O O . ILE A 1 340 ? -6.218 -12.967 -2.742 1.00 98.88 340 ILE A O 1
ATOM 2436 N N . VAL A 1 341 ? -5.660 -13.903 -4.708 1.00 98.88 341 VAL A N 1
ATOM 2437 C CA . VAL A 1 341 ? -5.686 -15.280 -4.205 1.00 98.88 341 VAL A CA 1
ATOM 2438 C C . VAL A 1 341 ? -4.562 -15.506 -3.200 1.00 98.88 341 VAL A C 1
ATOM 2440 O O . VAL A 1 341 ? -4.825 -15.980 -2.096 1.00 98.88 341 VAL A O 1
ATOM 2443 N N . TRP A 1 342 ? -3.328 -15.136 -3.544 1.00 98.81 342 TRP A N 1
ATOM 2444 C CA . TRP A 1 342 ? -2.158 -15.350 -2.696 1.00 98.81 342 TRP A CA 1
ATOM 2445 C C . TRP A 1 342 ? -2.286 -14.605 -1.368 1.00 98.81 342 TRP A C 1
ATOM 2447 O O . TRP A 1 342 ? -2.233 -15.220 -0.302 1.00 98.81 342 TRP A O 1
ATOM 2457 N N . SER A 1 343 ? -2.541 -13.295 -1.429 1.00 98.75 343 SER A N 1
ATOM 2458 C CA . SER A 1 343 ? -2.699 -12.465 -0.237 1.00 98.75 343 SER A CA 1
ATOM 2459 C C . SER A 1 343 ? -3.885 -12.919 0.601 1.00 98.75 343 SER A C 1
ATOM 2461 O O . SER A 1 343 ? -3.766 -13.082 1.813 1.00 98.75 343 SER A O 1
ATOM 2463 N N . GLY A 1 344 ? -5.016 -13.222 -0.043 1.00 98.81 344 GLY A N 1
ATOM 2464 C CA . GLY A 1 344 ? -6.214 -13.678 0.647 1.00 98.81 344 GLY A CA 1
ATOM 2465 C C . GLY A 1 344 ? -6.002 -14.990 1.403 1.00 98.81 344 GLY A C 1
ATOM 2466 O O . GLY A 1 344 ? -6.378 -15.092 2.573 1.00 98.81 344 GLY A O 1
ATOM 2467 N N . VAL A 1 345 ? -5.358 -15.975 0.769 1.00 98.88 345 VAL A N 1
ATOM 2468 C CA . VAL A 1 345 ? -5.047 -17.273 1.387 1.00 98.88 345 VAL A CA 1
ATOM 2469 C C . VAL A 1 345 ? -4.045 -17.107 2.524 1.00 98.88 345 VAL A C 1
ATOM 2471 O O . VAL A 1 345 ? -4.312 -17.579 3.631 1.00 98.88 345 VAL A O 1
ATOM 2474 N N . VAL A 1 346 ? -2.928 -16.411 2.294 1.00 98.88 346 VAL A N 1
ATOM 2475 C CA . VAL A 1 346 ? -1.899 -16.205 3.324 1.00 98.88 346 VAL A CA 1
ATOM 2476 C C . VAL A 1 346 ? -2.476 -15.448 4.516 1.00 98.88 346 VAL A C 1
ATOM 2478 O O . VAL A 1 346 ? -2.291 -15.875 5.655 1.00 98.88 346 VAL A O 1
ATOM 2481 N N . SER A 1 347 ? -3.233 -14.373 4.280 1.00 98.88 347 SER A N 1
ATOM 2482 C CA . SER A 1 347 ? -3.908 -13.635 5.346 1.00 98.88 347 SER A CA 1
ATOM 2483 C C . SER A 1 347 ? -4.880 -14.514 6.116 1.00 98.88 347 SER A C 1
ATOM 2485 O O . SER A 1 347 ? -4.837 -14.523 7.343 1.00 98.88 347 SER A O 1
ATOM 2487 N N . PHE A 1 348 ? -5.735 -15.276 5.431 1.00 98.88 348 PHE A N 1
ATOM 2488 C CA . PHE A 1 348 ? -6.719 -16.130 6.093 1.00 98.88 348 PHE A CA 1
ATOM 2489 C C . PHE A 1 348 ? -6.044 -17.170 6.991 1.00 98.88 348 PHE A C 1
ATOM 2491 O O . PHE A 1 348 ? -6.409 -17.303 8.161 1.00 98.88 348 PHE A O 1
ATOM 2498 N N . VAL A 1 349 ? -5.033 -17.866 6.465 1.00 98.81 349 VAL A N 1
ATOM 2499 C CA . VAL A 1 349 ? -4.276 -18.875 7.212 1.00 98.81 349 VAL A CA 1
ATOM 2500 C C . VAL A 1 349 ? -3.552 -18.235 8.396 1.00 98.81 349 VAL A C 1
ATOM 2502 O O . VAL A 1 349 ? -3.702 -18.712 9.519 1.00 98.81 349 VAL A O 1
ATOM 2505 N N . ALA A 1 350 ? -2.831 -17.129 8.186 1.00 98.75 350 ALA A N 1
ATOM 2506 C CA . ALA A 1 350 ? -2.101 -16.442 9.250 1.00 98.75 350 ALA A CA 1
ATOM 2507 C C . ALA A 1 350 ? -3.038 -15.960 10.366 1.00 98.75 350 ALA A C 1
ATOM 2509 O O . ALA A 1 350 ? -2.787 -16.237 11.539 1.00 98.75 350 ALA A O 1
ATOM 2510 N N . PHE A 1 351 ? -4.155 -15.310 10.020 1.00 98.62 351 PHE A N 1
ATOM 2511 C CA . PHE A 1 351 ? -5.142 -14.888 11.010 1.00 98.62 351 PHE A CA 1
ATOM 2512 C C . PHE A 1 351 ? -5.694 -16.088 11.788 1.00 98.62 351 PHE A C 1
ATOM 2514 O O . PHE A 1 351 ? -5.715 -16.049 13.015 1.00 98.62 351 PHE A O 1
ATOM 2521 N N . LYS A 1 352 ? -6.078 -17.183 11.119 1.00 98.50 352 LYS A N 1
ATOM 2522 C CA . LYS A 1 352 ? -6.617 -18.369 11.803 1.00 98.50 352 LYS A CA 1
ATOM 2523 C C . LYS A 1 352 ? -5.614 -19.040 12.735 1.00 98.50 352 LYS A C 1
ATOM 2525 O O . LYS A 1 352 ? -5.983 -19.376 13.856 1.00 98.50 352 LYS A O 1
ATOM 2530 N N . LEU A 1 353 ? -4.359 -19.186 12.317 1.00 98.25 353 LEU A N 1
ATOM 2531 C CA . LEU A 1 353 ? -3.313 -19.754 13.170 1.00 98.25 353 LEU A CA 1
ATOM 2532 C C . LEU A 1 353 ? -3.076 -18.903 14.425 1.00 98.25 353 LEU A C 1
ATOM 2534 O O . LEU A 1 353 ? -2.943 -19.442 15.524 1.00 98.25 353 LEU A O 1
ATOM 2538 N N . ILE A 1 354 ? -3.068 -17.578 14.285 1.00 98.56 354 ILE A N 1
ATOM 2539 C CA . ILE A 1 354 ? -2.900 -16.662 15.420 1.00 98.56 354 ILE A CA 1
ATOM 2540 C C . ILE A 1 354 ? -4.121 -16.712 16.345 1.00 98.56 354 ILE A C 1
ATOM 2542 O O . ILE A 1 354 ? -3.967 -16.747 17.566 1.00 98.56 354 ILE A O 1
ATOM 2546 N N . ASP A 1 355 ? -5.331 -16.770 15.787 1.00 97.75 355 ASP A N 1
ATOM 2547 C CA . ASP A 1 355 ? -6.565 -16.855 16.572 1.00 97.75 355 ASP A CA 1
ATOM 2548 C C . ASP A 1 355 ? -6.603 -18.117 17.436 1.00 97.75 355 ASP A C 1
ATOM 2550 O O . ASP A 1 355 ? -6.900 -18.055 18.626 1.00 97.75 355 ASP A O 1
ATOM 2554 N N . MET A 1 356 ? -6.205 -19.251 16.854 1.00 97.25 356 MET A N 1
ATOM 2555 C CA . MET A 1 356 ? -6.164 -20.547 17.532 1.00 97.25 356 MET A CA 1
ATOM 2556 C C . MET A 1 356 ? -5.089 -20.642 18.624 1.00 97.25 356 MET A C 1
ATOM 2558 O O . MET A 1 356 ? -5.178 -21.522 19.476 1.00 97.25 356 MET A O 1
ATOM 2562 N N . THR A 1 357 ? -4.066 -19.781 18.600 1.00 97.56 357 THR A N 1
ATOM 2563 C CA . THR A 1 357 ? -2.901 -19.884 19.498 1.00 97.56 357 THR A CA 1
ATOM 2564 C C . THR A 1 357 ? -2.851 -18.791 20.561 1.00 97.56 357 THR A C 1
ATOM 2566 O O . THR A 1 357 ? -2.549 -19.082 21.715 1.00 97.56 357 THR A O 1
ATOM 2569 N N . MET A 1 358 ? -3.144 -17.538 20.206 1.00 97.44 358 MET A N 1
ATOM 2570 C CA . MET A 1 358 ? -3.049 -16.395 21.125 1.00 97.44 358 MET A CA 1
ATOM 2571 C C . MET A 1 358 ? -4.272 -15.470 21.130 1.00 97.44 358 MET A C 1
ATOM 2573 O O . MET A 1 358 ? -4.307 -14.537 21.946 1.00 97.44 358 MET A O 1
ATOM 2577 N N . GLY A 1 359 ? -5.248 -15.723 20.253 1.00 97.00 359 GLY A N 1
ATOM 2578 C CA . GLY A 1 359 ? -6.438 -14.900 20.044 1.00 97.00 359 GLY A CA 1
ATOM 2579 C C . GLY A 1 359 ? -6.153 -13.626 19.244 1.00 97.00 359 GLY A C 1
ATOM 2580 O O . GLY A 1 359 ? -5.193 -12.905 19.522 1.00 97.00 359 GLY A O 1
ATOM 2581 N N . LEU A 1 360 ? -7.004 -13.322 18.260 1.00 96.75 360 LEU A N 1
ATOM 2582 C CA . LEU A 1 360 ? -6.845 -12.135 17.408 1.00 96.75 360 LEU A CA 1
ATOM 2583 C C . LEU A 1 360 ? -7.436 -10.853 17.996 1.00 96.75 360 LEU A C 1
ATOM 2585 O O . LEU A 1 360 ? -6.912 -9.758 17.771 1.00 96.75 360 LEU A O 1
ATOM 2589 N N . ARG A 1 361 ? -8.566 -10.978 18.691 1.00 97.62 361 ARG A N 1
ATOM 2590 C CA . ARG A 1 361 ? -9.395 -9.850 19.121 1.00 97.62 361 ARG A CA 1
ATOM 2591 C C . ARG A 1 361 ? -9.227 -9.582 20.609 1.00 97.62 361 ARG A C 1
ATOM 2593 O O . ARG A 1 361 ? -9.061 -10.510 21.397 1.00 97.62 361 ARG A O 1
ATOM 2600 N N . VAL A 1 362 ? -9.285 -8.311 20.990 1.00 98.06 362 VAL A N 1
ATOM 2601 C CA . VAL A 1 362 ? -9.388 -7.925 22.404 1.00 98.06 362 VAL A CA 1
ATOM 2602 C C . VAL A 1 362 ? -10.751 -8.314 22.989 1.00 98.06 362 VAL A C 1
ATOM 2604 O O . VAL A 1 362 ? -11.692 -8.611 22.248 1.00 98.06 362 VAL A O 1
ATOM 2607 N N . THR A 1 363 ? -10.875 -8.304 24.318 1.00 97.69 363 THR A N 1
ATOM 2608 C CA . THR A 1 363 ? -12.170 -8.548 24.972 1.00 97.69 363 THR A CA 1
ATOM 2609 C C . THR A 1 363 ? -13.153 -7.404 24.704 1.00 97.69 363 THR A C 1
ATOM 2611 O O . THR A 1 363 ? -12.757 -6.283 24.373 1.00 97.69 363 THR A O 1
ATOM 2614 N N . GLU A 1 364 ? -14.454 -7.654 24.885 1.00 96.81 364 GLU A N 1
ATOM 2615 C CA . GLU A 1 364 ? -15.466 -6.602 24.717 1.00 96.81 364 GLU A CA 1
ATOM 2616 C C . GLU A 1 364 ? -15.256 -5.415 25.667 1.00 96.81 364 GLU A C 1
ATOM 2618 O O . GLU A 1 364 ? -15.522 -4.271 25.301 1.00 96.81 364 GLU A O 1
ATOM 2623 N N . GLU A 1 365 ? -14.771 -5.682 26.880 1.00 96.75 365 GLU A N 1
ATOM 2624 C CA . GLU A 1 365 ? -14.452 -4.657 27.873 1.00 96.75 365 GLU A CA 1
ATOM 2625 C C . GLU A 1 365 ? -13.309 -3.760 27.390 1.00 96.75 365 GLU A C 1
ATOM 2627 O O . GLU A 1 365 ? -13.465 -2.541 27.356 1.00 96.75 365 GLU A O 1
ATOM 2632 N N . GLN A 1 366 ? -12.219 -4.357 26.898 1.00 97.19 366 GLN A N 1
ATOM 2633 C CA . GLN A 1 366 ? -11.081 -3.623 26.340 1.00 97.19 366 GLN A CA 1
ATOM 2634 C C . GLN A 1 366 ? -11.478 -2.807 25.102 1.00 97.19 366 GLN A C 1
ATOM 2636 O O . GLN A 1 366 ? -11.050 -1.665 24.935 1.00 97.19 366 GLN A O 1
ATOM 2641 N N . GLU A 1 367 ? -12.337 -3.351 24.234 1.00 96.69 367 GLU A N 1
ATOM 2642 C CA . GLU A 1 367 ? -12.847 -2.620 23.069 1.00 96.69 367 GLU A CA 1
ATOM 2643 C C . GLU A 1 367 ? -13.743 -1.433 23.476 1.00 96.69 367 GLU A C 1
ATOM 2645 O O . GLU A 1 367 ? -13.749 -0.382 22.818 1.00 96.69 367 GLU A O 1
ATOM 2650 N N . ARG A 1 368 ? -14.500 -1.558 24.575 1.00 94.69 368 ARG A N 1
ATOM 2651 C CA . ARG A 1 368 ? -15.307 -0.467 25.148 1.00 94.69 368 ARG A CA 1
ATOM 2652 C C . ARG A 1 368 ? -14.443 0.586 25.833 1.00 94.69 368 ARG A C 1
ATOM 2654 O O . ARG A 1 368 ? -14.695 1.768 25.599 1.00 94.69 368 ARG A O 1
ATOM 2661 N N . GLU A 1 369 ? -13.422 0.185 26.576 1.00 95.06 369 GLU A N 1
ATOM 2662 C CA . GLU A 1 369 ? -12.462 1.086 27.220 1.00 95.06 369 GLU A CA 1
ATOM 2663 C C . GLU A 1 369 ? -11.650 1.885 26.188 1.00 95.06 369 GLU A C 1
ATOM 2665 O O . GLU A 1 369 ? -11.554 3.107 26.282 1.00 95.06 369 GLU A O 1
ATOM 2670 N N . GLY A 1 370 ? -11.176 1.217 25.133 1.00 96.31 370 GLY A N 1
ATOM 2671 C CA . GLY A 1 370 ? -10.286 1.781 24.122 1.00 96.31 370 GLY A CA 1
ATOM 2672 C C . GLY A 1 370 ? -8.862 1.250 24.256 1.00 96.31 370 GLY A C 1
ATOM 2673 O O . GLY A 1 370 ? -8.324 1.105 25.353 1.00 96.31 370 GLY A O 1
ATOM 2674 N N . LEU A 1 371 ? -8.246 0.955 23.114 1.00 97.19 371 LEU A N 1
ATOM 2675 C CA . LEU A 1 371 ? -6.957 0.278 23.038 1.00 97.19 371 LEU A CA 1
ATOM 2676 C C . LEU A 1 371 ? -5.787 1.149 23.495 1.00 97.19 371 LEU A C 1
ATOM 2678 O O . LEU A 1 371 ? -4.752 0.593 23.854 1.00 97.19 371 LEU A O 1
ATOM 2682 N N . ASP A 1 372 ? -5.941 2.475 23.538 1.00 96.50 372 ASP A N 1
ATOM 2683 C CA . ASP A 1 372 ? -4.920 3.364 24.102 1.00 96.50 372 ASP A CA 1
ATOM 2684 C C . ASP A 1 372 ? -4.617 2.955 25.551 1.00 96.50 372 ASP A C 1
ATOM 2686 O O . ASP A 1 372 ? -3.475 2.666 25.905 1.00 96.50 372 ASP A O 1
ATOM 2690 N N . THR A 1 373 ? -5.660 2.822 26.371 1.00 95.25 373 THR A N 1
ATOM 2691 C CA . THR A 1 373 ? -5.515 2.430 27.776 1.00 95.25 373 THR A CA 1
ATOM 2692 C C . THR A 1 373 ? -5.401 0.914 27.915 1.00 95.25 373 THR A C 1
ATOM 2694 O O . THR A 1 373 ? -4.456 0.432 28.532 1.00 95.25 373 THR A O 1
ATOM 2697 N N . ALA A 1 374 ? -6.284 0.148 27.268 1.00 95.25 374 ALA A N 1
ATOM 2698 C CA . ALA A 1 374 ? -6.351 -1.301 27.450 1.00 95.25 374 ALA A CA 1
ATOM 2699 C C . ALA A 1 374 ? -5.130 -2.072 26.912 1.00 95.25 374 ALA A C 1
ATOM 2701 O O . ALA A 1 374 ? -4.840 -3.165 27.397 1.00 95.25 374 ALA A O 1
ATOM 2702 N N . SER A 1 375 ? -4.439 -1.554 25.886 1.00 93.94 375 SER A N 1
ATOM 2703 C CA . SER A 1 375 ? -3.263 -2.214 25.288 1.00 93.94 375 SER A CA 1
ATOM 2704 C C . SER A 1 375 ? -1.941 -1.510 25.578 1.00 93.94 375 SER A C 1
ATOM 2706 O O . SER A 1 375 ? -0.906 -2.173 25.544 1.00 93.94 375 SER A O 1
ATOM 2708 N N . HIS A 1 376 ? -1.954 -0.201 25.848 1.00 96.19 376 HIS A N 1
ATOM 2709 C CA . HIS A 1 376 ? -0.725 0.581 26.022 1.00 96.19 376 HIS A CA 1
ATOM 2710 C C . HIS A 1 376 ? -0.634 1.303 27.372 1.00 96.19 376 HIS A C 1
ATOM 2712 O O . HIS A 1 376 ? 0.432 1.800 27.709 1.00 96.19 376 HIS A O 1
ATOM 2718 N N . GLY A 1 377 ? -1.702 1.328 28.178 1.00 92.81 377 GLY A N 1
ATOM 2719 C CA . GLY A 1 377 ? -1.702 2.014 29.474 1.00 92.81 377 GLY A CA 1
ATOM 2720 C C . GLY A 1 377 ? -1.621 3.540 29.366 1.00 92.81 377 GLY A C 1
ATOM 2721 O O . GLY A 1 377 ? -1.347 4.212 30.356 1.00 92.81 377 GLY A O 1
ATOM 2722 N N . GLU A 1 378 ? -1.870 4.092 28.178 1.00 92.25 378 GLU A N 1
ATOM 2723 C CA . GLU A 1 378 ? -1.721 5.513 27.873 1.00 92.25 378 GLU A CA 1
ATOM 2724 C C . GLU A 1 378 ? -3.043 6.111 27.370 1.00 92.25 378 GLU A C 1
ATOM 2726 O O . GLU A 1 378 ? -4.047 5.421 27.157 1.00 92.25 378 GLU A O 1
ATOM 2731 N N . ARG A 1 379 ? -3.070 7.435 27.198 1.00 89.69 379 ARG A N 1
ATOM 2732 C CA . ARG A 1 379 ? -4.188 8.163 26.590 1.00 89.69 379 ARG A CA 1
ATOM 2733 C C . ARG A 1 379 ? -3.645 9.184 25.607 1.00 89.69 379 ARG A C 1
ATOM 2735 O O . ARG A 1 379 ? -2.737 9.935 25.944 1.00 89.69 379 ARG A O 1
ATOM 2742 N N . ALA A 1 380 ? -4.241 9.252 24.416 1.00 89.75 380 ALA A N 1
ATOM 2743 C CA . ALA A 1 380 ? -3.860 10.245 23.412 1.00 89.75 380 ALA A CA 1
ATOM 2744 C C . ALA A 1 380 ? -4.079 11.695 23.884 1.00 89.75 380 ALA A C 1
ATOM 2746 O O . ALA A 1 380 ? -3.364 12.601 23.459 1.00 89.75 380 ALA A O 1
ATOM 2747 N N . TYR A 1 381 ? -5.073 11.913 24.750 1.00 89.25 381 TYR A N 1
ATOM 2748 C CA . TYR A 1 381 ? -5.458 13.229 25.248 1.00 89.25 381 TYR A CA 1
ATOM 2749 C C . TYR A 1 381 ? -5.634 13.181 26.764 1.00 89.25 381 TYR A C 1
ATOM 2751 O O . TYR A 1 381 ? -6.329 12.305 27.285 1.00 89.25 381 TYR A O 1
ATOM 2759 N N . ASN A 1 382 ? -5.029 14.149 27.450 1.00 82.44 382 ASN A N 1
ATOM 2760 C CA . ASN A 1 382 ? -5.290 14.434 28.856 1.00 82.44 382 ASN A CA 1
ATOM 2761 C C . ASN A 1 382 ? -6.297 15.586 28.938 1.00 82.44 382 ASN A C 1
ATOM 2763 O O . ASN A 1 382 ? -6.273 16.478 28.087 1.00 82.44 382 ASN A O 1
ATOM 2767 N N . ALA A 1 383 ? -7.203 15.502 29.911 1.00 63.84 383 ALA A N 1
ATOM 2768 C CA . ALA A 1 383 ? -8.248 16.496 30.143 1.00 63.84 383 ALA A CA 1
ATOM 2769 C C . ALA A 1 383 ? -7.695 17.788 30.753 1.00 63.84 383 ALA A C 1
ATOM 2771 O O . ALA A 1 383 ? -6.720 17.689 31.537 1.00 63.84 383 ALA A O 1
#